Protein AF-A0A090T7H2-F1 (afdb_monomer)

Radius of gyration: 23.78 Å; Cα contacts (8 Å, |Δi|>4): 960; chains: 1; bounding box: 72×43×58 Å

Solvent-accessible surface area (backbone atoms only — not comparable to full-atom values): 25537 Å² total; per-residue (Å²): 137,89,90,83,73,72,80,58,48,32,40,101,84,67,48,76,44,54,59,85,69,70,46,80,62,67,48,55,45,42,46,91,89,50,74,87,53,76,58,84,84,78,80,47,28,32,27,33,79,88,68,50,78,39,50,50,77,74,45,51,71,67,52,58,74,52,35,77,43,80,45,78,89,78,83,47,44,76,96,77,70,40,71,79,55,78,69,44,50,42,32,35,31,46,53,50,58,59,74,62,34,79,75,66,53,40,89,62,62,71,40,74,47,77,45,23,33,30,39,94,78,42,79,47,56,59,56,43,72,53,94,74,43,60,56,79,53,82,36,97,64,37,37,28,42,20,74,26,23,31,48,67,75,50,90,87,65,36,72,60,32,22,55,50,39,67,41,63,27,76,55,61,52,80,84,48,51,62,38,29,52,52,9,46,52,56,40,28,23,25,25,55,71,5,42,52,59,64,98,83,48,94,55,77,63,48,60,79,56,58,77,57,46,65,90,44,35,62,52,47,45,89,41,70,49,55,29,55,40,79,38,21,40,56,35,28,58,27,68,67,50,83,95,53,87,47,32,41,65,63,43,43,36,45,36,46,61,56,34,41,44,65,69,58,40,56,50,45,26,76,72,60,73,32,43,81,39,77,32,75,56,97,90,40,80,39,62,17,56,38,73,62,60,14,70,23,58,41,66,58,50,44,49,36,49,46,34,26,76,40,20,42,29,17,23,82,53,90,94,27,55,68,64,72,50,58,67,69,59,55,48,15,35,36,48,23,40,36,39,20,17,26,45,32,42,79,50,44,55,86,79,38,72,9,51,56,39,39,54,75,34,44,51,46,65,54,30,28,53,65,50,64,23,34,84,40,92,91,46,59,74,48,29,71,30,59,26,38,46,24,32,48,47,27,30,39,37,30,72,86,53,63,31,29,44,63,59,44,66,40,56,46,41,41,5,17,38,69,70,28,40,78,83,50,35,61,32,75,62,61,38,80,26,64,47,67,72,55,45,40,73,55,30,25,59,78,37,34,65,34,29,48,42,46,71,73,44,53,72,66,56,43,49,34,31,50,56,42,49,47,28,43

Mean predicted aligned error: 8.27 Å

Secondary structure (DSSP, 8-state):
--S-S----B-TT-PBPPHHHHS---EE---TT-TT------PPEEEPTTS-EEETTT--HHHHHT--EEE---SSBTTTTB---TT-EEEEEEEE--THHHHH-----SEEEEEEEETTTEEES----TTS------STTS-TTGGG-B--S-SS-SGGGGGGG-PBPTT--TTTHHHHHHHHHHHTB-TTT--B--TT--STTTSSSSPP-GGGTT--SS-SSSSHHHHSGGGS--PPPTT-SSPPPP-TTHHHHHTS-HHHHHHHHHHH-PBPPEEEETTEEEE--BTTTT-BSSHHHHHHHHHHHHH----SSTTS-S--S-HHHHHHHHHHHHHBPPBPPSS-GGGSHHHHHHHHTTGGGTS---EE----SS-GGGTT-EE-------EEE-SSSEEE----TTGGGHHHHHHSSTT---BSTTS-B-SHHHHHHT--GGGHHHHHHHHHS-HHHHHHHHHHHHH-

Organism: NCBI:txid990268

Sequence (472 aa):
MNSAIPIAMTDVFGNEKSCNQQTPNWRYHKIYGDETNFYYGYVMDVVLSDGSVVPACQASRDQRATATTWRAVMQRWPHINRPFEAGEQIEFETTISFDRAQTTGDNVNYYGQTFRYVLGQGLTVNNRDGAVGPLNVNDSFAQLGGNTTVPQLSASGGAQQRLSFMQHAYNLDRANVQAWLDGRRLIHTNFTTGEHVEEFLPGPQAINGNLPFPEMAGLTNNPIQPSCTQCHTLNGVGDMQERQDVVPPKMFGLGLLENIPQQTIEQWAEENGGTVNYVTVEGQQYVGRFGWRAETMSVEHQIAKALHDDMGIGTSFEGFGPMDLADNHVQDMVVYTKLVAVPIPRQNLTSMPGHSRFQEFGCNTCHKMTVQTGTDSDFPELSNQTIHPYTDLLLHDLGEGAFRTAPLWGVGLGGYVKSGNTEALTLMHDGQASSIDAVMQRHGGDAQTQSANYFNASQQARNELEDYLMAL

pLDDT: mean 83.63, std 17.68, range [26.88, 98.75]

InterPro domains:
  IPR010538 Di-haem oxidoreductase, putative peroxidase [PF06537] (323-472)
  IPR036909 Cytochrome c-like domain superfamily [G3DSA:1.10.760.10] (346-472)
  IPR036909 Cytochrome c-like domain superfamily [SSF46626] (354-472)
  IPR051395 Cytochrome c-dependent Peroxidase and MauG [PTHR30600] (223-471)

Foldseek 3Di:
DDDDQPPQQQEVVRHRDDLCLQDAVKFKDDWDPCLPDRDDDDFKWFQAPVRDIHRSSRADPVRVVRTPDIDDDDQDDPVVGGGDDFQIKMKIKGFDDDPVCVVRVYNLTPDIDIWIAGHPPGTDLQDDRVVPDTQPQPAPQQPQLFQQAHHQQDQVFFLRLLLQQQDFGPPQDPVLSVLLSLLVQQQQAQLQAQQGQDPRDDDPCRPCVDDGRRLSHPLFDPALGRHNCQQCQSLDWHAATPPDPFTDHRLAQQLLQLQFDQVLLVVLCVVQVFAFDWEAFPNDTATAFDDFQSHANHPLRVLLCCCCVRGVHAPPGPPRDDHSDDPSNSVSNRSNSNGRGFYGFSHRLVPFLLVVLCVVLPLCSAQVQWGFGDADPVCNVSHGGIHGFGGSQGWFCQVVDTTGGHGLGCQLSNCCSVPSDRQLRQDDGNRPDRAVLSVLVSRHHSRNSSSVSLVVDDPVSNVSNRVSSNRD

Structure (mmCIF, N/CA/C/O backbone):
data_AF-A0A090T7H2-F1
#
_entry.id   AF-A0A090T7H2-F1
#
loop_
_atom_site.group_PDB
_atom_site.id
_atom_site.type_symbol
_atom_site.label_atom_id
_atom_site.label_alt_id
_atom_site.label_comp_id
_atom_site.label_asym_id
_atom_site.label_entity_id
_atom_site.label_seq_id
_atom_site.pdbx_PDB_ins_code
_atom_site.Cartn_x
_atom_site.Cartn_y
_atom_site.Cartn_z
_atom_site.occupancy
_atom_site.B_iso_or_equiv
_atom_site.auth_seq_id
_atom_site.auth_comp_id
_atom_site.auth_asym_id
_atom_site.auth_atom_id
_atom_site.pdbx_PDB_model_num
ATOM 1 N N . MET A 1 1 ? 49.004 3.133 -27.521 1.00 36.59 1 MET A N 1
ATOM 2 C CA . MET A 1 1 ? 48.421 4.484 -27.383 1.00 36.59 1 MET A CA 1
ATOM 3 C C . MET A 1 1 ? 47.433 4.656 -28.519 1.00 36.59 1 MET A C 1
ATOM 5 O O . MET A 1 1 ? 47.812 4.374 -29.647 1.00 36.59 1 MET A O 1
ATOM 9 N N . ASN A 1 2 ? 46.217 5.086 -28.184 1.00 33.78 2 ASN A N 1
ATOM 10 C CA . ASN A 1 2 ? 45.005 5.209 -29.007 1.00 33.78 2 ASN A CA 1
ATOM 11 C C . ASN A 1 2 ? 44.117 3.959 -29.122 1.00 33.78 2 ASN A C 1
ATOM 13 O O . ASN A 1 2 ? 44.599 2.858 -29.349 1.00 33.78 2 ASN A O 1
ATOM 17 N N . SER A 1 3 ? 42.816 4.243 -28.963 1.00 32.16 3 SER A N 1
ATOM 18 C CA . SER A 1 3 ? 41.600 3.430 -29.116 1.00 32.16 3 SER A CA 1
ATOM 19 C C . SER A 1 3 ? 41.267 2.392 -28.037 1.00 32.16 3 SER A C 1
ATOM 21 O O . SER A 1 3 ? 41.475 1.201 -28.238 1.00 32.16 3 SER A O 1
ATOM 23 N N . ALA A 1 4 ? 40.691 2.866 -26.924 1.00 26.88 4 ALA A N 1
ATOM 24 C CA . ALA A 1 4 ? 39.432 2.360 -26.343 1.00 26.88 4 ALA A CA 1
ATOM 25 C C . ALA A 1 4 ? 39.098 3.134 -25.047 1.00 26.88 4 ALA A C 1
ATOM 27 O O . ALA A 1 4 ? 38.958 2.558 -23.975 1.00 26.88 4 ALA A O 1
ATOM 28 N N . ILE A 1 5 ? 39.019 4.465 -25.129 1.00 31.55 5 ILE A N 1
ATOM 29 C CA . ILE A 1 5 ? 38.214 5.229 -24.168 1.00 31.55 5 ILE A CA 1
ATOM 30 C C . ILE A 1 5 ? 36.829 5.261 -24.824 1.00 31.55 5 ILE A C 1
ATOM 32 O O . ILE A 1 5 ? 36.763 5.689 -25.983 1.00 31.55 5 ILE A O 1
ATOM 36 N N . PRO A 1 6 ? 35.753 4.749 -24.196 1.00 37.75 6 PRO A N 1
ATOM 37 C CA . PRO A 1 6 ? 34.408 4.965 -24.718 1.00 37.75 6 PRO A CA 1
ATOM 38 C C . PRO A 1 6 ? 34.248 6.469 -24.920 1.00 37.75 6 PRO A C 1
ATOM 40 O O . PRO A 1 6 ? 34.613 7.221 -24.018 1.00 37.75 6 PRO A O 1
ATOM 43 N N . ILE A 1 7 ? 33.790 6.898 -26.103 1.00 43.44 7 ILE A N 1
ATOM 44 C CA . ILE A 1 7 ? 33.470 8.304 -26.390 1.00 43.44 7 ILE A CA 1
ATOM 45 C C . ILE A 1 7 ? 32.739 8.835 -25.164 1.00 43.44 7 ILE A C 1
ATOM 47 O O . ILE A 1 7 ? 31.682 8.308 -24.816 1.00 43.44 7 ILE A O 1
ATOM 51 N N . ALA A 1 8 ? 33.368 9.769 -24.456 1.00 46.66 8 ALA A N 1
ATOM 52 C CA . ALA A 1 8 ? 32.824 10.270 -23.219 1.00 46.66 8 ALA A CA 1
ATOM 53 C C . ALA A 1 8 ? 31.425 10.806 -23.518 1.00 46.66 8 ALA A C 1
ATOM 55 O O . ALA A 1 8 ? 31.261 11.697 -24.350 1.00 46.66 8 ALA A O 1
ATOM 56 N N . MET A 1 9 ? 30.414 10.184 -22.909 1.00 49.31 9 MET A N 1
ATOM 57 C CA . MET A 1 9 ? 29.042 10.646 -23.039 1.00 49.31 9 MET A CA 1
ATOM 58 C C . MET A 1 9 ? 29.017 12.074 -22.515 1.00 49.31 9 MET A C 1
ATOM 60 O O . MET A 1 9 ? 29.330 12.318 -21.346 1.00 49.31 9 MET A O 1
ATOM 64 N N . THR A 1 10 ? 28.721 13.016 -23.399 1.00 47.06 10 THR A N 1
ATOM 65 C CA . THR A 1 10 ? 28.445 14.378 -22.985 1.00 47.06 10 THR A CA 1
ATOM 66 C C . THR A 1 10 ? 27.067 14.412 -22.336 1.00 47.06 10 THR A C 1
ATOM 68 O O . THR A 1 10 ? 26.164 13.736 -22.825 1.00 47.06 10 THR A O 1
ATOM 71 N N . ASP A 1 11 ? 26.882 15.151 -21.241 1.00 48.22 11 ASP A N 1
ATOM 72 C CA . ASP A 1 11 ? 25.520 15.437 -20.759 1.00 48.22 11 ASP A CA 1
ATOM 73 C C . ASP A 1 11 ? 24.706 16.224 -21.813 1.00 48.22 11 ASP A C 1
ATOM 75 O O . ASP A 1 11 ? 25.258 16.667 -22.827 1.00 48.22 11 ASP A O 1
ATOM 79 N N . VAL A 1 12 ? 23.407 16.456 -21.568 1.00 41.72 12 VAL A N 1
ATOM 80 C CA . VAL A 1 12 ? 22.567 17.355 -22.397 1.00 41.72 12 VAL A CA 1
ATOM 81 C C . VAL A 1 12 ? 23.174 18.741 -22.676 1.00 41.72 12 VAL A C 1
ATOM 83 O O . VAL A 1 12 ? 22.685 19.454 -23.552 1.00 41.72 12 VAL A O 1
ATOM 86 N N . PHE A 1 13 ? 24.214 19.151 -21.943 1.00 47.22 13 PHE A N 1
ATOM 87 C CA . PHE A 1 13 ? 24.899 20.433 -22.086 1.00 47.22 13 PHE A CA 1
ATOM 88 C C . PHE A 1 13 ? 26.251 20.327 -22.811 1.00 47.22 13 PHE A C 1
ATOM 90 O O . PHE A 1 13 ? 26.925 21.343 -22.981 1.00 47.22 13 PHE A O 1
ATOM 97 N N . GLY A 1 14 ? 26.649 19.139 -23.275 1.00 51.03 14 GLY A N 1
ATOM 98 C CA . GLY A 1 14 ? 27.904 18.937 -23.997 1.00 51.03 14 GLY A CA 1
ATOM 99 C C . GLY A 1 14 ? 29.125 18.686 -23.100 1.00 51.03 14 GLY A C 1
ATOM 100 O O . GLY A 1 14 ? 30.241 18.660 -23.617 1.00 51.03 14 GLY A O 1
ATOM 101 N N . ASN A 1 15 ? 28.957 18.502 -21.783 1.00 55.78 15 ASN A N 1
ATOM 102 C CA . ASN A 1 15 ? 30.080 18.324 -20.857 1.00 55.78 15 ASN A CA 1
ATOM 103 C C . ASN A 1 15 ? 30.553 16.875 -20.796 1.00 55.78 15 ASN A C 1
ATOM 105 O O . ASN A 1 15 ? 29.759 15.966 -20.562 1.00 55.78 15 ASN A O 1
ATOM 109 N N . GLU A 1 16 ? 31.863 16.672 -20.911 1.00 59.66 16 GLU A N 1
ATOM 110 C CA . GLU A 1 16 ? 32.508 15.365 -20.802 1.00 59.66 16 GLU A CA 1
ATOM 111 C C . GLU A 1 16 ? 32.309 14.751 -19.400 1.00 59.66 16 GLU A C 1
ATOM 113 O O . GLU A 1 16 ? 32.772 15.299 -18.397 1.00 59.66 16 GLU A O 1
ATOM 118 N N . LYS A 1 17 ? 31.616 13.608 -19.303 1.00 53.56 17 LYS A N 1
ATOM 119 C CA . LYS A 1 17 ? 31.415 12.901 -18.027 1.00 53.56 17 LYS A CA 1
ATOM 120 C C . LYS A 1 17 ? 32.631 12.048 -17.658 1.00 53.56 17 LYS A C 1
ATOM 122 O O . LYS A 1 17 ? 33.148 11.306 -18.488 1.00 53.56 17 LYS A O 1
ATOM 127 N N . SER A 1 18 ? 33.044 12.069 -16.390 1.00 57.62 18 SER A N 1
ATOM 128 C CA . SER A 1 18 ? 34.007 11.101 -15.830 1.00 57.62 18 SER A CA 1
ATOM 129 C C . SER A 1 18 ? 33.424 9.681 -15.807 1.00 57.62 18 SER A C 1
ATOM 131 O O . SER A 1 18 ? 32.208 9.520 -15.806 1.00 57.62 18 SER A O 1
ATOM 133 N N . CYS A 1 19 ? 34.254 8.632 -15.732 1.00 58.16 19 CYS A N 1
ATOM 134 C CA . CYS A 1 19 ? 33.744 7.253 -15.719 1.00 58.16 19 CYS A CA 1
ATOM 135 C C . CYS A 1 19 ? 32.673 7.001 -14.634 1.00 58.16 19 CYS A C 1
ATOM 137 O O . CYS A 1 19 ? 31.649 6.384 -14.915 1.00 58.16 19 CYS A O 1
ATOM 139 N N . ASN A 1 20 ? 32.868 7.521 -13.419 1.00 53.88 20 ASN A N 1
ATOM 140 C CA . ASN A 1 20 ? 31.905 7.354 -12.324 1.00 53.88 20 ASN A CA 1
ATOM 141 C C . ASN A 1 20 ? 30.559 8.051 -12.602 1.00 53.88 20 ASN A C 1
ATOM 143 O O . ASN A 1 20 ? 29.561 7.740 -11.964 1.00 53.88 20 ASN A O 1
ATOM 147 N N . GLN A 1 21 ? 30.525 8.991 -13.551 1.00 53.50 21 GLN A N 1
ATOM 148 C CA . GLN A 1 21 ? 29.308 9.639 -14.045 1.00 53.50 21 GLN A CA 1
ATOM 149 C C . GLN A 1 21 ? 28.703 8.918 -15.269 1.00 53.50 21 GLN A C 1
ATOM 151 O O . GLN A 1 21 ? 27.602 9.279 -15.680 1.00 53.50 21 GLN A O 1
ATOM 156 N N . GLN A 1 22 ? 29.412 7.941 -15.857 1.00 53.59 22 GLN A N 1
ATOM 157 C CA . GLN A 1 22 ? 29.009 7.159 -17.040 1.00 53.59 22 GLN A CA 1
ATOM 158 C C . GLN A 1 22 ? 28.435 5.771 -16.696 1.00 53.59 22 GLN A C 1
ATOM 160 O O . GLN A 1 22 ? 27.888 5.095 -17.566 1.00 53.59 22 GLN A O 1
ATOM 165 N N . THR A 1 23 ? 28.586 5.299 -15.460 1.00 53.94 23 THR A N 1
ATOM 166 C CA . THR A 1 23 ? 27.893 4.100 -14.965 1.00 53.94 23 THR A CA 1
ATOM 167 C C . THR A 1 23 ? 26.511 4.486 -14.426 1.00 53.94 23 THR A C 1
ATOM 169 O O . THR A 1 23 ? 26.371 5.624 -13.968 1.00 53.94 23 THR A O 1
ATOM 172 N N . PRO A 1 24 ? 25.502 3.582 -14.426 1.00 52.53 24 PRO A N 1
ATOM 173 C CA . PRO A 1 24 ? 24.246 3.810 -13.704 1.00 52.53 24 PRO A CA 1
ATOM 174 C C . PRO A 1 24 ? 24.547 4.333 -12.296 1.00 52.53 24 PRO A C 1
ATOM 176 O O . PRO A 1 24 ? 25.590 3.981 -11.737 1.00 52.53 24 PRO A O 1
ATOM 179 N N . ASN A 1 25 ? 23.704 5.215 -11.759 1.00 51.50 25 ASN A N 1
ATOM 180 C CA . ASN A 1 25 ? 24.012 5.988 -10.556 1.00 51.50 25 ASN A CA 1
ATOM 181 C C . ASN A 1 25 ? 24.025 5.067 -9.317 1.00 51.50 25 ASN A C 1
ATOM 183 O O . ASN A 1 25 ? 23.040 4.972 -8.594 1.00 51.50 25 ASN A O 1
ATOM 187 N N . TRP A 1 26 ? 25.145 4.366 -9.123 1.00 55.03 26 TRP A N 1
ATOM 188 C CA . TRP A 1 26 ? 25.517 3.585 -7.949 1.00 55.03 26 TRP A CA 1
ATOM 189 C C . TRP A 1 26 ? 26.449 4.454 -7.119 1.00 55.03 26 TRP A C 1
ATOM 191 O O . TRP A 1 26 ? 27.674 4.396 -7.256 1.00 55.03 26 TRP A O 1
ATOM 201 N N . ARG A 1 27 ? 25.874 5.337 -6.304 1.00 57.56 27 ARG A N 1
ATOM 202 C CA . ARG A 1 27 ? 26.673 6.109 -5.348 1.00 57.56 27 ARG A CA 1
ATOM 203 C C . ARG A 1 27 ? 26.811 5.274 -4.101 1.00 57.56 27 ARG A C 1
ATOM 205 O O . ARG A 1 27 ? 25.861 4.636 -3.682 1.00 57.56 27 ARG A O 1
ATOM 212 N N . TYR A 1 28 ? 27.973 5.279 -3.489 1.00 57.16 28 TYR A N 1
ATOM 213 C CA . TYR A 1 28 ? 28.148 4.732 -2.155 1.00 57.16 28 TYR A CA 1
ATOM 214 C C . TYR A 1 28 ? 29.046 5.693 -1.394 1.00 57.16 28 TYR A C 1
ATOM 216 O O . TYR A 1 28 ? 29.828 6.412 -2.022 1.00 57.16 28 TYR A O 1
ATOM 224 N N . HIS A 1 29 ? 28.925 5.665 -0.063 1.00 56.94 29 HIS A N 1
ATOM 225 C CA . HIS A 1 29 ? 29.773 6.348 0.918 1.00 56.94 29 HIS A CA 1
ATOM 226 C C . HIS A 1 29 ? 29.216 7.673 1.472 1.00 56.94 29 HIS A C 1
ATOM 228 O O . HIS A 1 29 ? 29.570 8.769 1.035 1.00 56.94 29 HIS A O 1
ATOM 234 N N . LYS A 1 30 ? 28.431 7.522 2.542 1.00 53.50 30 LYS A N 1
ATOM 235 C CA . LYS A 1 30 ? 28.247 8.504 3.611 1.00 53.50 30 LYS A CA 1
ATOM 236 C C . LYS A 1 30 ? 28.631 7.828 4.927 1.00 53.50 30 LYS A C 1
ATOM 238 O O . LYS A 1 30 ? 28.210 6.698 5.164 1.00 53.50 30 LYS A O 1
ATOM 243 N N . ILE A 1 31 ? 29.464 8.474 5.739 1.00 52.03 31 ILE A N 1
ATOM 244 C CA . ILE A 1 31 ? 29.835 7.987 7.076 1.00 52.03 31 ILE A CA 1
ATOM 245 C C . ILE A 1 31 ? 29.140 8.847 8.115 1.00 52.03 31 ILE A C 1
ATOM 247 O O . ILE A 1 31 ? 29.058 10.069 7.979 1.00 52.03 31 ILE A O 1
ATOM 251 N N . TYR A 1 32 ? 28.695 8.204 9.188 1.00 48.72 32 TYR A N 1
ATOM 252 C CA . TYR A 1 32 ? 28.180 8.886 10.365 1.00 48.72 32 TYR A CA 1
ATOM 253 C C . TYR A 1 32 ? 29.277 9.764 11.002 1.00 48.72 32 TYR A C 1
ATOM 255 O O . TYR A 1 32 ? 30.255 9.243 11.540 1.00 48.72 32 TYR A O 1
ATOM 263 N N . GLY A 1 33 ? 29.134 11.093 10.914 1.00 50.75 33 GLY A N 1
ATOM 264 C CA . GLY A 1 33 ? 30.087 12.082 11.448 1.00 50.75 33 GLY A CA 1
ATOM 265 C C . GLY A 1 33 ? 30.681 13.067 10.425 1.00 50.75 33 GLY A C 1
ATOM 266 O O . GLY A 1 33 ? 31.198 14.102 10.837 1.00 50.75 33 GLY A O 1
ATOM 267 N N . ASP A 1 34 ? 30.563 12.801 9.119 1.00 50.91 34 ASP A N 1
ATOM 268 C CA . ASP A 1 34 ? 30.865 13.753 8.030 1.00 50.91 34 ASP A CA 1
ATOM 269 C C . ASP A 1 34 ? 29.768 13.665 6.959 1.00 50.91 34 ASP A C 1
ATOM 271 O O . ASP A 1 34 ? 29.946 13.194 5.836 1.00 50.91 34 ASP A O 1
ATOM 275 N N . GLU A 1 35 ? 28.566 14.065 7.363 1.00 49.91 35 GLU A N 1
ATOM 276 C CA . GLU A 1 35 ? 27.324 13.860 6.614 1.00 49.91 35 GLU A CA 1
ATOM 277 C C . GLU A 1 35 ? 27.126 14.848 5.453 1.00 49.91 35 GLU A C 1
ATOM 279 O O . GLU A 1 35 ? 26.081 14.845 4.796 1.00 49.91 35 GLU A O 1
ATOM 284 N N . THR A 1 36 ? 28.120 15.698 5.204 1.00 48.12 36 THR A N 1
ATOM 285 C CA . THR A 1 36 ? 28.104 16.718 4.153 1.00 48.12 36 THR A CA 1
ATOM 286 C C . THR A 1 36 ? 28.883 16.321 2.903 1.00 48.12 36 THR A C 1
ATOM 288 O O . THR A 1 36 ? 28.705 16.956 1.866 1.00 48.12 36 THR A O 1
ATOM 291 N N . ASN A 1 37 ? 29.719 15.278 2.971 1.00 52.19 37 ASN A N 1
ATOM 292 C CA . ASN A 1 37 ? 30.634 14.925 1.889 1.00 52.19 37 ASN A CA 1
ATOM 293 C C . ASN A 1 37 ? 30.343 13.533 1.319 1.00 52.19 37 ASN A C 1
ATOM 295 O O . ASN A 1 37 ? 30.465 12.520 2.003 1.00 52.19 37 ASN A O 1
ATOM 299 N N . PHE A 1 38 ? 30.024 13.485 0.022 1.00 53.25 38 PHE A N 1
ATOM 300 C CA . PHE A 1 38 ? 30.101 12.253 -0.759 1.00 53.25 38 PHE A CA 1
ATOM 301 C C . PHE A 1 38 ? 31.555 12.022 -1.159 1.00 53.25 38 PHE A C 1
ATOM 303 O O . PHE A 1 38 ? 32.150 12.817 -1.892 1.00 53.25 38 PHE A O 1
ATOM 310 N N . TYR A 1 39 ? 32.129 10.917 -0.702 1.00 55.19 39 TYR A N 1
ATOM 311 C CA . TYR A 1 39 ? 33.479 10.529 -1.089 1.00 55.19 39 TYR A CA 1
ATOM 312 C C . TYR A 1 39 ? 33.428 9.628 -2.326 1.00 55.19 39 TYR A C 1
ATOM 314 O O . TYR A 1 39 ? 33.282 8.410 -2.226 1.00 55.19 39 TYR A O 1
ATOM 322 N N . TYR A 1 40 ? 33.593 10.237 -3.500 1.00 52.34 40 TYR A N 1
ATOM 323 C CA . TYR A 1 40 ? 33.769 9.535 -4.774 1.00 52.34 40 TYR A CA 1
ATOM 324 C C . TYR A 1 40 ? 35.166 8.907 -4.827 1.00 52.34 40 TYR A C 1
ATOM 326 O O . TYR A 1 40 ? 36.156 9.605 -4.606 1.00 52.34 40 TYR A O 1
ATOM 334 N N . GLY A 1 41 ? 35.294 7.608 -5.121 1.00 48.59 41 GLY A N 1
ATOM 335 C CA . GLY A 1 41 ? 36.644 7.028 -5.127 1.00 48.59 41 GLY A CA 1
ATOM 336 C C . GLY A 1 41 ? 36.838 5.571 -5.521 1.00 48.59 41 GLY A C 1
ATOM 337 O O . GLY A 1 41 ? 37.981 5.128 -5.539 1.00 48.59 41 GLY A O 1
ATOM 338 N N . TYR A 1 42 ? 35.790 4.822 -5.856 1.00 59.38 42 TYR A N 1
ATOM 339 C CA . TYR A 1 42 ? 35.946 3.483 -6.427 1.00 59.38 42 TYR A CA 1
ATOM 340 C C . TYR A 1 42 ? 35.199 3.367 -7.743 1.00 59.38 42 TYR A C 1
ATOM 342 O O . TYR A 1 42 ? 34.147 3.959 -7.966 1.00 59.38 42 TYR A O 1
ATOM 350 N N . VAL A 1 43 ? 35.813 2.585 -8.613 1.00 63.41 43 VAL A N 1
ATOM 351 C CA . VAL A 1 43 ? 35.242 2.140 -9.867 1.00 63.41 43 VAL A CA 1
ATOM 352 C C . VAL A 1 43 ? 34.550 0.817 -9.567 1.00 63.41 43 VAL A C 1
ATOM 354 O O . VAL A 1 43 ? 35.189 -0.098 -9.051 1.00 63.41 43 VAL A O 1
ATOM 357 N N . MET A 1 44 ? 33.250 0.735 -9.845 1.00 73.50 44 MET A N 1
ATOM 358 C CA . MET A 1 44 ? 32.524 -0.534 -9.795 1.00 73.50 44 MET A CA 1
ATOM 359 C C . MET A 1 44 ? 33.075 -1.481 -10.863 1.00 73.50 44 MET A C 1
ATOM 361 O O . MET A 1 44 ? 33.423 -1.044 -11.961 1.00 73.50 44 MET A O 1
ATOM 365 N N . ASP A 1 45 ? 33.080 -2.773 -10.575 1.00 80.19 45 ASP A N 1
ATOM 366 C CA . ASP A 1 45 ? 33.256 -3.816 -11.575 1.00 80.19 45 ASP A CA 1
ATOM 367 C C . ASP A 1 45 ? 31.889 -4.349 -12.023 1.00 80.19 45 ASP A C 1
ATOM 369 O O . ASP A 1 45 ? 30.927 -4.375 -11.249 1.00 80.19 45 ASP A O 1
ATOM 373 N N . VAL A 1 46 ? 31.816 -4.831 -13.261 1.00 81.06 46 VAL A N 1
ATOM 374 C CA . VAL A 1 46 ? 30.725 -5.684 -13.738 1.00 81.06 46 VAL A CA 1
ATOM 375 C C . VAL A 1 46 ? 31.198 -7.130 -13.797 1.00 81.06 46 VAL A C 1
ATOM 377 O O . VAL A 1 46 ? 32.327 -7.412 -14.205 1.00 81.06 46 VAL A O 1
ATOM 380 N N . VAL A 1 47 ? 30.331 -8.047 -13.382 1.00 87.62 47 VAL A N 1
ATOM 381 C CA . VAL A 1 47 ? 30.524 -9.489 -13.530 1.00 87.62 47 VAL A CA 1
ATOM 382 C C . VAL A 1 47 ? 29.673 -9.952 -14.703 1.00 87.62 47 VAL A C 1
ATOM 384 O O . VAL A 1 47 ? 28.453 -9.759 -14.706 1.00 87.62 47 VAL A O 1
ATOM 387 N N . LEU A 1 48 ? 30.325 -10.522 -15.711 1.00 86.69 48 LEU A N 1
ATOM 388 C CA . LEU A 1 48 ? 29.667 -11.040 -16.906 1.00 86.69 48 LEU A CA 1
ATOM 389 C C . LEU A 1 48 ? 29.061 -12.420 -16.636 1.00 86.69 48 LEU A C 1
ATOM 391 O O . LEU A 1 48 ? 29.391 -13.082 -15.652 1.00 86.69 48 LEU A O 1
ATOM 395 N N . SER A 1 49 ? 28.203 -12.884 -17.543 1.00 85.19 49 SER A N 1
ATOM 396 C CA . SER A 1 49 ? 27.542 -14.192 -17.441 1.00 85.19 49 SER A CA 1
ATOM 397 C C . SER A 1 49 ? 28.510 -15.383 -17.383 1.00 85.19 49 SER A C 1
ATOM 399 O O . SER A 1 49 ? 28.148 -16.440 -16.876 1.00 85.19 49 SER A O 1
ATOM 401 N N . ASP A 1 50 ? 29.736 -15.228 -17.894 1.00 88.50 50 ASP A N 1
ATOM 402 C CA . ASP A 1 50 ? 30.806 -16.233 -17.818 1.00 88.50 50 ASP A CA 1
ATOM 403 C C . ASP A 1 50 ? 31.633 -16.158 -16.516 1.00 88.50 50 ASP A C 1
ATOM 405 O O . ASP A 1 50 ? 32.580 -16.924 -16.332 1.00 88.50 50 ASP A O 1
ATOM 409 N N . GLY A 1 51 ? 31.280 -15.244 -15.606 1.00 88.19 51 GLY A N 1
ATOM 410 C CA . GLY A 1 51 ? 31.956 -15.007 -14.332 1.00 88.19 51 GLY A CA 1
ATOM 411 C C . GLY A 1 51 ? 33.182 -14.094 -14.414 1.00 88.19 51 GLY A C 1
ATOM 412 O O . GLY A 1 51 ? 33.792 -13.809 -13.380 1.00 88.19 51 GLY A O 1
ATOM 413 N N . SER A 1 52 ? 33.562 -13.619 -15.603 1.00 90.62 52 SER A N 1
ATOM 414 C CA . SER A 1 52 ? 34.660 -12.663 -15.743 1.00 90.62 52 SER A CA 1
ATOM 415 C C . SER A 1 52 ? 34.299 -11.303 -15.141 1.00 90.62 52 SER A C 1
ATOM 417 O O . SER A 1 52 ? 33.141 -10.883 -15.126 1.00 90.62 52 SER A O 1
ATOM 419 N N . VAL A 1 53 ? 35.312 -10.618 -14.605 1.00 89.94 53 VAL A N 1
ATOM 420 C CA . VAL A 1 53 ? 35.167 -9.327 -13.927 1.00 89.94 53 VAL A CA 1
ATOM 421 C C . VAL A 1 53 ? 35.843 -8.260 -14.772 1.00 89.94 53 VAL A C 1
ATOM 423 O O . VAL A 1 53 ? 37.030 -8.377 -15.084 1.00 89.94 53 VAL A O 1
ATOM 426 N N . VAL A 1 54 ? 35.096 -7.222 -15.134 1.00 85.88 54 VAL A N 1
ATOM 427 C CA . VAL A 1 54 ? 35.587 -6.108 -15.948 1.00 85.88 54 VAL A CA 1
ATOM 428 C C . VAL A 1 54 ? 35.314 -4.805 -15.204 1.00 85.88 54 VAL A C 1
ATOM 430 O O . VAL A 1 54 ? 34.175 -4.594 -14.787 1.00 85.88 54 VAL A O 1
ATOM 433 N N . PRO A 1 55 ? 36.296 -3.895 -15.063 1.00 81.88 55 PRO A N 1
ATOM 434 C CA . PRO A 1 55 ? 36.023 -2.565 -14.533 1.00 81.88 55 PRO A CA 1
ATOM 435 C C . PRO A 1 55 ? 34.917 -1.905 -15.352 1.00 81.88 55 PRO A C 1
ATOM 437 O O . PRO A 1 55 ? 35.010 -1.852 -16.579 1.00 81.88 55 PRO A O 1
ATOM 440 N N . ALA A 1 56 ? 33.878 -1.371 -14.714 1.00 75.00 56 ALA A N 1
ATOM 441 C CA . ALA A 1 56 ? 32.723 -0.829 -15.428 1.00 75.00 56 ALA A CA 1
ATOM 442 C C . ALA A 1 56 ? 33.105 0.306 -16.396 1.00 75.00 56 ALA A C 1
ATOM 444 O O . ALA A 1 56 ? 32.482 0.464 -17.443 1.00 75.00 56 ALA A O 1
ATOM 445 N N . CYS A 1 57 ? 34.184 1.042 -16.102 1.00 71.19 57 CYS A N 1
ATOM 446 C CA . CYS A 1 57 ? 34.779 2.037 -17.004 1.00 71.19 57 CYS A CA 1
ATOM 447 C C . CYS A 1 57 ? 35.285 1.468 -18.332 1.00 71.19 57 CYS A C 1
ATOM 449 O O . CYS A 1 57 ? 35.382 2.190 -19.320 1.00 71.19 57 CYS A O 1
ATOM 451 N N . GLN A 1 58 ? 35.684 0.200 -18.326 1.00 76.00 58 GLN A N 1
ATOM 452 C CA . GLN A 1 58 ? 36.321 -0.499 -19.438 1.00 76.00 58 GLN A CA 1
ATOM 453 C C . GLN A 1 58 ? 35.367 -1.488 -20.115 1.00 76.00 58 GLN A C 1
ATOM 455 O O . GLN A 1 58 ? 35.676 -1.984 -21.195 1.00 76.00 58 GLN A O 1
ATOM 460 N N . ALA A 1 59 ? 34.212 -1.763 -19.502 1.00 75.38 59 ALA A N 1
ATOM 461 C CA . ALA A 1 59 ? 33.205 -2.647 -20.060 1.00 75.38 59 ALA A CA 1
ATOM 462 C C . ALA A 1 59 ? 32.595 -2.052 -21.340 1.00 75.38 59 ALA A C 1
ATOM 464 O O . ALA A 1 59 ? 32.219 -0.878 -21.388 1.00 75.38 59 ALA A O 1
ATOM 465 N N . SER A 1 60 ? 32.449 -2.857 -22.388 1.00 74.25 60 SER A N 1
ATOM 466 C CA . SER A 1 60 ? 31.683 -2.475 -23.576 1.00 74.25 60 SER A CA 1
ATOM 467 C C . SER A 1 60 ? 30.186 -2.333 -23.251 1.00 74.25 60 SER A C 1
ATOM 469 O O . SER A 1 60 ? 29.728 -2.671 -22.155 1.00 74.25 60 SER A O 1
ATOM 471 N N . ARG A 1 61 ? 29.398 -1.813 -24.200 1.00 69.00 61 ARG A N 1
ATOM 472 C CA . ARG A 1 61 ? 27.933 -1.773 -24.064 1.00 69.00 61 ARG A CA 1
ATOM 473 C C . ARG A 1 61 ? 27.355 -3.185 -23.935 1.00 69.00 61 ARG A C 1
ATOM 475 O O . ARG A 1 61 ? 26.579 -3.425 -23.021 1.00 69.00 61 ARG A O 1
ATOM 482 N N . ASP A 1 62 ? 27.800 -4.113 -24.778 1.00 72.75 62 ASP A N 1
ATOM 483 C CA . ASP A 1 62 ? 27.333 -5.505 -24.759 1.00 72.75 62 ASP A CA 1
ATOM 484 C C . ASP A 1 62 ? 27.701 -6.201 -23.447 1.00 72.75 62 ASP A C 1
ATOM 486 O O . ASP A 1 62 ? 26.866 -6.855 -22.836 1.00 72.75 62 ASP A O 1
ATOM 490 N N . GLN A 1 63 ? 28.925 -5.983 -22.954 1.00 78.00 63 GLN A N 1
ATOM 491 C CA . GLN A 1 63 ? 29.356 -6.509 -21.659 1.00 78.00 63 GLN A CA 1
ATOM 492 C C . GLN A 1 63 ? 28.457 -6.008 -20.526 1.00 78.00 63 GLN A C 1
ATOM 494 O O . GLN A 1 63 ? 28.034 -6.805 -19.695 1.00 78.00 63 GLN A O 1
ATOM 499 N N . ARG A 1 64 ? 28.101 -4.718 -20.523 1.00 74.06 64 ARG A N 1
ATOM 500 C CA . ARG A 1 64 ? 27.148 -4.155 -19.554 1.00 74.06 64 ARG A CA 1
ATOM 501 C C . ARG A 1 64 ? 25.739 -4.720 -19.713 1.00 74.06 64 ARG A C 1
ATOM 503 O O . ARG A 1 64 ? 25.105 -4.995 -18.703 1.00 74.06 64 ARG A O 1
ATOM 510 N N . ALA A 1 65 ? 25.274 -4.928 -20.943 1.00 68.44 65 ALA A N 1
ATOM 511 C CA . ALA A 1 65 ? 23.960 -5.508 -21.218 1.00 68.44 65 ALA A CA 1
ATOM 512 C C . ALA A 1 65 ? 23.856 -6.976 -20.764 1.00 68.44 65 ALA A C 1
ATOM 514 O O . ALA A 1 65 ? 22.795 -7.415 -20.338 1.00 68.44 65 ALA A O 1
ATOM 515 N N . THR A 1 66 ? 24.959 -7.728 -20.818 1.00 72.81 66 THR A N 1
ATOM 516 C CA . THR A 1 66 ? 25.027 -9.127 -20.350 1.00 72.81 66 THR A CA 1
ATOM 517 C C . THR A 1 66 ? 25.473 -9.282 -18.896 1.00 72.81 66 THR A C 1
ATOM 519 O O . THR A 1 66 ? 25.551 -10.404 -18.392 1.00 72.81 66 THR A O 1
ATOM 522 N N . ALA A 1 67 ? 25.834 -8.184 -18.226 1.00 73.94 67 ALA A N 1
ATOM 523 C CA . ALA A 1 67 ? 26.326 -8.232 -16.860 1.00 73.94 67 ALA A CA 1
ATOM 524 C C . ALA A 1 67 ? 25.212 -8.693 -15.921 1.00 73.94 67 ALA A C 1
ATOM 526 O O . ALA A 1 67 ? 24.109 -8.153 -15.921 1.00 73.94 67 ALA A O 1
ATOM 527 N N . THR A 1 68 ? 25.517 -9.673 -15.078 1.00 72.25 68 THR A N 1
ATOM 528 C CA . THR A 1 68 ? 24.551 -10.219 -14.118 1.00 72.25 68 THR A CA 1
ATOM 529 C C . THR A 1 68 ? 24.699 -9.593 -12.740 1.00 72.25 68 THR A C 1
ATOM 531 O O . THR A 1 68 ? 23.845 -9.780 -11.873 1.00 72.25 68 THR A O 1
ATOM 534 N N . THR A 1 69 ? 25.823 -8.922 -12.474 1.00 79.69 69 THR A N 1
ATOM 535 C CA . THR A 1 69 ? 26.152 -8.410 -11.141 1.00 79.69 69 THR A CA 1
ATOM 536 C C . THR A 1 69 ? 27.076 -7.205 -11.232 1.00 79.69 69 THR A C 1
ATOM 538 O O . THR A 1 69 ? 28.039 -7.201 -11.995 1.00 79.69 69 THR A O 1
ATOM 541 N N . TRP A 1 70 ? 26.810 -6.205 -10.398 1.00 76.56 70 TRP A N 1
ATOM 542 C CA . TRP A 1 70 ? 27.726 -5.103 -10.124 1.00 76.56 70 TRP A CA 1
ATOM 543 C C . TRP A 1 70 ? 28.454 -5.386 -8.815 1.00 76.56 70 TRP A C 1
ATOM 545 O O . TRP A 1 70 ? 27.844 -5.833 -7.844 1.00 76.56 70 TRP A O 1
ATOM 555 N N . ARG A 1 71 ? 29.766 -5.159 -8.780 1.00 79.69 71 ARG A N 1
ATOM 556 C CA . ARG A 1 71 ? 30.613 -5.519 -7.642 1.00 79.69 71 ARG A CA 1
ATOM 557 C C . ARG A 1 71 ? 31.522 -4.362 -7.253 1.00 79.69 71 ARG A C 1
ATOM 559 O O . ARG A 1 71 ? 32.224 -3.810 -8.089 1.00 79.69 71 ARG A O 1
ATOM 566 N N . ALA A 1 72 ? 31.583 -4.080 -5.955 1.00 75.06 72 ALA A N 1
ATOM 567 C CA . ALA A 1 72 ? 32.666 -3.322 -5.338 1.00 75.06 72 ALA A CA 1
ATOM 568 C C . ALA A 1 72 ? 33.297 -4.160 -4.226 1.00 75.06 72 ALA A C 1
ATOM 570 O O . ALA A 1 72 ? 32.597 -4.805 -3.445 1.00 75.06 72 ALA A O 1
ATOM 571 N N . VAL A 1 73 ? 34.628 -4.152 -4.144 1.00 76.38 73 VAL A N 1
ATOM 572 C CA . VAL A 1 73 ? 35.366 -4.784 -3.046 1.00 76.38 73 VAL A CA 1
ATOM 573 C C . VAL A 1 73 ? 36.097 -3.702 -2.280 1.00 76.38 73 VAL A C 1
ATOM 575 O O . VAL A 1 73 ? 37.041 -3.095 -2.782 1.00 76.38 73 VAL A O 1
ATOM 578 N N . MET A 1 74 ? 35.684 -3.491 -1.036 1.00 74.62 74 MET A N 1
ATOM 579 C CA . MET A 1 74 ? 36.355 -2.575 -0.128 1.00 74.62 74 MET A CA 1
ATOM 580 C C . MET A 1 74 ? 36.964 -3.367 1.026 1.00 74.62 74 MET A C 1
ATOM 582 O O . MET A 1 74 ? 36.356 -4.303 1.536 1.00 74.62 74 MET A O 1
ATOM 586 N N . GLN A 1 75 ? 38.167 -2.985 1.449 1.00 77.38 75 GLN A N 1
ATOM 587 C CA . GLN A 1 75 ? 38.856 -3.602 2.595 1.00 77.38 75 GLN A CA 1
ATOM 588 C C . GLN A 1 75 ? 39.067 -2.625 3.761 1.00 77.38 75 GLN A C 1
ATOM 590 O O . GLN A 1 75 ? 39.478 -3.031 4.844 1.00 77.38 75 GLN A O 1
ATOM 595 N N . ARG A 1 76 ? 38.867 -1.327 3.516 1.00 81.75 76 ARG A N 1
ATOM 596 C CA . ARG A 1 76 ? 39.119 -0.220 4.441 1.00 81.75 76 ARG A CA 1
ATOM 597 C C . ARG A 1 76 ? 38.425 1.041 3.938 1.00 81.75 76 ARG A C 1
ATOM 599 O O . ARG A 1 76 ? 38.130 1.128 2.748 1.00 81.75 76 ARG A O 1
ATOM 606 N N . TRP A 1 77 ? 38.291 2.037 4.802 1.00 76.50 77 TRP A N 1
ATOM 607 C CA . TRP A 1 77 ? 37.893 3.393 4.437 1.00 76.50 77 TRP A CA 1
ATOM 608 C C . TRP A 1 77 ? 39.041 4.136 3.733 1.00 76.50 77 TRP A C 1
ATOM 610 O O . TRP A 1 77 ? 40.074 4.340 4.367 1.00 76.50 77 TRP A O 1
ATOM 620 N N . PRO A 1 78 ? 38.919 4.586 2.468 1.00 70.38 78 PRO A N 1
ATOM 621 C CA . PRO A 1 78 ? 40.040 5.215 1.752 1.00 70.38 78 PRO A CA 1
ATOM 622 C C . PRO A 1 78 ? 40.460 6.573 2.303 1.00 70.38 78 PRO A C 1
ATOM 624 O O . PRO A 1 78 ? 41.645 6.824 2.479 1.00 70.38 78 PRO A O 1
ATOM 627 N N . HIS A 1 79 ? 39.483 7.437 2.579 1.00 69.81 79 HIS A N 1
ATOM 628 C CA . HIS A 1 79 ? 39.684 8.834 2.977 1.00 69.81 79 HIS A CA 1
ATOM 629 C C . HIS A 1 79 ? 40.385 8.983 4.341 1.00 69.81 79 HIS A C 1
ATOM 631 O O . HIS A 1 79 ? 41.101 9.954 4.558 1.00 69.81 79 HIS A O 1
ATOM 637 N N . ILE A 1 80 ? 40.242 7.992 5.226 1.00 75.81 80 ILE A N 1
ATOM 638 C CA . ILE A 1 80 ? 40.908 7.922 6.542 1.00 75.81 80 ILE A CA 1
ATOM 639 C C . ILE A 1 80 ? 41.884 6.741 6.665 1.00 75.81 80 ILE A C 1
ATOM 641 O O . ILE A 1 80 ? 42.501 6.553 7.709 1.00 75.81 80 ILE A O 1
ATOM 645 N N . ASN A 1 81 ? 42.025 5.940 5.606 1.00 81.88 81 ASN A N 1
ATOM 646 C CA . ASN A 1 81 ? 42.915 4.782 5.495 1.00 81.88 81 ASN A CA 1
ATOM 647 C C . ASN A 1 81 ? 42.916 3.841 6.722 1.00 81.88 81 ASN A C 1
ATOM 649 O O . ASN A 1 81 ? 43.979 3.432 7.194 1.00 81.88 81 ASN A O 1
ATOM 653 N N . ARG A 1 82 ? 41.733 3.463 7.228 1.00 86.00 82 ARG A N 1
ATOM 654 C CA . ARG A 1 82 ? 41.592 2.509 8.348 1.00 86.00 82 ARG A CA 1
ATOM 655 C C . ARG A 1 82 ? 40.608 1.371 8.052 1.00 86.00 82 ARG A C 1
ATOM 657 O O . ARG A 1 82 ? 39.706 1.573 7.236 1.00 86.00 82 ARG A O 1
ATOM 664 N N . PRO A 1 83 ? 40.760 0.192 8.687 1.00 86.81 83 PRO A N 1
ATOM 665 C CA . PRO A 1 83 ? 39.809 -0.911 8.555 1.00 86.81 83 PRO A CA 1
ATOM 666 C C . PRO A 1 83 ? 38.378 -0.520 8.942 1.00 86.81 83 PRO A C 1
ATOM 668 O O . PRO A 1 83 ? 38.169 0.449 9.674 1.00 86.81 83 PRO A O 1
ATOM 671 N N . PHE A 1 84 ? 37.422 -1.312 8.461 1.00 85.06 84 PHE A N 1
ATOM 672 C CA . PHE A 1 84 ? 36.028 -1.242 8.889 1.00 85.06 84 PHE A CA 1
ATOM 673 C C . PHE A 1 84 ? 35.857 -1.735 10.325 1.00 85.06 84 PHE A C 1
ATOM 675 O O . PHE A 1 84 ? 36.522 -2.684 10.746 1.00 85.06 84 PHE A O 1
ATOM 682 N N . GLU A 1 85 ? 34.917 -1.131 11.037 1.00 86.25 85 GLU A N 1
ATOM 683 C CA . GLU A 1 85 ? 34.508 -1.501 12.388 1.00 86.25 85 GLU A CA 1
ATOM 684 C C . GLU A 1 85 ? 33.022 -1.893 12.400 1.00 86.25 85 GLU A C 1
ATOM 686 O O . GLU A 1 85 ? 32.213 -1.420 11.600 1.00 86.25 85 GLU A O 1
ATOM 691 N N . ALA A 1 86 ? 32.647 -2.812 13.292 1.00 87.56 86 ALA A N 1
ATOM 692 C CA . ALA A 1 86 ? 31.251 -3.218 13.436 1.00 87.56 86 ALA A CA 1
ATOM 693 C C . ALA A 1 86 ? 30.394 -2.041 13.934 1.00 87.56 86 ALA A C 1
ATOM 695 O O . ALA A 1 86 ? 30.819 -1.278 14.798 1.00 87.56 86 ALA A O 1
ATOM 696 N N . GLY A 1 87 ? 29.176 -1.915 13.406 1.00 80.31 87 GLY A N 1
ATOM 697 C CA . GLY A 1 87 ? 28.258 -0.815 13.713 1.00 80.31 87 GLY A CA 1
ATOM 698 C C . GLY A 1 87 ? 28.435 0.424 12.833 1.00 80.31 87 GLY A C 1
ATOM 699 O O . GLY A 1 87 ? 27.589 1.317 12.865 1.00 80.31 87 GLY A O 1
ATOM 700 N N . GLU A 1 88 ? 29.483 0.477 12.011 1.00 79.81 88 GLU A N 1
ATOM 701 C CA . GLU A 1 88 ? 29.644 1.551 11.037 1.00 79.81 88 GLU A CA 1
ATOM 702 C C . GLU A 1 88 ? 28.607 1.465 9.920 1.00 79.81 88 GLU A C 1
ATOM 704 O O . GLU A 1 88 ? 28.200 0.382 9.496 1.00 79.81 88 GLU A O 1
ATOM 709 N N . GLN A 1 89 ? 28.185 2.629 9.437 1.00 77.56 89 GLN A N 1
ATOM 710 C CA . GLN A 1 89 ? 27.112 2.755 8.461 1.00 77.56 89 GLN A CA 1
ATOM 711 C C . GLN A 1 89 ? 27.693 3.026 7.075 1.00 77.56 89 GLN A C 1
ATOM 713 O O . GLN A 1 89 ? 28.595 3.847 6.916 1.00 77.56 89 GLN A O 1
ATOM 718 N N . ILE A 1 90 ? 27.157 2.327 6.082 1.00 76.00 90 ILE A N 1
ATOM 719 C CA . ILE A 1 90 ? 27.427 2.527 4.665 1.00 76.00 90 ILE A CA 1
ATOM 720 C C . ILE A 1 90 ? 26.100 2.874 4.016 1.00 76.00 90 ILE A C 1
ATOM 722 O O . ILE A 1 90 ? 25.143 2.111 4.113 1.00 76.00 90 ILE A O 1
ATOM 726 N N . GLU A 1 91 ? 26.056 3.994 3.315 1.00 73.94 91 GLU A N 1
ATOM 727 C CA . GLU A 1 91 ? 24.948 4.297 2.419 1.00 73.94 91 GLU A CA 1
ATOM 728 C C . GLU A 1 91 ? 25.329 4.020 0.980 1.00 73.94 91 GLU A C 1
ATOM 730 O O . GLU A 1 91 ? 26.459 4.299 0.565 1.00 73.94 91 GLU A O 1
ATOM 735 N N . PHE A 1 92 ? 24.371 3.496 0.228 1.00 71.88 92 PHE A N 1
ATOM 736 C CA . PHE A 1 92 ? 24.465 3.389 -1.212 1.00 71.88 92 PHE A CA 1
ATOM 737 C C . PHE A 1 92 ? 23.139 3.753 -1.874 1.00 71.88 92 PHE A C 1
ATOM 739 O O . PHE A 1 92 ? 22.073 3.389 -1.401 1.00 71.88 92 PHE A O 1
ATOM 746 N N . GLU A 1 93 ? 23.208 4.499 -2.964 1.00 70.56 93 GLU A N 1
ATOM 747 C CA . GLU A 1 93 ? 22.087 4.856 -3.820 1.00 70.56 93 GLU A CA 1
ATOM 748 C C . GLU A 1 93 ? 22.068 3.886 -4.995 1.00 70.56 93 GLU A C 1
ATOM 750 O O . GLU A 1 93 ? 23.095 3.699 -5.652 1.00 70.56 93 GLU A O 1
ATOM 755 N N . THR A 1 94 ? 20.916 3.277 -5.256 1.00 67.81 94 THR A N 1
ATOM 756 C CA . THR A 1 94 ? 20.683 2.535 -6.495 1.00 67.81 94 THR A CA 1
ATOM 757 C C . THR A 1 94 ? 19.582 3.226 -7.275 1.00 67.81 94 THR A C 1
ATOM 759 O O . THR A 1 94 ? 18.663 3.816 -6.703 1.00 67.81 94 THR A O 1
ATOM 762 N N . THR A 1 95 ? 19.708 3.201 -8.595 1.00 67.06 95 THR A N 1
ATOM 763 C CA . THR A 1 95 ? 18.728 3.790 -9.500 1.00 67.06 95 THR A CA 1
ATOM 764 C C . THR A 1 95 ? 18.290 2.751 -10.509 1.00 67.06 95 THR A C 1
ATOM 766 O O . THR A 1 95 ? 19.103 1.974 -11.013 1.00 67.06 95 THR A O 1
ATOM 769 N N . ILE A 1 96 ? 16.991 2.740 -10.780 1.00 67.25 96 ILE A N 1
ATOM 770 C CA . ILE A 1 96 ? 16.376 1.911 -11.800 1.00 67.25 96 ILE A CA 1
ATOM 771 C C . ILE A 1 96 ? 15.931 2.851 -12.922 1.00 67.25 96 ILE A C 1
ATOM 773 O O . ILE A 1 96 ? 15.272 3.869 -12.685 1.00 67.25 96 ILE A O 1
ATOM 777 N N . SER A 1 97 ? 16.332 2.541 -14.149 1.00 64.06 97 SER A N 1
ATOM 778 C CA . SER A 1 97 ? 16.073 3.361 -15.333 1.00 64.06 97 SER A CA 1
ATOM 779 C C . SER A 1 97 ? 15.366 2.531 -16.391 1.00 64.06 97 SER A C 1
ATOM 781 O O . SER A 1 97 ? 15.656 1.346 -16.539 1.00 64.06 97 SER A O 1
ATOM 783 N N . PHE A 1 98 ? 14.518 3.171 -17.194 1.00 58.28 98 PHE A N 1
ATOM 784 C CA . PHE A 1 98 ? 14.160 2.605 -18.491 1.00 58.28 98 PHE A CA 1
ATOM 785 C C . PHE A 1 98 ? 15.368 2.605 -19.433 1.00 58.28 98 PHE A C 1
ATOM 787 O O . PHE A 1 98 ? 16.263 3.449 -19.317 1.00 58.28 98 PHE A O 1
ATOM 794 N N . ASP A 1 99 ? 15.343 1.710 -20.423 1.00 52.47 99 ASP A N 1
ATOM 795 C CA . ASP A 1 99 ? 16.376 1.527 -21.456 1.00 52.47 99 ASP A CA 1
ATOM 796 C C . ASP A 1 99 ? 16.827 2.850 -22.129 1.00 52.47 99 ASP A C 1
ATOM 798 O O . ASP A 1 99 ? 17.978 3.007 -22.539 1.00 52.47 99 ASP A O 1
ATOM 802 N N . ARG A 1 100 ? 15.976 3.891 -22.131 1.00 45.88 100 ARG A N 1
ATOM 803 C CA . ARG A 1 100 ? 16.301 5.232 -22.653 1.00 45.88 100 ARG A CA 1
ATOM 804 C C . ARG A 1 100 ? 17.591 5.828 -22.072 1.00 45.88 100 ARG A C 1
ATOM 806 O O . ARG A 1 100 ? 18.344 6.439 -22.833 1.00 45.88 100 ARG A O 1
ATOM 813 N N . ALA A 1 101 ? 17.894 5.619 -20.787 1.00 47.06 101 ALA A N 1
ATOM 814 C CA . ALA A 1 101 ? 19.122 6.135 -20.166 1.00 47.06 101 ALA A CA 1
ATOM 815 C C . ALA A 1 101 ? 20.399 5.588 -20.841 1.00 47.06 101 ALA A C 1
ATOM 817 O O . ALA A 1 101 ? 21.419 6.274 -20.904 1.00 47.06 101 ALA A O 1
ATOM 818 N N . GLN A 1 102 ? 20.332 4.387 -21.431 1.00 42.72 102 GLN A N 1
ATOM 819 C CA . GLN A 1 102 ? 21.443 3.799 -22.184 1.00 42.72 102 GLN A CA 1
ATOM 820 C C . GLN A 1 102 ? 21.629 4.422 -23.575 1.00 42.72 102 GLN A C 1
ATOM 822 O O . GLN A 1 102 ? 22.698 4.287 -24.172 1.00 42.72 102 GLN A O 1
ATOM 827 N N . THR A 1 103 ? 20.599 5.086 -24.108 1.00 37.59 103 THR A N 1
ATOM 828 C CA . THR A 1 103 ? 20.596 5.630 -25.477 1.00 37.59 103 THR A CA 1
ATOM 829 C C . THR A 1 103 ? 20.990 7.101 -25.562 1.00 37.59 103 THR A C 1
ATOM 831 O O . THR A 1 103 ? 21.607 7.490 -26.551 1.00 37.59 103 THR A O 1
ATOM 834 N N . THR A 1 104 ? 20.678 7.917 -24.548 1.00 39.81 104 THR A N 1
ATOM 835 C CA . THR A 1 104 ? 20.962 9.365 -24.568 1.00 39.81 104 THR A CA 1
ATOM 836 C C . THR A 1 104 ? 22.172 9.768 -23.727 1.00 39.81 104 THR A C 1
ATOM 838 O O . THR A 1 104 ? 22.649 10.887 -23.864 1.00 39.81 104 THR A O 1
ATOM 841 N N . GLY A 1 105 ? 22.690 8.880 -22.867 1.00 37.09 105 GLY A N 1
ATOM 842 C CA . GLY A 1 105 ? 23.768 9.214 -21.924 1.00 37.09 105 GLY A CA 1
ATOM 843 C C . GLY A 1 105 ? 23.327 10.137 -20.781 1.00 37.09 105 GLY A C 1
ATOM 844 O O . GLY A 1 105 ? 24.148 10.545 -19.950 1.00 37.09 105 GLY A O 1
ATOM 845 N N . ASP A 1 106 ? 22.031 10.445 -20.706 1.00 41.28 106 ASP A N 1
ATOM 846 C CA . ASP A 1 106 ? 21.433 11.203 -19.621 1.00 41.28 106 ASP A CA 1
ATOM 847 C C . ASP A 1 106 ? 20.939 10.263 -18.532 1.00 41.28 106 ASP A C 1
ATOM 849 O O . ASP A 1 106 ? 20.174 9.331 -18.780 1.00 41.28 106 ASP A O 1
ATOM 853 N N . ASN A 1 107 ? 21.355 10.551 -17.300 1.00 46.50 107 ASN A N 1
ATOM 854 C CA . ASN A 1 107 ? 20.880 9.875 -16.100 1.00 46.50 107 ASN A CA 1
ATOM 855 C C . ASN A 1 107 ? 19.456 10.359 -15.789 1.00 46.50 107 ASN A C 1
ATOM 857 O O . ASN A 1 107 ? 19.236 11.084 -14.820 1.00 46.50 107 ASN A O 1
ATOM 861 N N . VAL A 1 108 ? 18.494 10.016 -16.646 1.00 50.56 108 VAL A N 1
ATOM 862 C CA . VAL A 1 108 ? 17.069 10.211 -16.371 1.00 50.56 108 VAL A CA 1
ATOM 863 C C . VAL A 1 108 ? 16.625 9.000 -15.557 1.00 50.56 108 VAL A C 1
ATOM 865 O O . VAL A 1 108 ? 16.144 7.999 -16.086 1.00 50.56 108 VAL A O 1
ATOM 868 N N . ASN A 1 109 ? 16.931 9.042 -14.261 1.00 53.62 109 ASN A N 1
ATOM 869 C CA . ASN A 1 109 ? 16.530 8.003 -13.320 1.00 53.62 109 ASN A CA 1
ATOM 870 C C . ASN A 1 109 ? 15.002 7.938 -13.292 1.00 53.62 109 ASN A C 1
ATOM 872 O O . ASN A 1 109 ? 14.352 8.976 -13.173 1.00 53.62 109 ASN A O 1
ATOM 876 N N . TYR A 1 110 ? 14.446 6.731 -13.381 1.00 59.66 110 TYR A N 1
ATOM 877 C CA . TYR A 1 110 ? 13.008 6.538 -13.226 1.00 59.66 110 TYR A CA 1
ATOM 878 C C . TYR A 1 110 ? 12.668 6.328 -11.746 1.00 59.66 110 TYR A C 1
ATOM 880 O O . TYR A 1 110 ? 11.773 6.978 -11.218 1.00 59.66 110 TYR A O 1
ATOM 888 N N . TYR A 1 111 ? 13.492 5.537 -11.048 1.00 67.62 111 TYR A N 1
ATOM 889 C CA . TYR A 1 111 ? 13.576 5.500 -9.588 1.00 67.62 111 TYR A CA 1
ATOM 890 C C . TYR A 1 111 ? 15.004 5.641 -9.104 1.00 67.62 111 TYR A C 1
ATOM 892 O O . TYR A 1 111 ? 15.938 5.162 -9.742 1.00 67.62 111 TYR A O 1
ATOM 900 N N . GLY A 1 112 ? 15.157 6.275 -7.949 1.00 65.50 112 GLY A N 1
ATOM 901 C CA . GLY A 1 112 ? 16.387 6.286 -7.177 1.00 65.50 112 GLY A CA 1
ATOM 902 C C . GLY A 1 112 ? 16.052 6.133 -5.709 1.00 65.50 112 GLY A C 1
ATOM 903 O O . GLY A 1 112 ? 15.147 6.807 -5.216 1.00 65.50 112 GLY A O 1
ATOM 904 N N . GLN A 1 113 ? 16.770 5.253 -5.024 1.00 69.06 113 GLN A N 1
ATOM 905 C CA . GLN A 1 113 ? 16.611 5.071 -3.594 1.00 69.06 113 GLN A CA 1
ATOM 906 C C . GLN A 1 113 ? 17.970 4.879 -2.938 1.00 69.06 113 GLN A C 1
ATOM 908 O O . GLN A 1 113 ? 18.830 4.147 -3.429 1.00 69.06 113 GLN A O 1
ATOM 913 N N . THR A 1 114 ? 18.157 5.543 -1.804 1.00 72.06 114 THR A N 1
ATOM 914 C CA . THR A 1 114 ? 19.279 5.264 -0.916 1.00 72.06 114 THR A CA 1
ATOM 915 C C . THR A 1 114 ? 18.924 4.051 -0.064 1.00 72.06 114 THR A C 1
ATOM 917 O O . THR A 1 114 ? 17.771 3.851 0.332 1.00 72.06 114 THR A O 1
ATOM 920 N N . PHE A 1 115 ? 19.939 3.283 0.288 1.00 76.06 115 PHE A N 1
ATOM 921 C CA . PHE A 1 115 ? 19.913 2.158 1.206 1.00 76.06 115 PHE A CA 1
ATOM 922 C C . PHE A 1 115 ? 21.000 2.390 2.242 1.00 76.06 115 PHE A C 1
ATOM 924 O O . PHE A 1 115 ? 22.109 2.796 1.889 1.00 76.06 115 PHE A O 1
ATOM 931 N N . ARG A 1 116 ? 20.708 2.099 3.509 1.00 79.62 116 ARG A N 1
ATOM 932 C CA . ARG A 1 116 ? 21.722 2.080 4.560 1.00 79.62 116 ARG A CA 1
ATOM 933 C C . ARG A 1 116 ? 21.984 0.653 4.986 1.00 79.62 116 ARG A C 1
ATOM 935 O O . ARG A 1 116 ? 21.060 -0.101 5.271 1.00 79.62 116 ARG A O 1
ATOM 942 N N . TYR A 1 117 ? 23.259 0.318 5.068 1.00 80.62 117 TYR A N 1
ATOM 943 C CA . TYR A 1 117 ? 23.773 -0.935 5.574 1.00 80.62 117 TYR A CA 1
ATOM 944 C C . TYR A 1 117 ? 24.619 -0.664 6.812 1.00 80.62 117 TYR A C 1
ATOM 946 O O . TYR A 1 117 ? 25.546 0.143 6.773 1.00 80.62 117 TYR A O 1
ATOM 954 N N . VAL A 1 118 ? 24.323 -1.342 7.913 1.00 82.44 118 VAL A N 1
ATOM 955 C CA . VAL A 1 118 ? 25.122 -1.280 9.137 1.00 82.44 118 VAL A CA 1
ATOM 956 C C . VAL A 1 118 ? 26.022 -2.510 9.183 1.00 82.44 118 VAL A C 1
ATOM 958 O O . VAL A 1 118 ? 25.548 -3.650 9.156 1.00 82.44 118 VAL A O 1
ATOM 961 N N . LEU A 1 119 ? 27.336 -2.292 9.242 1.00 84.31 119 LEU A N 1
ATOM 962 C CA . LEU A 1 119 ? 28.338 -3.354 9.265 1.00 84.31 119 LEU A CA 1
ATOM 963 C C . LEU A 1 119 ? 28.104 -4.291 10.457 1.00 84.31 119 LEU A C 1
ATOM 965 O O . LEU A 1 119 ? 28.150 -3.879 11.614 1.00 84.31 119 LEU A O 1
ATOM 969 N N . GLY A 1 120 ? 27.842 -5.564 10.158 1.00 85.75 120 GLY A N 1
ATOM 970 C CA . GLY A 1 120 ? 27.510 -6.590 11.148 1.00 85.75 120 GLY A CA 1
ATOM 971 C C . GLY A 1 120 ? 26.021 -6.716 11.496 1.00 85.75 120 GLY A C 1
ATOM 972 O O . GLY A 1 120 ? 25.683 -7.628 12.241 1.00 85.75 120 GLY A O 1
ATOM 973 N N . GLN A 1 121 ? 25.140 -5.860 10.960 1.00 85.69 121 GLN A N 1
ATOM 974 C CA . GLN A 1 121 ? 23.685 -5.953 11.176 1.00 85.69 121 GLN A CA 1
ATOM 975 C C . GLN A 1 121 ? 22.890 -6.148 9.876 1.00 85.69 121 GLN A C 1
ATOM 977 O O . GLN A 1 121 ? 21.929 -6.908 9.880 1.00 85.69 121 GLN A O 1
ATOM 982 N N . GLY A 1 122 ? 23.289 -5.517 8.766 1.00 83.94 122 GLY A N 1
ATOM 983 C CA . GLY A 1 122 ? 22.576 -5.628 7.487 1.00 83.94 122 GLY A CA 1
ATOM 984 C C . GLY A 1 122 ? 21.929 -4.324 7.020 1.00 83.94 122 GLY A C 1
ATOM 985 O O . GLY A 1 122 ? 22.279 -3.240 7.490 1.00 83.94 122 GLY A O 1
ATOM 986 N N . LEU A 1 123 ? 20.990 -4.435 6.075 1.00 81.31 123 LEU A N 1
ATOM 987 C CA . LEU A 1 123 ? 20.176 -3.308 5.615 1.00 81.31 123 LEU A CA 1
ATOM 988 C C . LEU A 1 123 ? 19.245 -2.811 6.721 1.00 81.31 123 LEU A C 1
ATOM 990 O O . LEU A 1 123 ? 18.712 -3.600 7.497 1.00 81.31 123 LEU A O 1
ATOM 994 N N . THR A 1 124 ? 19.023 -1.500 6.767 1.00 79.69 124 THR A N 1
ATOM 995 C CA . THR A 1 124 ? 18.120 -0.877 7.733 1.00 79.69 124 THR A CA 1
ATOM 996 C C . THR A 1 124 ? 17.137 0.071 7.062 1.00 79.69 124 THR A C 1
ATOM 998 O O . THR A 1 124 ? 17.465 0.781 6.113 1.00 79.69 124 THR A O 1
ATOM 1001 N N . VAL A 1 125 ? 15.928 0.114 7.620 1.00 78.19 125 VAL A N 1
ATOM 1002 C CA . VAL A 1 125 ? 14.894 1.104 7.294 1.00 78.19 125 VAL A CA 1
ATOM 1003 C C . VAL A 1 125 ? 15.237 2.502 7.831 1.00 78.19 125 VAL A C 1
ATOM 1005 O O . VAL A 1 125 ? 14.643 3.492 7.418 1.00 78.19 125 VAL A O 1
ATOM 1008 N N . ASN A 1 126 ? 16.232 2.617 8.717 1.00 75.62 126 ASN A N 1
ATOM 1009 C CA . ASN A 1 126 ? 16.689 3.885 9.284 1.00 75.62 126 ASN A CA 1
ATOM 1010 C C . ASN A 1 126 ? 17.744 4.536 8.389 1.00 75.62 126 ASN A C 1
ATOM 1012 O O . ASN A 1 126 ? 18.936 4.510 8.695 1.00 75.62 126 ASN A O 1
ATOM 1016 N N . ASN A 1 127 ? 17.308 5.132 7.283 1.00 66.75 127 ASN A N 1
ATOM 1017 C CA . ASN A 1 127 ? 18.198 5.616 6.230 1.00 66.75 127 ASN A CA 1
ATOM 1018 C C . ASN A 1 127 ? 18.064 7.126 5.956 1.00 66.75 127 ASN A C 1
ATOM 1020 O O . ASN A 1 127 ? 17.689 7.550 4.866 1.00 66.75 127 ASN A O 1
ATOM 1024 N N . ARG A 1 128 ? 18.305 7.951 6.981 1.00 65.62 128 ARG A N 1
ATOM 1025 C CA . ARG A 1 128 ? 18.118 9.407 6.899 1.00 65.62 128 ARG A CA 1
ATOM 1026 C C . ARG A 1 128 ? 19.438 10.169 6.849 1.00 65.62 128 ARG A C 1
ATOM 1028 O O . ARG A 1 128 ? 20.280 9.992 7.730 1.00 65.62 128 ARG A O 1
ATOM 1035 N N . ASP A 1 129 ? 19.542 11.087 5.892 1.00 51.91 129 ASP A N 1
ATOM 1036 C CA . ASP A 1 129 ? 20.633 12.051 5.778 1.00 51.91 129 ASP A CA 1
ATOM 1037 C C . ASP A 1 129 ? 20.634 13.052 6.943 1.00 51.91 129 ASP A C 1
ATOM 1039 O O . ASP A 1 129 ? 19.625 13.694 7.247 1.00 51.91 129 ASP A O 1
ATOM 1043 N N . GLY A 1 130 ? 21.781 13.212 7.605 1.00 43.91 130 GLY A N 1
ATOM 1044 C CA . GLY A 1 130 ? 21.828 13.850 8.919 1.00 43.91 130 GLY A CA 1
ATOM 1045 C C . GLY A 1 130 ? 21.819 15.381 8.987 1.00 43.91 130 GLY A C 1
ATOM 1046 O O . GLY A 1 130 ? 22.033 15.938 10.059 1.00 43.91 130 GLY A O 1
ATOM 1047 N N . ALA A 1 131 ? 21.345 16.074 7.941 1.00 47.06 131 ALA A N 1
ATOM 1048 C CA . ALA A 1 131 ? 20.847 17.450 8.106 1.00 47.06 131 ALA A CA 1
ATOM 1049 C C . ALA A 1 131 ? 19.755 17.549 9.198 1.00 47.06 131 ALA A C 1
ATOM 1051 O O . ALA A 1 131 ? 19.459 18.636 9.692 1.00 47.06 131 ALA A O 1
ATOM 1052 N N . VAL A 1 132 ? 19.161 16.412 9.586 1.00 48.16 132 VAL A N 1
ATOM 1053 C CA . VAL A 1 132 ? 18.162 16.325 10.653 1.00 48.16 132 VAL A CA 1
ATOM 1054 C C . VAL A 1 132 ? 18.324 15.054 11.532 1.00 48.16 132 VAL A C 1
ATOM 1056 O O . VAL A 1 132 ? 17.418 14.697 12.283 1.00 48.16 132 VAL A O 1
ATOM 1059 N N . GLY A 1 133 ? 19.476 14.371 11.460 1.00 46.69 133 GLY A N 1
ATOM 1060 C CA . GLY A 1 133 ? 19.792 13.134 12.201 1.00 46.69 133 GLY A CA 1
ATOM 1061 C C . GLY A 1 133 ? 19.032 11.870 11.744 1.00 46.69 133 GLY A C 1
ATOM 1062 O O . GLY A 1 133 ? 18.046 11.974 11.010 1.00 46.69 133 GLY A O 1
ATOM 1063 N N . PRO A 1 134 ? 19.464 10.659 12.158 1.00 52.25 134 PRO A N 1
ATOM 1064 C CA . PRO A 1 134 ? 18.767 9.411 11.846 1.00 52.25 134 PRO A CA 1
ATOM 1065 C C . PRO A 1 134 ? 17.319 9.445 12.354 1.00 52.25 134 PRO A C 1
ATOM 1067 O O . PRO A 1 134 ? 17.045 9.946 13.446 1.00 52.25 134 PRO A O 1
ATOM 1070 N N . LEU A 1 135 ? 16.385 8.862 11.592 1.00 58.41 135 LEU A N 1
ATOM 1071 C CA . LEU A 1 135 ? 15.190 8.309 12.226 1.00 58.41 135 LEU A CA 1
ATOM 1072 C C . LEU A 1 135 ? 15.703 7.205 13.143 1.00 58.41 135 LEU A C 1
ATOM 1074 O O . LEU A 1 135 ? 16.160 6.169 12.678 1.00 58.41 135 LEU A O 1
ATOM 1078 N N . ASN A 1 136 ? 15.714 7.458 14.445 1.00 67.19 136 ASN A N 1
ATOM 1079 C CA . ASN A 1 136 ? 16.045 6.439 15.433 1.00 67.19 136 ASN A CA 1
ATOM 1080 C C . ASN A 1 136 ? 14.787 5.631 15.746 1.00 67.19 136 ASN A C 1
ATOM 1082 O O . ASN A 1 136 ? 14.420 5.482 16.915 1.00 67.19 136 ASN A O 1
ATOM 1086 N N . VAL A 1 137 ? 14.105 5.173 14.687 1.00 76.62 137 VAL A N 1
ATOM 1087 C CA . VAL A 1 137 ? 12.964 4.283 14.829 1.00 76.62 137 VAL A CA 1
ATOM 1088 C C . VAL A 1 137 ? 13.530 2.891 15.079 1.00 76.62 137 VAL A C 1
ATOM 1090 O O . VAL A 1 137 ? 13.89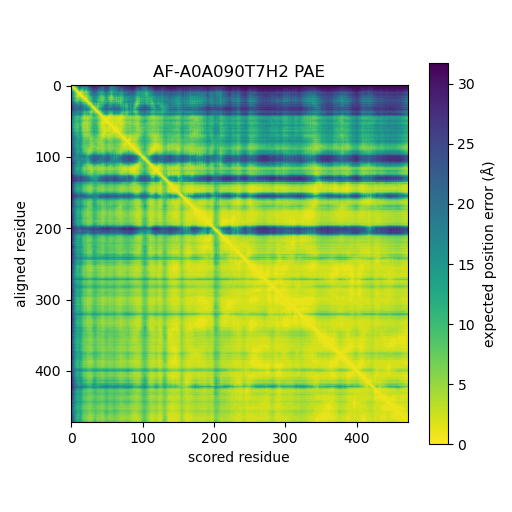3 2.157 14.163 1.00 76.62 137 VAL A O 1
ATOM 1093 N N . ASN A 1 138 ? 13.717 2.581 16.353 1.00 80.38 138 ASN A N 1
ATOM 1094 C CA . ASN A 1 138 ? 14.205 1.301 16.838 1.00 80.38 138 ASN A CA 1
ATOM 1095 C C . ASN A 1 138 ? 13.100 0.699 17.700 1.00 80.38 138 ASN A C 1
ATOM 1097 O O . ASN A 1 138 ? 13.153 0.720 18.929 1.00 80.38 138 ASN A O 1
ATOM 1101 N N . ASP A 1 139 ? 12.057 0.267 17.008 1.00 85.69 139 ASP A N 1
ATOM 1102 C CA . ASP A 1 139 ? 10.767 -0.108 17.560 1.00 85.69 139 ASP A CA 1
ATOM 1103 C C . ASP A 1 139 ? 10.321 -1.429 16.931 1.00 85.69 139 ASP A C 1
ATOM 1105 O O . ASP A 1 139 ? 10.648 -1.702 15.773 1.00 85.69 139 ASP A O 1
ATOM 1109 N N . SER A 1 140 ? 9.569 -2.257 17.659 1.00 89.31 140 SER A N 1
ATOM 1110 C CA . SER A 1 140 ? 9.074 -3.523 17.104 1.00 89.31 140 SER A CA 1
ATOM 1111 C C . SER A 1 140 ? 8.104 -3.324 15.937 1.00 89.31 140 SER A C 1
ATOM 1113 O O . SER A 1 140 ? 7.958 -4.238 15.137 1.00 89.31 140 SER A O 1
ATOM 1115 N N . PHE A 1 141 ? 7.508 -2.135 15.795 1.00 92.69 141 PHE A N 1
ATOM 1116 C CA . PHE A 1 141 ? 6.661 -1.738 14.671 1.00 92.69 141 PHE A CA 1
ATOM 1117 C C . PHE A 1 141 ? 7.406 -0.901 13.618 1.00 92.69 141 PHE A C 1
ATOM 1119 O O . PHE A 1 141 ? 6.777 -0.354 12.712 1.00 92.69 141 PHE A O 1
ATOM 1126 N N . ALA A 1 142 ? 8.739 -0.788 13.693 1.00 88.88 142 ALA A N 1
ATOM 1127 C CA . ALA A 1 142 ? 9.523 -0.053 12.696 1.00 88.88 142 ALA A CA 1
ATOM 1128 C C . ALA A 1 142 ? 9.316 -0.606 11.276 1.00 88.88 142 ALA A C 1
ATOM 1130 O O . ALA A 1 142 ? 9.327 0.142 10.304 1.00 88.88 142 ALA A O 1
ATOM 1131 N N . GLN A 1 143 ? 9.098 -1.914 11.148 1.00 91.56 143 GLN A N 1
ATOM 1132 C CA . GLN A 1 143 ? 8.836 -2.585 9.879 1.00 91.56 143 GLN A CA 1
ATOM 1133 C C . GLN A 1 143 ? 7.331 -2.773 9.660 1.00 91.56 143 GLN A C 1
ATOM 1135 O O . GLN A 1 143 ? 6.825 -3.892 9.686 1.00 91.56 143 GLN A O 1
ATOM 1140 N N . LEU A 1 144 ? 6.600 -1.674 9.444 1.00 94.44 144 LEU A N 1
ATOM 1141 C CA . LEU A 1 144 ? 5.146 -1.705 9.237 1.00 94.44 144 LEU A CA 1
ATOM 1142 C C . LEU A 1 144 ? 4.710 -2.699 8.145 1.00 94.44 144 LEU A C 1
ATOM 1144 O O . LEU A 1 144 ? 3.718 -3.396 8.335 1.00 94.44 144 LEU A O 1
ATOM 1148 N N . GLY A 1 145 ? 5.460 -2.811 7.047 1.00 95.31 145 GLY A N 1
ATOM 1149 C CA . GLY A 1 145 ? 5.274 -3.808 5.986 1.00 95.31 145 GLY A CA 1
ATOM 1150 C C . GLY A 1 145 ? 6.298 -4.951 6.013 1.00 95.31 145 GLY A C 1
ATOM 1151 O O . GLY A 1 145 ? 6.609 -5.519 4.973 1.00 95.31 145 GLY A O 1
ATOM 1152 N N . GLY A 1 146 ? 6.897 -5.272 7.163 1.00 94.31 146 GLY A N 1
ATOM 1153 C CA . GLY A 1 146 ? 7.962 -6.277 7.239 1.00 94.31 146 GLY A CA 1
ATOM 1154 C C . GLY A 1 146 ? 9.204 -5.844 6.449 1.00 94.31 146 GLY A C 1
ATOM 1155 O O . GLY A 1 146 ? 9.546 -4.656 6.410 1.00 94.31 146 GLY A O 1
ATOM 1156 N N . ASN A 1 147 ? 9.872 -6.781 5.773 1.00 91.62 147 ASN A N 1
ATOM 1157 C CA . ASN A 1 147 ? 11.082 -6.479 4.994 1.00 91.62 147 ASN A CA 1
ATOM 1158 C C . ASN A 1 147 ? 10.835 -5.623 3.740 1.00 91.62 147 ASN A C 1
ATOM 1160 O O . ASN A 1 147 ? 11.800 -5.120 3.164 1.00 91.62 147 ASN A O 1
ATOM 1164 N N . THR A 1 148 ? 9.579 -5.409 3.335 1.00 91.19 148 THR A N 1
ATOM 1165 C CA . THR A 1 148 ? 9.253 -4.485 2.238 1.00 91.19 148 THR A CA 1
ATOM 1166 C C . THR A 1 148 ? 9.171 -3.031 2.709 1.00 91.19 148 THR A C 1
ATOM 1168 O O . THR A 1 148 ? 8.897 -2.148 1.898 1.00 91.19 148 THR A O 1
ATOM 1171 N N . THR A 1 149 ? 9.344 -2.767 4.010 1.00 91.44 149 THR A N 1
ATOM 1172 C CA . THR A 1 149 ? 9.261 -1.414 4.571 1.00 91.44 149 THR A CA 1
ATOM 1173 C C . THR A 1 149 ? 10.408 -0.543 4.065 1.00 91.44 149 THR A C 1
ATOM 1175 O O . THR A 1 149 ? 11.561 -0.973 4.057 1.00 91.44 149 THR A O 1
ATOM 1178 N N . VAL A 1 150 ? 10.107 0.703 3.702 1.00 86.12 150 VAL A N 1
ATOM 1179 C CA . VAL A 1 150 ? 11.086 1.684 3.204 1.00 86.12 150 VAL A CA 1
ATOM 1180 C C . VAL A 1 150 ? 11.219 2.895 4.135 1.00 86.12 150 VAL A C 1
ATOM 1182 O O . VAL A 1 150 ? 10.266 3.236 4.837 1.00 86.12 150 VAL A O 1
ATOM 1185 N N . PRO A 1 151 ? 12.376 3.584 4.155 1.00 78.88 151 PRO A N 1
ATOM 1186 C CA . PRO A 1 151 ? 12.585 4.794 4.941 1.00 78.88 151 PRO A CA 1
ATOM 1187 C C . PRO A 1 151 ? 11.655 5.934 4.520 1.00 78.88 151 PRO A C 1
ATOM 1189 O O . PRO A 1 151 ? 11.137 5.993 3.405 1.00 78.88 151 PRO A O 1
ATOM 1192 N N . GLN A 1 152 ? 11.539 6.920 5.403 1.00 71.38 152 GLN A N 1
ATOM 1193 C CA . GLN A 1 152 ? 10.871 8.181 5.116 1.00 71.38 152 GLN A CA 1
ATOM 1194 C C . GLN A 1 152 ? 11.745 9.081 4.222 1.00 71.38 152 GLN A C 1
ATOM 1196 O O . GLN A 1 152 ? 12.938 9.240 4.474 1.00 71.38 152 GLN A O 1
ATOM 1201 N N . LEU A 1 153 ? 11.137 9.742 3.228 1.00 64.50 153 LEU A N 1
ATOM 1202 C CA . LEU A 1 153 ? 11.842 10.628 2.284 1.00 64.50 153 LEU A CA 1
ATOM 1203 C C . LEU A 1 153 ? 12.171 12.029 2.842 1.00 64.50 153 LEU A C 1
ATOM 1205 O O . LEU A 1 153 ? 13.117 12.668 2.396 1.00 64.50 153 LEU A O 1
ATOM 1209 N N . SER A 1 154 ? 11.399 12.536 3.806 1.00 59.62 154 SER A N 1
ATOM 1210 C CA . SER A 1 154 ? 11.640 13.815 4.498 1.00 59.62 154 SER A CA 1
ATOM 1211 C C . SER A 1 154 ? 10.934 13.793 5.847 1.00 59.62 154 SER A C 1
ATOM 1213 O O . SER A 1 154 ? 9.849 13.232 5.922 1.00 59.62 154 SER A O 1
ATOM 1215 N N . ALA A 1 155 ? 11.499 14.407 6.895 1.00 48.47 155 ALA A N 1
ATOM 1216 C CA . ALA A 1 155 ? 10.813 14.543 8.191 1.00 48.47 155 ALA A CA 1
ATOM 1217 C C . ALA A 1 155 ? 10.490 15.985 8.610 1.00 48.47 155 ALA A C 1
ATOM 1219 O O . ALA A 1 155 ? 9.858 16.182 9.642 1.00 48.47 155 ALA A O 1
ATOM 1220 N N . SER A 1 156 ? 10.866 16.989 7.814 1.00 52.09 156 SER A N 1
ATOM 1221 C CA . SER A 1 156 ? 10.461 18.388 8.028 1.00 52.09 156 SER A CA 1
ATOM 1222 C C . SER A 1 156 ? 9.125 18.736 7.356 1.00 52.09 156 SER A C 1
ATOM 1224 O O . SER A 1 156 ? 8.724 19.897 7.371 1.00 52.09 156 SER A O 1
ATOM 1226 N N . GLY A 1 157 ? 8.454 17.761 6.731 1.00 57.94 157 GLY A N 1
ATOM 1227 C CA . GLY A 1 157 ? 7.401 18.043 5.761 1.00 57.94 157 GLY A CA 1
ATOM 1228 C C . GLY A 1 157 ? 7.969 18.624 4.460 1.00 57.94 157 GLY A C 1
ATOM 1229 O O . GLY A 1 157 ? 9.182 18.818 4.320 1.00 57.94 157 GLY A O 1
ATOM 1230 N N . GLY A 1 158 ? 7.094 18.871 3.484 1.00 59.62 158 GLY A N 1
ATOM 1231 C CA . GLY A 1 158 ? 7.438 19.508 2.210 1.00 59.62 158 GLY A CA 1
ATOM 1232 C C . GLY A 1 158 ? 7.203 18.632 0.978 1.00 59.62 158 GLY A C 1
ATOM 1233 O O . GLY A 1 158 ? 6.729 17.499 1.068 1.00 59.62 158 GLY A O 1
ATOM 1234 N N . ALA A 1 159 ? 7.547 19.172 -0.195 1.00 64.31 159 ALA A N 1
ATOM 1235 C CA . ALA A 1 159 ? 7.214 18.584 -1.495 1.00 64.31 159 ALA A CA 1
ATOM 1236 C C . ALA A 1 159 ? 7.751 17.153 -1.694 1.00 64.31 159 ALA A C 1
ATOM 1238 O O . ALA A 1 159 ? 7.109 16.356 -2.366 1.00 64.31 159 ALA A O 1
ATOM 1239 N N . GLN A 1 160 ? 8.882 16.790 -1.082 1.00 70.88 160 GLN A N 1
ATOM 1240 C CA . GLN A 1 160 ? 9.456 15.442 -1.188 1.00 70.88 160 GLN A CA 1
ATOM 1241 C C . GLN A 1 160 ? 8.653 14.398 -0.408 1.00 70.88 160 GLN A C 1
ATOM 1243 O O . GLN A 1 160 ? 8.606 13.237 -0.803 1.00 70.88 160 GLN A O 1
ATOM 1248 N N . GLN A 1 161 ? 7.978 14.804 0.673 1.00 76.38 161 GLN A N 1
ATOM 1249 C CA . GLN A 1 161 ? 7.133 13.901 1.454 1.00 76.38 161 GLN A CA 1
ATOM 1250 C C . GLN A 1 161 ? 5.875 13.478 0.689 1.00 76.38 161 GLN A C 1
ATOM 1252 O O . GLN A 1 161 ? 5.242 12.483 1.030 1.00 76.38 161 GLN A O 1
ATOM 1257 N N . ARG A 1 162 ? 5.561 14.182 -0.405 1.00 81.69 162 ARG A N 1
ATOM 1258 C CA . ARG A 1 162 ? 4.530 13.758 -1.347 1.00 81.69 162 ARG A CA 1
ATOM 1259 C C . ARG A 1 162 ? 4.839 12.380 -1.943 1.00 81.69 162 ARG A C 1
ATOM 1261 O O . ARG A 1 162 ? 3.941 11.599 -2.205 1.00 81.69 162 ARG A O 1
ATOM 1268 N N . LEU A 1 163 ? 6.117 12.046 -2.109 1.00 81.75 163 LEU A N 1
ATOM 1269 C CA . LEU A 1 163 ? 6.559 10.861 -2.847 1.00 81.75 163 LEU A CA 1
ATOM 1270 C C . LEU A 1 163 ? 6.637 9.590 -1.973 1.00 81.75 163 LEU A C 1
ATOM 1272 O O . LEU A 1 163 ? 7.139 8.557 -2.423 1.00 81.75 163 LEU A O 1
ATOM 1276 N N . SER A 1 164 ? 6.167 9.659 -0.720 1.00 84.56 164 SER A N 1
ATOM 1277 C CA . SER A 1 164 ? 6.307 8.597 0.289 1.00 84.56 164 SER A CA 1
ATOM 1278 C C . SER A 1 164 ? 5.659 7.263 -0.088 1.00 84.56 164 SER A C 1
ATOM 1280 O O . SER A 1 164 ? 6.070 6.239 0.444 1.00 84.56 164 SER A O 1
ATOM 1282 N N . PHE A 1 165 ? 4.683 7.260 -0.995 1.00 89.62 165 PHE A N 1
ATOM 1283 C CA . PHE A 1 165 ? 3.948 6.061 -1.417 1.00 89.62 165 PHE A CA 1
ATOM 1284 C C . PHE A 1 165 ? 4.366 5.545 -2.802 1.00 89.62 165 PHE A C 1
ATOM 1286 O O . PHE A 1 165 ? 3.693 4.701 -3.380 1.00 89.62 165 PHE A O 1
ATOM 1293 N N . MET A 1 166 ? 5.467 6.046 -3.370 1.00 85.25 166 MET A N 1
ATOM 1294 C CA . MET A 1 166 ? 5.903 5.650 -4.717 1.00 85.25 166 MET A CA 1
ATOM 1295 C C . MET A 1 166 ? 7.057 4.653 -4.753 1.00 85.25 166 MET A C 1
ATOM 1297 O O . MET A 1 166 ? 7.427 4.217 -5.839 1.00 85.25 166 MET A O 1
ATOM 1301 N N . GLN A 1 167 ? 7.667 4.345 -3.612 1.00 85.44 167 GLN A N 1
ATOM 1302 C CA . GLN A 1 167 ? 8.901 3.561 -3.563 1.00 85.44 167 GLN A CA 1
ATOM 1303 C C . GLN A 1 167 ? 8.627 2.071 -3.799 1.00 85.44 167 GLN A C 1
ATOM 1305 O O . GLN A 1 167 ? 7.578 1.561 -3.409 1.00 85.44 167 GLN A O 1
ATOM 1310 N N . HIS A 1 168 ? 9.584 1.367 -4.400 1.00 86.94 168 HIS A N 1
ATOM 1311 C CA . HIS A 1 168 ? 9.553 -0.093 -4.479 1.00 86.94 168 HIS A CA 1
ATOM 1312 C C . HIS A 1 168 ? 10.035 -0.728 -3.169 1.00 86.94 168 HIS A C 1
ATOM 1314 O O . HIS A 1 168 ? 10.742 -0.099 -2.379 1.00 86.94 168 HIS A O 1
ATOM 1320 N N . ALA A 1 169 ? 9.684 -1.994 -2.946 1.00 85.75 169 ALA A N 1
ATOM 1321 C CA . ALA A 1 169 ? 10.191 -2.774 -1.821 1.00 85.75 169 ALA A CA 1
ATOM 1322 C C . ALA A 1 169 ? 11.728 -2.900 -1.850 1.00 85.75 169 ALA A C 1
ATOM 1324 O O . ALA A 1 169 ? 12.339 -3.081 -2.906 1.00 85.75 169 ALA A O 1
ATOM 1325 N N . TYR A 1 170 ? 12.366 -2.850 -0.678 1.00 78.69 170 TYR A N 1
ATOM 1326 C CA . TYR A 1 170 ? 13.819 -3.026 -0.539 1.00 78.69 170 TYR A CA 1
ATOM 1327 C C . TYR A 1 170 ? 14.315 -4.422 -0.907 1.00 78.69 170 TYR A C 1
ATOM 1329 O O . TYR A 1 170 ? 15.445 -4.581 -1.362 1.00 78.69 170 TYR A O 1
ATOM 1337 N N . ASN A 1 171 ? 13.468 -5.423 -0.712 1.00 83.31 171 ASN A N 1
ATOM 1338 C CA . ASN A 1 171 ? 13.719 -6.818 -1.036 1.00 83.31 171 ASN A CA 1
ATOM 1339 C C . ASN A 1 171 ? 13.083 -7.237 -2.373 1.00 83.31 171 ASN A C 1
ATOM 1341 O O . ASN A 1 171 ? 12.822 -8.423 -2.549 1.00 83.31 171 ASN A O 1
ATOM 1345 N N . LEU A 1 172 ? 12.829 -6.286 -3.284 1.00 86.81 172 LEU A N 1
ATOM 1346 C CA . LEU A 1 172 ? 12.338 -6.561 -4.638 1.00 86.81 172 LEU A CA 1
ATOM 1347 C C . LEU A 1 172 ? 13.239 -7.591 -5.333 1.00 86.81 172 LEU A C 1
ATOM 1349 O O . LEU A 1 172 ? 14.445 -7.360 -5.479 1.00 86.81 172 LEU A O 1
ATOM 1353 N N . ASP A 1 173 ? 12.665 -8.715 -5.769 1.00 86.81 173 ASP A N 1
ATOM 1354 C CA . ASP A 1 173 ? 13.430 -9.727 -6.494 1.00 86.81 173 ASP A CA 1
ATOM 1355 C C . ASP A 1 173 ? 13.907 -9.170 -7.844 1.00 86.81 173 ASP A C 1
ATOM 1357 O O . ASP A 1 173 ? 13.179 -8.470 -8.553 1.00 86.81 173 ASP A O 1
ATOM 1361 N N . ARG A 1 174 ? 15.140 -9.511 -8.236 1.00 82.81 174 ARG A N 1
ATOM 1362 C CA . ARG A 1 174 ? 15.729 -9.106 -9.521 1.00 82.81 174 ARG A CA 1
ATOM 1363 C C . ARG A 1 174 ? 14.850 -9.471 -10.723 1.00 82.81 174 ARG A C 1
ATOM 1365 O O . ARG A 1 174 ? 14.887 -8.757 -11.720 1.00 82.81 174 ARG A O 1
ATOM 1372 N N . ALA A 1 175 ? 14.108 -10.577 -10.647 1.00 86.75 175 ALA A N 1
ATOM 1373 C CA . ALA A 1 175 ? 13.225 -11.038 -11.712 1.00 86.75 175 ALA A CA 1
ATOM 1374 C C . ALA A 1 175 ? 12.010 -10.114 -11.885 1.00 86.75 175 ALA A C 1
ATOM 1376 O O . ALA A 1 175 ? 11.509 -9.968 -12.997 1.00 86.75 175 ALA A O 1
ATOM 1377 N N . ASN A 1 176 ? 11.605 -9.436 -10.809 1.00 91.12 176 ASN A N 1
ATOM 1378 C CA . ASN A 1 176 ? 10.438 -8.562 -10.768 1.00 91.12 176 ASN A CA 1
ATOM 1379 C C . ASN A 1 176 ? 10.772 -7.103 -11.110 1.00 91.12 176 ASN A C 1
ATOM 1381 O O . ASN A 1 176 ? 9.866 -6.325 -11.386 1.00 91.12 176 ASN A O 1
ATOM 1385 N N . VAL A 1 177 ? 12.055 -6.713 -11.148 1.00 86.25 177 VAL A N 1
ATOM 1386 C CA . VAL A 1 177 ? 12.470 -5.317 -11.394 1.00 86.25 177 VAL A CA 1
ATOM 1387 C C . VAL A 1 177 ? 11.929 -4.766 -12.715 1.00 86.25 177 VAL A C 1
ATOM 1389 O O . VAL A 1 177 ? 11.408 -3.655 -12.733 1.00 86.25 177 VAL A O 1
ATOM 1392 N N . GLN A 1 178 ? 12.037 -5.521 -13.813 1.00 85.56 178 GLN A N 1
ATOM 1393 C CA . GLN A 1 178 ? 11.586 -5.041 -15.124 1.00 85.56 178 GLN A CA 1
ATOM 1394 C C . GLN A 1 178 ? 10.058 -4.905 -15.175 1.00 85.56 178 GLN A C 1
ATOM 1396 O O . GLN A 1 178 ? 9.559 -3.831 -15.498 1.00 85.56 178 GLN A O 1
ATOM 1401 N N . ALA A 1 179 ? 9.333 -5.944 -14.755 1.00 91.88 179 ALA A N 1
ATOM 1402 C CA . ALA A 1 179 ? 7.872 -5.923 -14.688 1.00 91.88 179 ALA A CA 1
ATOM 1403 C C . ALA A 1 179 ? 7.350 -4.814 -13.758 1.00 91.88 179 ALA A C 1
ATOM 1405 O O . ALA A 1 179 ? 6.361 -4.158 -14.059 1.00 91.88 179 ALA A O 1
ATOM 1406 N N . TRP A 1 180 ? 8.055 -4.517 -12.661 1.00 92.06 180 TRP A N 1
ATOM 1407 C CA . TRP A 1 180 ? 7.711 -3.404 -11.777 1.00 92.06 180 TRP A CA 1
ATOM 1408 C C . TRP A 1 180 ? 7.835 -2.036 -12.474 1.00 92.06 180 TRP A C 1
ATOM 1410 O O . TRP A 1 180 ? 6.975 -1.167 -12.307 1.00 92.06 180 TRP A O 1
ATOM 1420 N N . LEU A 1 181 ? 8.881 -1.832 -13.285 1.00 86.62 181 LEU A N 1
ATOM 1421 C CA . LEU A 1 181 ? 9.050 -0.607 -14.077 1.00 86.62 181 LEU A CA 1
ATOM 1422 C C . LEU A 1 181 ? 7.971 -0.466 -15.151 1.00 86.62 181 LEU A C 1
ATOM 1424 O O . LEU A 1 181 ? 7.402 0.620 -15.307 1.00 86.62 181 LEU A O 1
ATOM 1428 N N . ASP A 1 182 ? 7.707 -1.548 -15.880 1.00 89.44 182 ASP A N 1
ATOM 1429 C CA . ASP A 1 182 ? 6.713 -1.585 -16.951 1.00 89.44 182 ASP A CA 1
ATOM 1430 C C . ASP A 1 182 ? 5.299 -1.403 -16.382 1.00 89.44 182 ASP A C 1
ATOM 1432 O O . ASP A 1 182 ? 4.521 -0.596 -16.894 1.00 89.44 182 ASP A O 1
ATOM 1436 N N . GLY A 1 183 ? 5.016 -2.005 -15.228 1.00 94.06 183 GLY A N 1
ATOM 1437 C CA . GLY A 1 183 ? 3.779 -1.819 -14.480 1.00 94.06 183 GLY A CA 1
ATOM 1438 C C . GLY A 1 183 ? 3.569 -0.375 -14.053 1.00 94.06 183 GLY A C 1
ATOM 1439 O O . GLY A 1 183 ? 2.492 0.182 -14.264 1.00 94.06 183 GLY A O 1
ATOM 1440 N N . ARG A 1 184 ? 4.610 0.303 -13.547 1.00 90.19 184 ARG A N 1
ATOM 1441 C CA . ARG A 1 184 ? 4.497 1.745 -13.294 1.00 90.19 184 ARG A CA 1
ATOM 1442 C C . ARG A 1 184 ? 4.227 2.520 -14.573 1.00 90.19 184 ARG A C 1
ATOM 1444 O O . ARG A 1 184 ? 3.435 3.458 -14.547 1.00 90.19 184 ARG A O 1
ATOM 1451 N N . ARG A 1 185 ? 4.924 2.200 -15.670 1.00 88.81 185 ARG A N 1
ATOM 1452 C CA . ARG A 1 185 ? 4.706 2.882 -16.955 1.00 88.81 185 ARG A CA 1
ATOM 1453 C C . ARG A 1 185 ? 3.230 2.835 -17.325 1.00 88.81 185 ARG A C 1
ATOM 1455 O O . ARG A 1 185 ? 2.669 3.872 -17.656 1.00 88.81 185 ARG A O 1
ATOM 1462 N N . LEU A 1 186 ? 2.612 1.662 -17.204 1.00 93.88 186 LEU A N 1
ATOM 1463 C CA . LEU A 1 186 ? 1.188 1.450 -17.454 1.00 93.88 186 LEU A CA 1
ATOM 1464 C C . LEU A 1 186 ? 0.312 2.269 -16.501 1.00 93.88 186 LEU A C 1
ATOM 1466 O O . LEU A 1 186 ? -0.543 3.014 -16.967 1.00 93.88 186 LEU A O 1
ATOM 1470 N N . ILE A 1 187 ? 0.575 2.225 -15.192 1.00 93.75 187 ILE A N 1
ATOM 1471 C CA . ILE A 1 187 ? -0.165 3.006 -14.181 1.00 93.75 187 ILE A CA 1
ATOM 1472 C C . ILE A 1 187 ? -0.138 4.512 -14.491 1.00 93.75 187 ILE A C 1
ATOM 1474 O O . ILE A 1 187 ? -1.148 5.198 -14.335 1.00 93.75 187 ILE A O 1
ATOM 1478 N N . HIS A 1 188 ? 0.997 5.013 -14.979 1.00 91.38 188 HIS A N 1
ATOM 1479 C CA . HIS A 1 188 ? 1.199 6.407 -15.373 1.00 91.38 188 HIS A CA 1
ATOM 1480 C C . HIS A 1 188 ? 0.814 6.710 -16.831 1.00 91.38 188 HIS A C 1
ATOM 1482 O O . HIS A 1 188 ? 1.018 7.830 -17.289 1.00 91.38 188 HIS A O 1
ATOM 1488 N N . THR A 1 189 ? 0.274 5.760 -17.591 1.00 92.19 189 THR A N 1
ATOM 1489 C CA . THR A 1 189 ? -0.122 6.001 -18.983 1.00 92.19 189 THR A CA 1
ATOM 1490 C C . THR A 1 189 ? -1.545 6.548 -19.049 1.00 92.19 189 THR A C 1
ATOM 1492 O O . THR A 1 189 ? -2.463 6.036 -18.414 1.00 92.19 189 THR A O 1
ATOM 1495 N N . ASN A 1 190 ? -1.747 7.589 -19.853 1.00 94.44 190 ASN A N 1
ATOM 1496 C CA . ASN A 1 190 ? -3.065 8.001 -20.307 1.00 94.44 190 ASN A CA 1
ATOM 1497 C C . ASN A 1 190 ? -3.509 7.053 -21.427 1.00 94.44 190 ASN A C 1
ATOM 1499 O O . ASN A 1 190 ? -3.021 7.146 -22.548 1.00 94.44 190 ASN A O 1
ATOM 1503 N N . PHE A 1 191 ? -4.445 6.154 -21.152 1.00 97.19 191 PHE A N 1
ATOM 1504 C CA . PHE A 1 191 ? -4.902 5.140 -22.107 1.00 97.19 191 PHE A CA 1
ATOM 1505 C C . PHE A 1 191 ? -5.777 5.711 -23.242 1.00 97.19 191 PHE A C 1
ATOM 1507 O O . PHE A 1 191 ? -6.108 5.012 -24.197 1.00 97.19 191 PHE A O 1
ATOM 1514 N N . THR A 1 192 ? -6.145 6.996 -23.194 1.00 96.69 192 THR A N 1
ATOM 1515 C CA . THR A 1 192 ? -6.779 7.678 -24.333 1.00 96.69 192 THR A CA 1
ATOM 1516 C C . THR A 1 192 ? -5.732 8.115 -25.357 1.00 96.69 192 THR A C 1
ATOM 1518 O O . THR A 1 192 ? -5.943 7.950 -26.556 1.00 96.69 192 THR A O 1
ATOM 1521 N N . THR A 1 193 ? -4.600 8.668 -24.908 1.00 94.50 193 THR A N 1
ATOM 1522 C CA . THR A 1 193 ? -3.597 9.296 -25.791 1.00 94.50 193 THR A CA 1
ATOM 1523 C C . THR A 1 193 ? -2.298 8.503 -25.939 1.00 94.50 193 THR A C 1
ATOM 1525 O O . THR A 1 193 ? -1.530 8.762 -26.863 1.00 94.50 193 THR A O 1
ATOM 1528 N N . GLY A 1 194 ? -2.032 7.552 -25.045 1.00 92.19 194 GLY A N 1
ATOM 1529 C CA . GLY A 1 194 ? -0.739 6.887 -24.883 1.00 92.19 194 GLY A CA 1
ATOM 1530 C C . GLY A 1 194 ? 0.328 7.778 -24.238 1.00 92.19 194 GLY A C 1
ATOM 1531 O O . GLY A 1 194 ? 1.491 7.389 -24.174 1.00 92.19 194 GLY A O 1
ATOM 1532 N N . GLU A 1 195 ? -0.003 8.989 -23.787 1.00 87.88 195 GLU A N 1
ATOM 1533 C CA . GLU A 1 195 ? 0.970 9.878 -23.149 1.00 87.88 195 GLU A CA 1
ATOM 1534 C C . GLU A 1 195 ? 1.292 9.430 -21.723 1.00 87.88 195 GLU A C 1
ATOM 1536 O O . GLU A 1 195 ? 0.443 8.907 -21.005 1.00 87.88 195 GLU A O 1
ATOM 1541 N N . HIS A 1 196 ? 2.528 9.673 -21.292 1.00 85.94 196 HIS A N 1
ATOM 1542 C CA . HIS A 1 196 ? 2.939 9.441 -19.911 1.00 85.94 196 HIS A CA 1
ATOM 1543 C C . HIS A 1 196 ? 2.530 10.630 -19.029 1.00 85.94 196 HIS A C 1
ATOM 1545 O O . HIS A 1 196 ? 2.850 11.776 -19.344 1.00 85.94 196 HIS A O 1
ATOM 1551 N N . VAL A 1 197 ? 1.878 10.359 -17.901 1.00 80.94 197 VAL A N 1
ATOM 1552 C CA . VAL A 1 197 ? 1.375 11.337 -16.930 1.00 80.94 197 VAL A CA 1
ATOM 1553 C C . VAL A 1 197 ? 2.260 11.337 -15.678 1.00 80.94 197 VAL A C 1
ATOM 1555 O O . VAL A 1 197 ? 2.436 10.322 -15.007 1.00 80.94 197 VAL A O 1
ATOM 1558 N N . GLU A 1 198 ? 2.826 12.496 -15.337 1.00 75.62 198 GLU A N 1
ATOM 1559 C CA . GLU A 1 198 ? 3.497 12.734 -14.051 1.00 75.62 198 GLU A CA 1
ATOM 1560 C C . GLU A 1 198 ? 2.863 13.946 -13.366 1.00 75.62 198 GLU A C 1
ATOM 1562 O O . GLU A 1 198 ? 3.019 15.085 -13.804 1.00 75.62 198 GLU A O 1
ATOM 1567 N N . GLU A 1 199 ? 2.181 13.714 -12.251 1.00 64.06 199 GLU A N 1
ATOM 1568 C CA . GLU A 1 199 ? 1.455 14.744 -11.491 1.00 64.06 199 GLU A CA 1
ATOM 1569 C C . GLU A 1 199 ? 2.385 15.690 -10.699 1.00 64.06 199 GLU A C 1
ATOM 1571 O O . GLU A 1 199 ? 1.926 16.678 -10.125 1.00 64.06 199 GLU A O 1
ATOM 1576 N N . PHE A 1 200 ? 3.698 15.411 -10.662 1.00 59.78 200 PHE A N 1
ATOM 1577 C CA . PHE A 1 200 ? 4.654 16.021 -9.718 1.00 59.78 200 PHE A CA 1
ATOM 1578 C C . PHE A 1 200 ? 5.506 17.161 -10.253 1.00 59.78 200 PHE A C 1
ATOM 1580 O O . PHE A 1 200 ? 6.206 17.794 -9.462 1.00 59.78 200 PHE A O 1
ATOM 1587 N N . LEU A 1 201 ? 5.499 17.441 -11.555 1.00 52.56 201 LEU A N 1
ATOM 1588 C CA . LEU A 1 201 ? 6.515 18.318 -12.135 1.00 52.56 201 LEU A CA 1
ATOM 1589 C C . LEU A 1 201 ? 5.909 19.569 -12.795 1.00 52.56 201 LEU A C 1
ATOM 1591 O O . LEU A 1 201 ? 5.422 19.511 -13.919 1.00 52.56 201 LEU A O 1
ATOM 1595 N N . PRO A 1 202 ? 6.022 20.759 -12.179 1.00 36.12 202 PRO A N 1
ATOM 1596 C CA . PRO A 1 202 ? 6.178 21.982 -12.950 1.00 36.12 202 PRO A CA 1
ATOM 1597 C C . PRO A 1 202 ? 7.596 22.007 -13.546 1.00 36.12 202 PRO A C 1
ATOM 1599 O O . PRO A 1 202 ? 8.583 22.081 -12.817 1.00 36.12 202 PRO A O 1
ATOM 1602 N N . GLY A 1 203 ? 7.716 21.957 -14.876 1.00 39.62 203 GLY A N 1
ATOM 1603 C CA . GLY A 1 203 ? 8.980 22.211 -15.578 1.00 39.62 203 GLY A CA 1
ATOM 1604 C C . GLY A 1 203 ? 9.222 21.351 -16.828 1.00 39.62 203 GLY A C 1
ATOM 1605 O O . GLY A 1 203 ? 8.420 20.477 -17.150 1.00 39.62 203 GLY A O 1
ATOM 1606 N N . PRO A 1 204 ? 10.352 21.561 -17.534 1.00 37.41 204 PRO A N 1
ATOM 1607 C CA . PRO A 1 204 ? 10.684 20.868 -18.788 1.00 37.41 204 PRO A CA 1
ATOM 1608 C C . PRO A 1 204 ? 10.843 19.344 -18.668 1.00 37.41 204 PRO A C 1
ATOM 1610 O O . PRO A 1 204 ? 10.884 18.666 -19.682 1.00 37.41 204 PRO A O 1
ATOM 1613 N N . GLN A 1 205 ? 10.956 18.804 -17.450 1.00 42.41 205 GLN A N 1
ATOM 1614 C CA . GLN A 1 205 ? 11.065 17.363 -17.179 1.00 42.41 205 GLN A CA 1
ATOM 1615 C C . GLN A 1 205 ? 9.694 16.667 -17.111 1.00 42.41 205 GLN A C 1
ATOM 1617 O O . GLN A 1 205 ? 9.621 15.458 -17.276 1.00 42.41 205 GLN A O 1
ATOM 1622 N N . ALA A 1 206 ? 8.608 17.416 -16.900 1.00 45.94 206 ALA A N 1
ATOM 1623 C CA . ALA A 1 206 ? 7.237 16.905 -16.996 1.00 45.94 206 ALA A CA 1
ATOM 1624 C C . ALA A 1 206 ? 6.795 16.752 -18.457 1.00 45.94 206 ALA A C 1
ATOM 1626 O O . ALA A 1 206 ? 6.032 15.862 -18.812 1.00 45.94 206 ALA A O 1
ATOM 1627 N N . ILE A 1 207 ? 7.300 17.644 -19.312 1.00 42.44 207 ILE A N 1
ATOM 1628 C CA . ILE A 1 207 ? 6.973 17.735 -20.731 1.00 42.44 207 ILE A CA 1
ATOM 1629 C C . ILE A 1 207 ? 8.032 16.927 -21.498 1.00 42.44 207 ILE A C 1
ATOM 1631 O O . ILE A 1 207 ? 9.155 17.390 -21.663 1.00 42.44 207 ILE A O 1
ATOM 1635 N N . ASN A 1 208 ? 7.690 15.725 -21.977 1.00 49.59 208 ASN A N 1
ATOM 1636 C CA . ASN A 1 208 ? 8.583 14.785 -22.693 1.00 49.59 208 ASN A CA 1
ATOM 1637 C C . ASN A 1 208 ? 9.666 14.065 -21.850 1.00 49.59 208 ASN A C 1
ATOM 1639 O O . ASN A 1 208 ? 10.564 13.431 -22.425 1.00 49.59 208 ASN A O 1
ATOM 1643 N N . GLY A 1 209 ? 9.618 14.150 -20.513 1.00 51.94 209 GLY A N 1
ATOM 1644 C CA . GLY A 1 209 ? 10.613 13.504 -19.642 1.00 51.94 209 GLY A CA 1
ATOM 1645 C C . GLY A 1 209 ? 10.572 11.979 -19.706 1.00 51.94 209 GLY A C 1
ATOM 1646 O O . GLY A 1 209 ? 11.604 11.342 -19.926 1.00 51.94 209 GLY A O 1
ATOM 1647 N N . ASN A 1 210 ? 9.371 11.405 -19.623 1.00 68.81 210 ASN A N 1
ATOM 1648 C CA . ASN A 1 210 ? 9.136 9.974 -19.803 1.00 68.81 210 ASN A CA 1
ATOM 1649 C C . ASN A 1 210 ? 8.559 9.691 -21.194 1.00 68.81 210 ASN A C 1
ATOM 1651 O O . ASN A 1 210 ? 7.866 10.526 -21.776 1.00 68.81 210 ASN A O 1
ATOM 1655 N N . LEU A 1 211 ? 8.912 8.533 -21.760 1.00 72.31 211 LEU A N 1
ATOM 1656 C CA . LEU A 1 211 ? 8.466 8.160 -23.100 1.00 72.31 211 LEU A CA 1
ATOM 1657 C C . LEU A 1 211 ? 6.974 7.817 -23.077 1.00 72.31 211 LEU A C 1
ATOM 1659 O O . LEU A 1 211 ? 6.561 7.056 -22.199 1.00 72.31 211 LEU A O 1
ATOM 1663 N N . PRO A 1 212 ? 6.188 8.299 -24.055 1.00 80.88 212 PRO A N 1
ATOM 1664 C CA . PRO A 1 212 ? 4.818 7.836 -24.221 1.00 80.88 212 PRO A CA 1
ATOM 1665 C C . PRO A 1 212 ? 4.798 6.320 -24.454 1.00 80.88 212 PRO A C 1
ATOM 1667 O O . PRO A 1 212 ? 5.809 5.715 -24.828 1.00 80.88 212 PRO A O 1
ATOM 1670 N N . PHE A 1 213 ? 3.637 5.709 -24.267 1.00 88.44 213 PHE A N 1
ATOM 1671 C CA . PHE A 1 213 ? 3.344 4.324 -24.606 1.00 88.44 213 PHE A CA 1
ATOM 1672 C C . PHE A 1 213 ? 2.220 4.282 -25.664 1.00 88.44 213 PHE A C 1
ATOM 1674 O O . PHE A 1 213 ? 1.064 4.029 -25.326 1.00 88.44 213 PHE A O 1
ATOM 1681 N N . PRO A 1 214 ? 2.522 4.589 -26.947 1.00 90.62 214 PRO A N 1
ATOM 1682 C CA . PRO A 1 214 ? 1.506 4.753 -27.992 1.00 90.62 214 PRO A CA 1
ATOM 1683 C C . PRO A 1 214 ? 0.635 3.517 -28.221 1.00 90.62 214 PRO A C 1
ATOM 1685 O O . PRO A 1 214 ? -0.512 3.650 -28.629 1.00 90.62 214 PRO A O 1
ATOM 1688 N N . GLU A 1 215 ? 1.161 2.326 -27.947 1.00 93.81 215 GLU A N 1
ATOM 1689 C CA . GLU A 1 215 ? 0.432 1.062 -28.032 1.00 93.81 215 GLU A CA 1
ATOM 1690 C C . GLU A 1 215 ? -0.778 1.009 -27.086 1.00 93.81 215 GLU A C 1
ATOM 1692 O O . GLU A 1 215 ? -1.701 0.241 -27.336 1.00 93.81 215 GLU A O 1
ATOM 1697 N N . MET A 1 216 ? -0.786 1.815 -26.018 1.00 96.62 216 MET A N 1
ATOM 1698 C CA . MET A 1 216 ? -1.898 1.902 -25.065 1.00 96.62 216 MET A CA 1
ATOM 1699 C C . MET A 1 216 ? -2.961 2.932 -25.473 1.00 96.62 216 MET A C 1
ATOM 1701 O O . MET A 1 216 ? -3.977 3.061 -24.793 1.00 96.62 216 MET A O 1
ATOM 1705 N N . ALA A 1 217 ? -2.729 3.709 -26.536 1.00 97.06 217 ALA A N 1
ATOM 1706 C CA . ALA A 1 217 ? -3.625 4.783 -26.943 1.00 97.06 217 ALA A CA 1
ATOM 1707 C C . ALA A 1 217 ? -4.944 4.245 -27.518 1.00 97.06 217 ALA A C 1
ATOM 1709 O O . ALA A 1 217 ? -4.957 3.349 -28.361 1.00 97.06 217 ALA A O 1
ATOM 1710 N N . GLY A 1 218 ? -6.055 4.863 -27.117 1.00 97.50 218 GLY A N 1
ATOM 1711 C CA . GLY A 1 218 ? -7.393 4.524 -27.598 1.00 97.50 218 GLY A CA 1
ATOM 1712 C C . GLY A 1 218 ? -7.994 3.262 -26.978 1.00 97.50 218 GLY A C 1
ATOM 1713 O O . GLY A 1 218 ? -9.004 2.789 -27.492 1.00 97.50 218 GLY A O 1
ATOM 1714 N N . LEU A 1 219 ? -7.401 2.727 -25.903 1.00 97.44 219 LEU A N 1
ATOM 1715 C CA . LEU A 1 219 ? -7.948 1.570 -25.187 1.00 97.44 219 LEU A CA 1
ATOM 1716 C C . LEU A 1 219 ? -9.121 1.945 -24.271 1.00 97.44 219 LEU A C 1
ATOM 1718 O O . LEU A 1 219 ? -9.972 1.105 -24.005 1.00 97.44 219 LEU A O 1
ATOM 1722 N N . THR A 1 220 ? -9.189 3.189 -23.787 1.00 97.06 220 THR A N 1
ATOM 1723 C CA . THR A 1 220 ? -10.289 3.617 -22.910 1.00 97.06 220 THR A CA 1
ATOM 1724 C C . THR A 1 220 ? -11.629 3.669 -23.635 1.00 97.06 220 THR A C 1
ATOM 1726 O O . THR A 1 220 ? -11.729 4.048 -24.804 1.00 97.06 220 THR A O 1
ATOM 1729 N N . ASN A 1 221 ? -12.696 3.402 -22.885 1.00 95.81 221 ASN A N 1
ATOM 1730 C CA . ASN A 1 221 ? -14.064 3.557 -23.354 1.00 95.81 221 ASN A CA 1
ATOM 1731 C C . ASN A 1 221 ? -14.926 4.233 -22.278 1.00 95.81 221 ASN A C 1
ATOM 1733 O O . ASN A 1 221 ? -15.295 3.622 -21.282 1.00 95.81 221 ASN A O 1
ATOM 1737 N N . ASN A 1 222 ? -15.261 5.512 -22.488 1.00 94.38 222 ASN A N 1
ATOM 1738 C CA . ASN A 1 222 ? -16.001 6.350 -21.529 1.00 94.38 222 ASN A CA 1
ATOM 1739 C C . ASN A 1 222 ? -15.411 6.366 -20.089 1.00 94.38 222 ASN A C 1
ATOM 1741 O O . ASN A 1 222 ? -16.157 6.202 -19.108 1.00 94.38 222 ASN A O 1
ATOM 1745 N N . PRO A 1 223 ? -14.087 6.579 -19.941 1.00 96.06 223 PRO A N 1
ATOM 1746 C CA . PRO A 1 223 ? -13.409 6.451 -18.656 1.00 96.06 223 PRO A CA 1
ATOM 1747 C C . PRO A 1 223 ? -13.854 7.532 -17.658 1.00 96.06 223 PRO A C 1
ATOM 1749 O O . PRO A 1 223 ? -14.196 8.649 -18.051 1.00 96.06 223 PRO A O 1
ATOM 1752 N N . ILE A 1 224 ? -13.839 7.221 -16.360 1.00 95.19 224 ILE A N 1
ATOM 1753 C CA . ILE A 1 224 ? -13.915 8.202 -15.264 1.00 95.19 224 ILE A CA 1
ATOM 1754 C C . ILE A 1 224 ? -12.675 9.094 -15.316 1.00 95.19 224 ILE A C 1
ATOM 1756 O O . ILE A 1 224 ? -12.793 10.315 -15.385 1.00 95.19 224 ILE A O 1
ATOM 1760 N N . GLN A 1 225 ? -11.497 8.471 -15.358 1.00 94.06 225 GLN A N 1
ATOM 1761 C CA . GLN A 1 225 ? -10.222 9.117 -15.650 1.00 94.06 225 GLN A CA 1
ATOM 1762 C C . GLN A 1 225 ? -9.413 8.252 -16.623 1.00 94.06 225 GLN A C 1
ATOM 1764 O O . GLN A 1 225 ? -9.472 7.025 -16.543 1.00 94.06 225 GLN A O 1
ATOM 1769 N N . PRO A 1 226 ? -8.663 8.854 -17.561 1.00 93.69 226 PRO A N 1
ATOM 1770 C CA . PRO A 1 226 ? -7.917 8.107 -18.567 1.00 93.69 226 PRO A CA 1
ATOM 1771 C C . PRO A 1 226 ? -6.581 7.522 -18.078 1.00 93.69 226 PRO A C 1
ATOM 1773 O O . PRO A 1 226 ? -5.956 6.791 -18.844 1.00 93.69 226 PRO A O 1
ATOM 1776 N N . SER A 1 227 ? -6.126 7.813 -16.853 1.00 93.19 227 SER A N 1
ATOM 1777 C CA . SER A 1 227 ? -4.985 7.136 -16.217 1.00 93.19 227 SER A CA 1
ATOM 1778 C C . SER A 1 227 ? -5.284 6.740 -14.771 1.00 93.19 227 SER A C 1
ATOM 1780 O O . SER A 1 227 ? -6.085 7.379 -14.084 1.00 93.1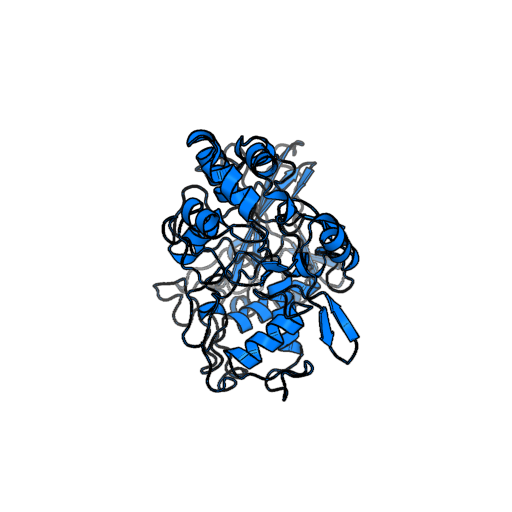9 227 SER A O 1
ATOM 1782 N N . CYS A 1 228 ? -4.592 5.710 -14.278 1.00 94.25 228 CYS A N 1
ATOM 1783 C CA . CYS A 1 228 ? -4.769 5.223 -12.910 1.00 94.25 228 CYS A CA 1
ATOM 1784 C C . CYS A 1 228 ? -4.360 6.277 -11.871 1.00 94.25 228 CYS A C 1
ATOM 1786 O O . CYS A 1 228 ? -5.013 6.418 -10.838 1.00 94.25 228 CYS A O 1
ATOM 1788 N N . THR A 1 229 ? -3.297 7.040 -12.139 1.00 90.50 229 THR A N 1
ATOM 1789 C CA . THR A 1 229 ? -2.763 8.026 -11.187 1.00 90.50 229 THR A CA 1
ATOM 1790 C C . THR A 1 229 ? -3.714 9.206 -10.953 1.00 90.50 229 THR A C 1
ATOM 1792 O O . THR A 1 229 ? -3.787 9.710 -9.837 1.00 90.50 229 THR A O 1
ATOM 1795 N N . GLN A 1 230 ? -4.541 9.572 -11.941 1.00 89.31 230 GLN A N 1
ATOM 1796 C CA . GLN A 1 230 ? -5.542 10.635 -11.781 1.00 89.31 230 GLN A CA 1
ATOM 1797 C C . GLN A 1 230 ? -6.635 10.281 -10.761 1.00 89.31 230 GLN A C 1
ATOM 1799 O O . GLN A 1 230 ? -7.234 11.181 -10.171 1.00 89.31 230 GLN A O 1
ATOM 1804 N N . CYS A 1 231 ? -6.879 8.986 -10.538 1.00 91.62 231 CYS A N 1
ATOM 1805 C CA . CYS A 1 231 ? -7.690 8.491 -9.428 1.00 91.62 231 CYS A CA 1
ATOM 1806 C C . CYS A 1 231 ? -6.835 8.211 -8.183 1.00 91.62 231 CYS A C 1
ATOM 1808 O O . CYS A 1 231 ? -7.272 8.473 -7.072 1.00 91.62 231 CYS A O 1
ATOM 1810 N N . HIS A 1 232 ? -5.621 7.689 -8.338 1.00 92.50 232 HIS A N 1
ATOM 1811 C CA . HIS A 1 232 ? -4.741 7.293 -7.237 1.00 92.50 232 HIS A CA 1
ATOM 1812 C C . HIS A 1 232 ? -3.524 8.212 -7.126 1.00 92.50 232 HIS A C 1
ATOM 1814 O O . HIS A 1 232 ? -2.392 7.778 -7.365 1.00 92.50 232 HIS A O 1
ATOM 1820 N N . THR A 1 233 ? -3.750 9.470 -6.734 1.00 87.81 233 THR A N 1
ATOM 1821 C CA . THR A 1 233 ? -2.693 10.483 -6.599 1.00 87.81 233 THR A CA 1
ATOM 1822 C C . THR A 1 233 ? -1.523 9.919 -5.797 1.00 87.81 233 THR A C 1
ATOM 1824 O O . THR A 1 233 ? -1.657 9.677 -4.594 1.00 87.81 233 THR A O 1
ATOM 1827 N N . LEU A 1 234 ? -0.369 9.707 -6.441 1.00 88.75 234 LEU A N 1
ATOM 1828 C CA . LEU A 1 234 ? 0.842 9.138 -5.815 1.00 88.75 234 LEU A CA 1
ATOM 1829 C C . LEU A 1 234 ? 0.655 7.784 -5.132 1.00 88.75 234 LEU A C 1
ATOM 1831 O O . LEU A 1 234 ? 1.276 7.552 -4.100 1.00 88.75 234 LEU A O 1
ATOM 1835 N N . ASN A 1 235 ? -0.201 6.896 -5.640 1.00 93.12 235 ASN A N 1
ATOM 1836 C CA . ASN A 1 235 ? -0.596 5.659 -4.943 1.00 93.12 235 ASN A CA 1
ATOM 1837 C C . ASN A 1 235 ? -1.326 5.903 -3.604 1.00 93.12 235 ASN A C 1
ATOM 1839 O O . ASN A 1 235 ? -1.535 4.968 -2.825 1.00 93.12 235 ASN A O 1
ATOM 1843 N N . GLY A 1 236 ? -1.685 7.151 -3.303 1.00 92.06 236 GLY A N 1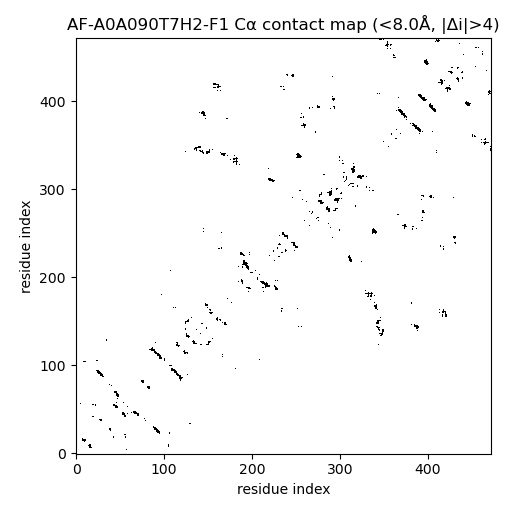
ATOM 1844 C CA . GLY A 1 236 ? -2.460 7.545 -2.138 1.00 92.06 236 GLY A CA 1
ATOM 1845 C C . GLY A 1 236 ? -3.962 7.506 -2.394 1.00 92.06 236 GLY A C 1
ATOM 1846 O O . GLY A 1 236 ? -4.435 7.017 -3.417 1.00 92.06 236 GLY A O 1
ATOM 1847 N N . VAL A 1 237 ? -4.706 8.043 -1.426 1.00 90.44 237 VAL A N 1
ATOM 1848 C CA . VAL A 1 237 ? -6.143 8.288 -1.581 1.00 90.44 237 VAL A CA 1
ATOM 1849 C C . VAL A 1 237 ? -6.341 9.463 -2.535 1.00 90.44 237 VAL A C 1
ATOM 1851 O O . VAL A 1 237 ? -5.745 10.525 -2.332 1.00 90.44 237 VAL A O 1
ATOM 1854 N N . GLY A 1 238 ? -7.169 9.268 -3.557 1.00 86.62 238 GLY A N 1
ATOM 1855 C CA . GLY A 1 238 ? -7.537 10.320 -4.500 1.00 86.62 238 GLY A CA 1
ATOM 1856 C C . GLY A 1 238 ? -8.723 11.166 -4.064 1.00 86.62 238 GLY A C 1
ATOM 1857 O O . GLY A 1 238 ? -9.330 10.955 -3.014 1.00 86.62 238 GLY A O 1
ATOM 1858 N N . ASP A 1 239 ? -9.070 12.124 -4.917 1.00 87.31 239 ASP A N 1
ATOM 1859 C CA . ASP A 1 239 ? -10.344 12.826 -4.821 1.00 87.31 239 ASP A CA 1
ATOM 1860 C C . ASP A 1 239 ? -11.488 11.953 -5.337 1.00 87.31 239 ASP A C 1
ATOM 1862 O O . ASP A 1 239 ? -11.313 11.133 -6.242 1.00 87.31 239 ASP A O 1
ATOM 1866 N N . MET A 1 240 ? -12.671 12.170 -4.771 1.00 90.62 240 MET A N 1
ATOM 1867 C CA . MET A 1 240 ? -13.900 11.550 -5.242 1.00 90.62 240 MET A CA 1
ATOM 1868 C C . MET A 1 240 ? -14.207 12.017 -6.666 1.00 90.62 240 MET A C 1
ATOM 1870 O O . MET A 1 240 ? -14.303 13.220 -6.916 1.00 90.62 240 MET A O 1
ATOM 1874 N N . GLN A 1 241 ? -14.347 11.073 -7.596 1.00 89.69 241 GLN A N 1
ATOM 1875 C CA . GLN A 1 241 ? -14.614 11.380 -8.999 1.00 89.69 241 GLN A CA 1
ATOM 1876 C C . GLN A 1 241 ? -16.114 11.400 -9.306 1.00 89.69 241 GLN A C 1
ATOM 1878 O O . GLN A 1 241 ? -16.939 10.834 -8.585 1.00 89.69 241 GLN A O 1
ATOM 1883 N N . GLU A 1 242 ? -16.478 12.026 -10.425 1.00 84.88 242 GLU A N 1
ATOM 1884 C CA . GLU A 1 242 ? -17.834 11.914 -10.957 1.00 84.88 242 GLU A CA 1
ATOM 1885 C C . GLU A 1 242 ? -18.145 10.441 -11.270 1.00 84.88 242 GLU A C 1
ATOM 1887 O O . GLU A 1 242 ? -17.336 9.753 -11.891 1.00 84.88 242 GLU A O 1
ATOM 1892 N N . ARG A 1 243 ? -19.337 9.972 -10.869 1.00 86.88 243 ARG A N 1
ATOM 1893 C CA . ARG A 1 243 ? -19.793 8.566 -10.947 1.00 86.88 243 ARG A CA 1
ATOM 1894 C C . ARG A 1 243 ? -19.204 7.609 -9.899 1.00 86.88 243 ARG A C 1
ATOM 1896 O O . ARG A 1 243 ? -19.487 6.419 -9.985 1.00 86.88 243 ARG A O 1
ATOM 1903 N N . GLN A 1 244 ? -18.474 8.102 -8.899 1.00 87.94 244 GLN A N 1
ATOM 1904 C CA . GLN A 1 244 ? -18.061 7.307 -7.736 1.00 87.94 244 GLN A CA 1
ATOM 1905 C C . GLN A 1 244 ? -18.866 7.695 -6.487 1.00 87.94 244 GLN A C 1
ATOM 1907 O O . GLN A 1 244 ? -19.306 8.836 -6.357 1.00 87.94 244 GLN A O 1
ATOM 1912 N N . ASP A 1 245 ? -19.062 6.745 -5.570 1.00 89.38 245 ASP A N 1
ATOM 1913 C CA . ASP A 1 245 ? -19.658 6.927 -4.233 1.00 89.38 245 ASP A CA 1
ATOM 1914 C C . ASP A 1 245 ? -18.623 6.772 -3.097 1.00 89.38 245 ASP A C 1
ATOM 1916 O O . ASP A 1 245 ? -18.917 7.044 -1.933 1.00 89.38 245 ASP A O 1
ATOM 1920 N N . VAL A 1 246 ? -17.392 6.407 -3.456 1.00 93.75 246 VAL A N 1
ATOM 1921 C CA . VAL A 1 246 ? -16.241 6.262 -2.566 1.00 93.75 246 VAL A CA 1
ATOM 1922 C C . VAL A 1 246 ? -14.975 6.824 -3.216 1.00 93.75 246 VAL A C 1
ATOM 1924 O O . VAL A 1 246 ? -14.859 6.868 -4.440 1.00 93.75 246 VAL A O 1
ATOM 1927 N N . VAL A 1 247 ? -14.003 7.243 -2.409 1.00 94.56 247 VAL A N 1
ATOM 1928 C CA . VAL A 1 247 ? -12.687 7.680 -2.894 1.00 94.56 247 VAL A CA 1
ATOM 1929 C C . VAL A 1 247 ? -11.820 6.484 -3.293 1.00 94.56 247 VAL A C 1
ATOM 1931 O O . VAL A 1 247 ? -11.913 5.427 -2.670 1.00 94.56 247 VAL A O 1
ATOM 1934 N N . PRO A 1 248 ? -10.910 6.611 -4.267 1.00 93.38 248 PRO A N 1
ATOM 1935 C CA . PRO A 1 248 ? -9.961 5.543 -4.576 1.00 93.38 248 PRO A CA 1
ATOM 1936 C C . PRO A 1 248 ? -9.046 5.231 -3.367 1.00 93.38 248 PRO A C 1
ATOM 1938 O O . PRO A 1 248 ? -8.495 6.160 -2.769 1.00 93.38 248 PRO A O 1
ATOM 1941 N N . PRO A 1 249 ? -8.878 3.956 -2.956 1.00 93.12 249 PRO A N 1
ATOM 1942 C CA . PRO A 1 249 ? -8.049 3.594 -1.803 1.00 93.12 249 PRO A CA 1
ATOM 1943 C C . PRO A 1 249 ? -6.539 3.684 -2.101 1.00 93.12 249 PRO A C 1
ATOM 1945 O O . PRO A 1 249 ? -6.109 3.791 -3.248 1.00 93.12 249 PRO A O 1
ATOM 1948 N N . LYS A 1 250 ? -5.717 3.601 -1.045 1.00 94.38 250 LYS A N 1
ATOM 1949 C CA . LYS A 1 250 ? -4.245 3.549 -1.144 1.00 94.38 250 LYS A CA 1
ATOM 1950 C C . LYS A 1 250 ? -3.793 2.270 -1.868 1.00 94.38 250 LYS A C 1
ATOM 1952 O O . LYS A 1 250 ? -4.353 1.205 -1.616 1.00 94.38 250 LYS A O 1
ATOM 1957 N N . MET A 1 251 ? -2.745 2.372 -2.686 1.00 95.06 251 MET A N 1
ATOM 1958 C CA . MET A 1 251 ? -2.259 1.286 -3.556 1.00 95.06 251 MET A CA 1
ATOM 1959 C C . MET A 1 251 ? -0.989 0.582 -3.054 1.00 95.06 251 MET A C 1
ATOM 1961 O O . MET A 1 251 ? -0.556 -0.398 -3.652 1.00 95.06 251 MET A O 1
ATOM 1965 N N . PHE A 1 252 ? -0.369 1.056 -1.972 1.00 95.25 252 PHE A N 1
ATOM 1966 C CA . PHE A 1 252 ? 0.857 0.457 -1.439 1.00 95.25 252 PHE A CA 1
ATOM 1967 C C . PHE A 1 252 ? 0.579 -0.669 -0.435 1.00 95.25 252 PHE A C 1
ATOM 1969 O O . PHE A 1 252 ? -0.425 -0.659 0.279 1.00 95.25 252 PHE A O 1
ATOM 1976 N N . GLY A 1 253 ? 1.488 -1.645 -0.363 1.00 96.50 253 GLY A N 1
ATOM 1977 C CA . GLY A 1 253 ? 1.385 -2.790 0.547 1.00 96.50 253 GLY A CA 1
ATOM 1978 C C . GLY A 1 253 ? 0.287 -3.801 0.197 1.00 96.50 253 GLY A C 1
ATOM 1979 O O . GLY A 1 253 ? 0.048 -4.718 0.982 1.00 96.50 253 GLY A O 1
ATOM 1980 N N . LEU A 1 254 ? -0.379 -3.677 -0.959 1.00 97.88 254 LEU A N 1
ATOM 1981 C CA . LEU A 1 254 ? -1.497 -4.554 -1.324 1.00 97.88 254 LEU A CA 1
ATOM 1982 C C . LEU A 1 254 ? -1.074 -6.018 -1.481 1.00 97.88 254 LEU A C 1
ATOM 1984 O O . LEU A 1 254 ? -1.826 -6.898 -1.072 1.00 97.88 254 LEU A O 1
ATOM 1988 N N . GLY A 1 255 ? 0.145 -6.288 -1.960 1.00 97.81 255 GLY A N 1
ATOM 1989 C CA . GLY A 1 255 ? 0.676 -7.654 -2.026 1.00 97.81 255 GLY A CA 1
ATOM 1990 C C . GLY A 1 255 ? 0.784 -8.321 -0.649 1.00 97.81 255 GLY A C 1
ATOM 1991 O O . GLY A 1 255 ? 0.462 -9.497 -0.500 1.00 97.81 255 GLY A O 1
ATOM 1992 N N . LEU A 1 256 ? 1.151 -7.565 0.391 1.00 98.50 256 LEU A N 1
ATOM 1993 C CA . LEU A 1 256 ? 1.191 -8.085 1.761 1.00 98.50 256 LEU A CA 1
ATOM 1994 C C . LEU A 1 256 ? -0.212 -8.401 2.298 1.00 98.50 256 LEU A C 1
ATOM 1996 O O . LEU A 1 256 ? -0.382 -9.389 3.008 1.00 98.50 256 LEU A O 1
ATOM 2000 N N . LEU A 1 257 ? -1.209 -7.572 1.965 1.00 98.69 257 LEU A N 1
ATOM 2001 C CA . LEU A 1 257 ? -2.606 -7.777 2.372 1.00 98.69 257 LEU A CA 1
ATOM 2002 C C . LEU A 1 257 ? -3.256 -8.954 1.632 1.00 98.69 257 LEU A C 1
ATOM 2004 O O . LEU A 1 257 ? -4.018 -9.714 2.234 1.00 98.69 257 LEU A O 1
ATOM 2008 N N . GLU A 1 258 ? -2.940 -9.132 0.345 1.00 98.50 258 GLU A N 1
ATOM 2009 C CA . GLU A 1 258 ? -3.330 -10.322 -0.419 1.00 98.50 258 GLU A CA 1
ATOM 2010 C C . GLU A 1 258 ? -2.801 -11.588 0.255 1.00 98.50 258 GLU A C 1
ATOM 2012 O O . GLU A 1 258 ? -3.540 -12.553 0.437 1.00 98.50 258 GLU A O 1
ATOM 2017 N N . ASN A 1 259 ? -1.548 -11.538 0.714 1.00 98.25 259 ASN A N 1
ATOM 2018 C CA . ASN A 1 259 ? -0.871 -12.672 1.323 1.00 98.25 259 ASN A CA 1
ATOM 2019 C C . ASN A 1 259 ? -1.256 -12.909 2.801 1.00 98.25 259 ASN A C 1
ATOM 2021 O O . ASN A 1 259 ? -0.655 -13.751 3.462 1.00 98.25 259 ASN A O 1
ATOM 2025 N N . ILE A 1 260 ? -2.249 -12.211 3.369 1.00 98.69 260 ILE A N 1
ATOM 2026 C CA . ILE A 1 260 ? -2.808 -12.593 4.680 1.00 98.69 260 ILE A CA 1
ATOM 2027 C C . ILE A 1 260 ? -3.592 -13.906 4.506 1.00 98.69 260 ILE A C 1
ATOM 2029 O O . ILE A 1 260 ? -4.508 -13.946 3.680 1.00 98.69 260 ILE A O 1
ATOM 2033 N N . PRO A 1 261 ? -3.308 -14.984 5.260 1.00 98.38 261 PRO A N 1
ATOM 2034 C CA . PRO A 1 261 ? -4.019 -16.249 5.084 1.00 98.38 261 PRO A CA 1
ATOM 2035 C C . PRO A 1 261 ? -5.537 -16.090 5.247 1.00 98.38 261 PRO A C 1
ATOM 2037 O O . PRO A 1 261 ? -5.996 -15.433 6.178 1.00 98.38 261 PRO A O 1
ATOM 2040 N N . GLN A 1 262 ? -6.318 -16.720 4.363 1.00 97.81 262 GLN A N 1
ATOM 2041 C CA . GLN A 1 262 ? -7.788 -16.689 4.419 1.00 97.81 262 GLN A CA 1
ATOM 2042 C C . GLN A 1 262 ? -8.317 -17.113 5.798 1.00 97.81 262 GLN A C 1
ATOM 2044 O O . GLN A 1 262 ? -9.137 -16.413 6.386 1.00 97.81 262 GLN A O 1
ATOM 2049 N N . GLN A 1 263 ? -7.766 -18.200 6.345 1.00 98.12 263 GLN A N 1
ATOM 2050 C CA . GLN A 1 263 ? -8.135 -18.717 7.662 1.00 98.12 263 GLN A CA 1
ATOM 2051 C C . GLN A 1 263 ? -7.945 -17.679 8.779 1.00 98.12 263 GLN A C 1
ATOM 2053 O O . GLN A 1 263 ? -8.716 -17.659 9.731 1.00 98.12 263 GLN A O 1
ATOM 2058 N N . THR A 1 264 ? -6.942 -16.802 8.670 1.00 98.62 264 THR A N 1
ATOM 2059 C CA . THR A 1 264 ? -6.718 -15.732 9.650 1.00 98.62 264 THR A CA 1
ATOM 2060 C C . THR A 1 264 ? -7.865 -14.721 9.638 1.00 98.62 264 THR A C 1
ATOM 2062 O O . THR A 1 264 ? -8.324 -14.310 10.700 1.00 98.62 264 THR A O 1
ATOM 2065 N N . ILE A 1 265 ? -8.352 -14.343 8.451 1.00 98.62 265 ILE A N 1
ATOM 2066 C CA . ILE A 1 265 ? -9.473 -13.402 8.296 1.00 98.62 265 ILE A CA 1
ATOM 2067 C C . ILE A 1 265 ? -10.769 -14.036 8.815 1.00 98.62 265 ILE A C 1
ATOM 2069 O O . ILE A 1 265 ? -11.498 -13.412 9.582 1.00 98.62 265 ILE A O 1
ATOM 2073 N N . GLU A 1 266 ? -11.027 -15.295 8.455 1.00 98.25 266 GLU A N 1
ATOM 2074 C CA . GLU A 1 266 ? -12.182 -16.059 8.946 1.00 98.25 266 GLU A CA 1
ATOM 2075 C C . GLU A 1 266 ? -12.158 -16.203 10.475 1.00 98.25 266 GLU A C 1
ATOM 2077 O O . GLU A 1 266 ? -13.171 -15.969 11.130 1.00 98.25 266 GLU A O 1
ATOM 2082 N N . GLN A 1 267 ? -10.994 -16.497 11.062 1.00 98.25 267 GLN A N 1
ATOM 2083 C CA . GLN A 1 267 ? -10.837 -16.559 12.514 1.00 98.25 267 GLN A CA 1
ATOM 2084 C C . GLN A 1 267 ? -11.144 -15.207 13.173 1.00 98.25 267 GLN A C 1
ATOM 2086 O O . GLN A 1 267 ? -11.831 -15.157 14.191 1.00 98.25 267 GLN A O 1
ATOM 2091 N N . TRP A 1 268 ? -10.663 -14.093 12.615 1.00 98.50 268 TRP A N 1
ATOM 2092 C CA . TRP A 1 268 ? -10.972 -12.777 13.174 1.00 98.50 268 TRP A CA 1
ATOM 2093 C C . TRP A 1 268 ? -12.465 -12.447 13.124 1.00 98.50 268 TRP A C 1
ATOM 2095 O O . TRP A 1 268 ? -12.952 -11.819 14.063 1.00 98.50 268 TRP A O 1
ATOM 2105 N N . ALA A 1 269 ? -13.190 -12.914 12.103 1.00 98.06 269 ALA A N 1
ATOM 2106 C CA . ALA A 1 269 ? -14.638 -12.734 12.003 1.00 98.06 269 ALA A CA 1
ATOM 2107 C C . ALA A 1 269 ? -15.375 -13.411 13.166 1.00 98.06 269 ALA A C 1
ATOM 2109 O O . ALA A 1 269 ? -16.289 -12.831 13.754 1.00 98.06 269 ALA A O 1
ATOM 2110 N N . GLU A 1 270 ? -14.925 -14.606 13.558 1.00 96.69 270 GLU A N 1
ATOM 2111 C CA . GLU A 1 270 ? -15.444 -15.312 14.734 1.00 96.69 270 GLU A CA 1
ATOM 2112 C C . GLU A 1 270 ? -15.113 -14.587 16.052 1.00 96.69 270 GLU A C 1
ATOM 2114 O O . GLU A 1 270 ? -15.876 -14.670 17.015 1.00 96.69 270 GLU A O 1
ATOM 2119 N N . GLU A 1 271 ? -13.988 -13.866 16.108 1.00 95.31 271 GLU A N 1
ATOM 2120 C CA . GLU A 1 271 ? -13.511 -13.179 17.314 1.00 95.31 271 GLU A CA 1
ATOM 2121 C C . GLU A 1 271 ? -14.170 -11.817 17.559 1.00 95.31 271 GLU A C 1
ATOM 2123 O O . GLU A 1 271 ? -14.399 -11.455 18.715 1.00 95.31 271 GLU A O 1
ATOM 2128 N N . ASN A 1 272 ? -14.394 -11.025 16.505 1.00 94.12 272 ASN A N 1
ATOM 2129 C CA . ASN A 1 272 ? -14.734 -9.606 16.640 1.00 94.12 272 ASN A CA 1
ATOM 2130 C C . ASN A 1 272 ? -16.090 -9.202 16.044 1.00 94.12 272 ASN A C 1
ATOM 2132 O O . ASN A 1 272 ? -16.459 -8.036 16.159 1.00 94.12 272 ASN A O 1
ATOM 2136 N N . GLY A 1 273 ? -16.834 -10.144 15.455 1.00 88.31 273 GLY A N 1
ATOM 2137 C CA . GLY A 1 273 ? -18.169 -9.897 14.906 1.00 88.31 273 GLY A CA 1
ATOM 2138 C C . GLY A 1 273 ? -18.189 -9.242 13.521 1.00 88.31 273 GLY A C 1
ATOM 2139 O O . GLY A 1 273 ? -19.277 -9.021 12.992 1.00 88.31 273 GLY A O 1
ATOM 2140 N N . GLY A 1 274 ? -17.026 -8.973 12.918 1.00 96.31 274 GLY A N 1
ATOM 2141 C CA . GLY A 1 274 ? -16.932 -8.537 11.528 1.00 96.31 274 GLY A CA 1
ATOM 2142 C C . GLY A 1 274 ? -17.391 -9.626 10.557 1.00 96.31 274 GLY A C 1
ATOM 2143 O O . GLY A 1 274 ? -17.314 -10.819 10.844 1.00 96.31 274 GLY A O 1
ATOM 2144 N N . THR A 1 275 ? -17.862 -9.225 9.379 1.00 98.25 275 THR A N 1
ATOM 2145 C CA . THR A 1 275 ? -18.362 -10.154 8.357 1.00 98.25 275 THR A CA 1
ATOM 2146 C C . THR A 1 275 ? -17.347 -10.344 7.234 1.00 98.25 275 THR A C 1
ATOM 2148 O O . THR A 1 275 ? -16.818 -9.380 6.679 1.00 98.25 275 THR A O 1
ATOM 2151 N N . VAL A 1 276 ? -17.103 -11.600 6.858 1.00 98.56 276 VAL A N 1
ATOM 2152 C CA . VAL A 1 276 ? -16.316 -11.949 5.669 1.00 98.56 276 VAL A CA 1
ATOM 2153 C C . VAL A 1 276 ? -17.168 -11.737 4.419 1.00 98.56 276 VAL A C 1
ATOM 2155 O O . VAL A 1 276 ? -18.261 -12.297 4.316 1.00 98.56 276 VAL A O 1
ATOM 2158 N N . ASN A 1 277 ? -16.662 -10.979 3.444 1.00 98.19 277 ASN A N 1
ATOM 2159 C CA . ASN A 1 277 ? -17.258 -10.958 2.110 1.00 98.19 277 ASN A CA 1
ATOM 2160 C C . ASN A 1 277 ? -16.668 -12.090 1.261 1.00 98.19 277 ASN A C 1
ATOM 2162 O O . ASN A 1 277 ? -15.451 -12.145 1.083 1.00 98.19 277 ASN A O 1
ATOM 2166 N N . TYR A 1 278 ? -17.511 -12.975 0.728 1.00 98.31 278 TYR A N 1
ATOM 2167 C CA . TYR A 1 278 ? -17.076 -14.039 -0.179 1.00 98.31 278 TYR A CA 1
ATOM 2168 C C . TYR A 1 278 ? -17.341 -13.647 -1.629 1.00 98.31 278 TYR A C 1
ATOM 2170 O O . TYR A 1 278 ? -18.461 -13.306 -2.004 1.00 98.31 278 TYR A O 1
ATOM 2178 N N . VAL A 1 279 ? -16.307 -13.750 -2.454 1.00 97.62 279 VAL A N 1
ATOM 2179 C CA . VAL A 1 279 ? -16.325 -13.421 -3.879 1.00 97.62 279 VAL A CA 1
ATOM 2180 C C . VAL A 1 279 ? -16.238 -14.720 -4.670 1.00 97.62 279 VAL A C 1
ATOM 2182 O O . VAL A 1 279 ? -15.442 -15.593 -4.333 1.00 97.62 279 VAL A O 1
ATOM 2185 N N . THR A 1 280 ? -17.066 -14.872 -5.704 1.00 96.69 280 THR A N 1
ATOM 2186 C CA . THR A 1 280 ? -17.036 -16.063 -6.566 1.00 96.69 280 THR A CA 1
ATOM 2187 C C . THR A 1 280 ? -16.261 -15.762 -7.842 1.00 96.69 280 THR A C 1
ATOM 2189 O O . THR A 1 280 ? -16.621 -14.829 -8.551 1.00 96.69 280 THR A O 1
ATOM 2192 N N . VAL A 1 281 ? -15.225 -16.552 -8.123 1.00 95.69 281 VAL A N 1
ATOM 2193 C CA . VAL A 1 281 ? -14.414 -16.496 -9.349 1.00 95.69 281 VAL A CA 1
ATOM 2194 C C . VAL A 1 281 ? -14.258 -17.927 -9.858 1.00 95.69 281 VAL A C 1
ATOM 2196 O O . VAL A 1 281 ? -13.953 -18.832 -9.085 1.00 95.69 281 VAL A O 1
ATOM 2199 N N . GLU A 1 282 ? -14.560 -18.154 -11.128 1.00 94.44 282 GLU A N 1
ATOM 2200 C CA . GLU A 1 282 ? -14.564 -19.446 -11.823 1.00 94.44 282 GLU A CA 1
ATOM 2201 C C . GLU A 1 282 ? -15.358 -20.533 -11.073 1.00 94.44 282 GLU A C 1
ATOM 2203 O O . GLU A 1 282 ? -15.004 -21.714 -11.014 1.00 94.44 282 GLU A O 1
ATOM 2208 N N . GLY A 1 283 ? -16.461 -20.119 -10.441 1.00 94.94 283 GLY A N 1
ATOM 2209 C CA . GLY A 1 283 ? -17.319 -20.986 -9.631 1.00 94.94 283 GLY A CA 1
ATOM 2210 C C . GLY A 1 283 ? -16.739 -21.394 -8.269 1.00 94.94 283 GLY A C 1
ATOM 2211 O O . GLY A 1 283 ? -17.368 -22.192 -7.574 1.00 94.94 283 GLY A O 1
ATOM 2212 N N . GLN A 1 284 ? -15.582 -20.861 -7.869 1.00 96.38 284 GLN A N 1
ATOM 2213 C CA . GLN A 1 284 ? -14.982 -21.049 -6.546 1.00 96.38 284 GLN A CA 1
ATOM 2214 C C . GLN A 1 284 ? -15.190 -19.811 -5.671 1.00 96.38 284 GLN A C 1
ATOM 2216 O O . GLN A 1 284 ? -15.144 -18.684 -6.158 1.00 96.38 284 GLN A O 1
ATOM 2221 N N . GLN A 1 285 ? -15.420 -20.015 -4.371 1.00 96.75 285 GLN A N 1
ATOM 2222 C CA . GLN A 1 285 ? -15.529 -18.921 -3.404 1.00 96.75 285 GLN A CA 1
ATOM 2223 C C . GLN A 1 285 ? -14.172 -18.600 -2.776 1.00 96.75 285 GLN A C 1
ATOM 2225 O O . GLN A 1 285 ? -13.475 -19.493 -2.298 1.00 96.75 285 GLN A O 1
ATOM 2230 N N . TYR A 1 286 ? -13.856 -17.311 -2.715 1.00 97.94 286 TYR A N 1
ATOM 2231 C CA . TYR A 1 286 ? -12.656 -16.755 -2.101 1.00 97.94 286 TYR A CA 1
ATOM 2232 C C . TYR A 1 286 ? -13.036 -15.659 -1.109 1.00 97.94 286 TYR A C 1
ATOM 2234 O O . TYR A 1 286 ? -14.049 -14.981 -1.288 1.00 97.94 286 TYR A O 1
ATOM 2242 N N . VAL A 1 287 ? -12.204 -15.432 -0.093 1.00 98.44 287 VAL A N 1
ATOM 2243 C CA . VAL A 1 287 ? -12.339 -14.239 0.752 1.00 98.44 287 VAL A CA 1
ATOM 2244 C C . VAL A 1 287 ? -11.970 -12.993 -0.044 1.00 98.44 287 VAL A C 1
ATOM 2246 O O . VAL A 1 287 ? -10.888 -12.903 -0.625 1.00 98.44 287 VAL A O 1
ATOM 2249 N N . GLY A 1 288 ? -12.885 -12.031 -0.065 1.00 98.38 288 GLY A N 1
ATOM 2250 C CA . GLY A 1 288 ? -12.668 -10.710 -0.625 1.00 98.38 288 GLY A CA 1
ATOM 2251 C C . GLY A 1 288 ? -11.775 -9.848 0.268 1.00 98.38 288 GLY A C 1
ATOM 2252 O O . GLY A 1 288 ? -11.775 -9.979 1.491 1.00 98.38 288 GLY A O 1
ATOM 2253 N N . ARG A 1 289 ? -10.975 -8.972 -0.347 1.00 98.06 289 ARG A N 1
ATOM 2254 C CA . ARG A 1 289 ? -9.863 -8.261 0.310 1.00 98.06 289 ARG A CA 1
ATOM 2255 C C . ARG A 1 289 ? -9.760 -6.791 -0.061 1.00 98.06 289 ARG A C 1
ATOM 2257 O O . ARG A 1 289 ? -9.399 -5.981 0.794 1.00 98.06 289 ARG A O 1
ATOM 2264 N N . PHE A 1 290 ? -10.050 -6.440 -1.314 1.00 98.19 290 PHE A N 1
ATOM 2265 C CA . PHE A 1 290 ? -9.827 -5.087 -1.830 1.00 98.19 290 PHE A CA 1
ATOM 2266 C C . PHE A 1 290 ? -11.123 -4.369 -2.204 1.00 98.19 290 PHE A C 1
ATOM 2268 O O . PHE A 1 290 ? -12.211 -4.941 -2.211 1.00 98.19 290 PHE A O 1
ATOM 2275 N N . GLY A 1 291 ? -11.007 -3.059 -2.413 1.00 95.50 291 GLY A N 1
ATOM 2276 C CA . GLY A 1 291 ? -12.145 -2.148 -2.420 1.00 95.50 291 GLY A CA 1
ATOM 2277 C C . GLY A 1 291 ? -12.640 -1.811 -1.009 1.00 95.50 291 GLY A C 1
ATOM 2278 O O . GLY A 1 291 ? -12.171 -2.341 0.008 1.00 95.50 291 GLY A O 1
ATOM 2279 N N . TRP A 1 292 ? -13.596 -0.889 -0.944 1.00 96.12 292 TRP A N 1
ATOM 2280 C CA . TRP A 1 292 ? -14.207 -0.458 0.315 1.00 96.12 292 TRP A CA 1
ATOM 2281 C C . TRP A 1 292 ? -15.177 -1.482 0.893 1.00 96.12 292 TRP A C 1
ATOM 2283 O O . TRP A 1 292 ? -15.474 -1.418 2.080 1.00 96.12 292 TRP A O 1
ATOM 2293 N N . ARG A 1 293 ? -15.632 -2.443 0.084 1.00 96.69 293 ARG A N 1
ATOM 2294 C CA . ARG A 1 293 ? -16.535 -3.524 0.499 1.00 96.69 293 ARG A CA 1
ATOM 2295 C C . ARG A 1 293 ? -15.927 -4.920 0.319 1.00 96.69 293 ARG A C 1
ATOM 2297 O O . ARG A 1 293 ? -16.661 -5.902 0.316 1.00 96.69 293 ARG A O 1
ATOM 2304 N N . ALA A 1 294 ? -14.597 -5.014 0.211 1.00 98.06 294 ALA A N 1
ATOM 2305 C CA . ALA A 1 294 ? -13.884 -6.285 0.056 1.00 98.06 294 ALA A CA 1
ATOM 2306 C C . ALA A 1 294 ? -14.416 -7.106 -1.143 1.00 98.06 294 ALA A C 1
ATOM 2308 O O . ALA A 1 294 ? -14.729 -8.280 -1.011 1.00 98.06 294 ALA A O 1
ATOM 2309 N N . GLU A 1 295 ? -14.598 -6.478 -2.303 1.00 97.00 295 GLU A N 1
ATOM 2310 C CA . GLU A 1 295 ? -15.341 -7.035 -3.451 1.00 97.00 295 GLU A CA 1
ATOM 2311 C C . GLU A 1 295 ? -14.473 -7.856 -4.405 1.00 97.00 295 GLU A C 1
ATOM 2313 O O . GLU A 1 295 ? -14.993 -8.568 -5.260 1.00 97.00 295 GLU A O 1
ATOM 2318 N N . THR A 1 296 ? -13.153 -7.784 -4.256 1.00 98.44 296 THR A N 1
ATOM 2319 C CA . THR A 1 296 ? -12.191 -8.497 -5.100 1.00 98.44 296 THR A CA 1
ATOM 2320 C C . THR A 1 296 ? -11.229 -9.306 -4.237 1.00 98.44 296 THR A C 1
ATOM 2322 O O . THR A 1 296 ? -10.881 -8.907 -3.122 1.00 98.44 296 THR A O 1
ATOM 2325 N N . MET A 1 297 ? -10.832 -10.482 -4.729 1.00 97.88 297 MET A N 1
ATOM 2326 C CA . MET A 1 297 ? -10.072 -11.477 -3.952 1.00 97.88 297 MET A CA 1
ATOM 2327 C C . MET A 1 297 ? -8.548 -11.345 -4.079 1.00 97.88 297 MET A C 1
ATOM 2329 O O . MET A 1 297 ? -7.823 -11.786 -3.191 1.00 97.88 297 MET A O 1
ATOM 2333 N N . SER A 1 298 ? -8.071 -10.702 -5.145 1.00 98.31 298 SER A N 1
ATOM 2334 C CA . SER A 1 298 ? -6.653 -10.490 -5.444 1.00 98.31 298 SER A CA 1
ATOM 2335 C C . SER A 1 298 ? -6.419 -9.098 -6.034 1.00 98.31 298 SER A C 1
ATOM 2337 O O . SER A 1 298 ? -7.354 -8.418 -6.464 1.00 98.31 298 SER A O 1
ATOM 2339 N N . VAL A 1 299 ? -5.158 -8.676 -6.065 1.00 98.44 299 VAL A N 1
ATOM 2340 C CA . VAL A 1 299 ? -4.666 -7.475 -6.738 1.00 98.44 299 VAL A CA 1
ATOM 2341 C C . VAL A 1 299 ? -4.982 -7.543 -8.229 1.00 98.44 299 VAL A C 1
ATOM 2343 O O . VAL A 1 299 ? -5.435 -6.551 -8.786 1.00 98.44 299 VAL A O 1
ATOM 2346 N N . GLU A 1 300 ? -4.824 -8.707 -8.863 1.00 98.56 300 GLU A N 1
ATOM 2347 C CA . GLU A 1 300 ? -5.189 -8.910 -10.271 1.00 98.56 300 GLU A CA 1
ATOM 2348 C C . GLU A 1 300 ? -6.688 -8.693 -10.508 1.00 98.56 300 GLU A C 1
ATOM 2350 O O . GLU A 1 300 ? -7.064 -7.928 -11.393 1.00 98.56 300 GLU A O 1
ATOM 2355 N N . HIS A 1 301 ? -7.547 -9.273 -9.661 1.00 98.62 301 HIS A N 1
ATOM 2356 C CA . HIS A 1 301 ? -8.991 -9.044 -9.723 1.00 98.62 301 HIS A CA 1
ATOM 2357 C C . HIS A 1 301 ? -9.310 -7.550 -9.522 1.00 98.62 301 HIS A C 1
ATOM 2359 O O . HIS A 1 301 ? -10.095 -6.971 -10.270 1.00 98.62 301 HIS A O 1
ATOM 2365 N N . GLN A 1 302 ? -8.667 -6.881 -8.560 1.00 98.38 302 GLN A N 1
ATOM 2366 C CA . GLN A 1 302 ? -8.857 -5.445 -8.345 1.00 98.38 302 GLN A CA 1
ATOM 2367 C C . GLN A 1 302 ? -8.430 -4.602 -9.558 1.00 98.38 302 GLN A C 1
ATOM 2369 O O . GLN A 1 302 ? -9.125 -3.643 -9.892 1.00 98.38 302 GLN A O 1
ATOM 2374 N N . ILE A 1 303 ? -7.325 -4.955 -10.221 1.00 98.44 303 ILE A N 1
ATOM 2375 C CA . ILE A 1 303 ? -6.846 -4.288 -11.439 1.00 98.44 303 ILE A CA 1
ATOM 2376 C C . ILE A 1 303 ? -7.830 -4.506 -12.589 1.00 98.44 303 ILE A C 1
ATOM 2378 O O . ILE A 1 303 ? -8.228 -3.533 -13.223 1.00 98.44 303 ILE A O 1
ATOM 2382 N N . ALA A 1 304 ? -8.269 -5.745 -12.827 1.00 98.56 304 ALA A N 1
ATOM 2383 C CA . ALA A 1 304 ? -9.249 -6.060 -13.865 1.00 98.56 304 ALA A CA 1
ATOM 2384 C C . ALA A 1 304 ? -10.562 -5.292 -13.658 1.00 98.56 304 ALA A C 1
ATOM 2386 O O . ALA A 1 304 ? -11.067 -4.667 -14.589 1.00 98.56 304 ALA A O 1
ATOM 2387 N N . LYS A 1 305 ? -11.062 -5.260 -12.415 1.00 97.94 305 LYS A N 1
ATOM 2388 C CA . LYS A 1 305 ? -12.258 -4.499 -12.049 1.00 97.94 305 LYS A CA 1
ATOM 2389 C C . LYS A 1 305 ? -12.083 -3.000 -12.295 1.00 97.94 305 LYS A C 1
ATOM 2391 O O . LYS A 1 305 ? -12.972 -2.387 -12.871 1.00 97.94 305 LYS A O 1
ATOM 2396 N N . ALA A 1 306 ? -10.966 -2.405 -11.873 1.00 97.00 306 ALA A N 1
ATOM 2397 C CA . ALA A 1 306 ? -10.719 -0.973 -12.060 1.00 97.00 306 ALA A CA 1
ATOM 2398 C C . ALA A 1 306 ? -10.563 -0.603 -13.546 1.00 97.00 306 ALA A C 1
ATOM 2400 O O . ALA A 1 306 ? -11.169 0.359 -14.012 1.00 97.00 306 ALA A O 1
ATOM 2401 N N . LEU A 1 307 ? -9.806 -1.392 -14.317 1.00 98.19 307 LEU A N 1
ATOM 2402 C CA . LEU A 1 307 ? -9.663 -1.205 -15.764 1.00 98.19 307 LEU A CA 1
ATOM 2403 C C . LEU A 1 307 ? -11.027 -1.236 -16.465 1.00 98.19 307 LEU A C 1
ATOM 2405 O O . LEU A 1 307 ? -11.329 -0.346 -17.260 1.00 98.19 307 LEU A O 1
ATOM 2409 N N . HIS A 1 308 ? -11.873 -2.204 -16.126 1.00 97.94 308 HIS A N 1
ATOM 2410 C CA . HIS A 1 308 ? -13.181 -2.357 -16.750 1.00 97.94 308 HIS A CA 1
ATOM 2411 C C . HIS A 1 308 ? -14.190 -1.299 -16.278 1.00 97.94 308 HIS A C 1
ATOM 2413 O O . HIS A 1 308 ? -14.738 -0.562 -17.097 1.00 97.94 308 HIS A O 1
ATOM 2419 N N . ASP A 1 309 ? -14.433 -1.197 -14.970 1.00 95.62 309 ASP A N 1
ATOM 2420 C CA . ASP A 1 309 ? -15.517 -0.373 -14.424 1.00 95.62 309 ASP A CA 1
ATOM 2421 C C . ASP A 1 309 ? -15.199 1.125 -14.489 1.00 95.62 309 ASP A C 1
ATOM 2423 O O . ASP A 1 309 ? -16.090 1.931 -14.772 1.00 95.62 309 ASP A O 1
ATOM 2427 N N . ASP A 1 310 ? -13.937 1.503 -14.257 1.00 95.81 310 ASP A N 1
ATOM 2428 C CA . ASP A 1 310 ? -13.540 2.911 -14.223 1.00 95.81 310 ASP A CA 1
ATOM 2429 C C . ASP A 1 310 ? -13.047 3.402 -15.587 1.00 95.81 310 ASP A C 1
ATOM 2431 O O . ASP A 1 310 ? -13.224 4.578 -15.904 1.00 95.81 310 ASP A O 1
ATOM 2435 N N . MET A 1 311 ? -12.427 2.544 -16.406 1.00 96.75 311 MET A N 1
ATOM 2436 C CA . MET A 1 311 ? -11.765 2.971 -17.651 1.00 96.75 311 MET A CA 1
ATOM 2437 C C . MET A 1 311 ? -12.369 2.371 -18.928 1.00 96.75 311 MET A C 1
ATOM 2439 O O . MET A 1 311 ? -12.062 2.851 -20.026 1.00 96.75 311 MET A O 1
ATOM 2443 N N . GLY A 1 312 ? -13.242 1.368 -18.800 1.00 97.31 312 GLY A N 1
ATOM 2444 C CA . GLY A 1 312 ? -13.839 0.653 -19.926 1.00 97.31 312 GLY A CA 1
ATOM 2445 C C . GLY A 1 312 ? -12.853 -0.219 -20.705 1.00 97.31 312 GLY A C 1
ATOM 2446 O O . GLY A 1 312 ? -13.116 -0.500 -21.870 1.00 97.31 312 GLY A O 1
ATOM 2447 N N . ILE A 1 313 ? -11.724 -0.595 -20.095 1.00 98.44 313 ILE A N 1
ATOM 2448 C CA . ILE A 1 313 ? -10.679 -1.440 -20.685 1.00 98.44 313 ILE A CA 1
ATOM 2449 C C . ILE A 1 313 ? -10.909 -2.873 -20.218 1.00 98.44 313 ILE A C 1
ATOM 2451 O O . ILE A 1 313 ? -10.825 -3.148 -19.019 1.00 98.44 313 ILE A O 1
ATOM 2455 N N . GLY A 1 314 ? -11.175 -3.793 -21.142 1.00 98.31 314 GLY A N 1
ATOM 2456 C CA . GLY A 1 314 ? -11.380 -5.186 -20.779 1.00 98.31 314 GLY A CA 1
ATOM 2457 C C . GLY A 1 314 ? -10.087 -6.005 -20.659 1.00 98.31 314 GLY A C 1
ATOM 2458 O O . GLY A 1 314 ? -9.060 -5.704 -21.277 1.00 98.31 314 GLY A O 1
ATOM 2459 N N . THR A 1 315 ? -10.138 -7.073 -19.862 1.00 98.38 315 THR A N 1
ATOM 2460 C CA . THR A 1 315 ? -9.034 -8.023 -19.627 1.00 98.38 315 THR A CA 1
ATOM 2461 C C . THR A 1 315 ? -9.485 -9.469 -19.864 1.00 98.38 315 THR A C 1
ATOM 2463 O O . THR A 1 315 ? -10.638 -9.735 -20.212 1.00 98.38 315 THR A O 1
ATOM 2466 N N . SER A 1 316 ? -8.573 -10.431 -19.715 1.00 97.62 316 SER A N 1
ATOM 2467 C CA . SER A 1 316 ? -8.905 -11.861 -19.755 1.00 97.62 316 SER A CA 1
ATOM 2468 C C . SER A 1 316 ? -9.535 -12.389 -18.458 1.00 97.62 316 SER A C 1
ATOM 2470 O O . SER A 1 316 ? -10.051 -13.508 -18.461 1.00 97.62 316 SER A O 1
ATOM 2472 N N . PHE A 1 317 ? -9.537 -11.604 -17.372 1.00 97.81 317 PHE A N 1
ATOM 2473 C CA . PHE A 1 317 ? -10.119 -12.010 -16.093 1.00 97.81 317 PHE A CA 1
ATOM 2474 C C . PHE A 1 317 ? -11.634 -12.218 -16.235 1.00 97.81 317 PHE A C 1
ATOM 2476 O O . PHE A 1 317 ? -12.335 -11.408 -16.853 1.00 97.81 317 PHE A O 1
ATOM 2483 N N . GLU A 1 318 ? -12.157 -13.301 -15.655 1.00 95.62 318 GLU A N 1
ATOM 2484 C CA . GLU A 1 318 ? -13.569 -13.670 -15.777 1.00 95.62 318 GLU A CA 1
ATOM 2485 C C . GLU A 1 318 ? -14.500 -12.513 -15.373 1.00 95.62 318 GLU A C 1
ATOM 2487 O O . GLU A 1 318 ? -14.426 -11.980 -14.269 1.00 95.62 318 GLU A O 1
ATOM 2492 N N . GLY A 1 319 ? -15.405 -12.136 -16.281 1.00 95.06 319 GLY A N 1
ATOM 2493 C CA . GLY A 1 319 ? -16.392 -11.080 -16.042 1.00 95.06 319 GLY A CA 1
ATOM 2494 C C . GLY A 1 319 ? -15.943 -9.661 -16.405 1.00 95.06 319 GLY A C 1
ATOM 2495 O O . GLY A 1 319 ? -16.793 -8.776 -16.396 1.00 95.06 319 GLY A O 1
ATOM 2496 N N . PHE A 1 320 ? -14.679 -9.449 -16.799 1.00 97.25 320 PHE A N 1
ATOM 2497 C CA . PHE A 1 320 ? -14.134 -8.122 -17.135 1.00 97.25 320 PHE A CA 1
ATOM 2498 C C . PHE A 1 320 ? -13.626 -8.001 -18.582 1.00 97.25 320 PHE A C 1
ATOM 2500 O O . PHE A 1 320 ? -12.860 -7.095 -18.888 1.00 97.25 320 PHE A O 1
ATOM 2507 N N . GLY A 1 321 ? -14.027 -8.907 -19.480 1.00 91.31 321 GLY A N 1
ATOM 2508 C CA . GLY A 1 321 ? -13.630 -8.902 -20.896 1.00 91.31 321 GLY A CA 1
ATOM 2509 C C . GLY A 1 321 ? -14.580 -8.144 -21.845 1.00 91.31 321 GLY A C 1
ATOM 2510 O O . GLY A 1 321 ? -15.606 -7.619 -21.407 1.00 91.31 321 GLY A O 1
ATOM 2511 N N . PRO A 1 322 ? -14.306 -8.147 -23.170 1.00 94.44 322 PRO A N 1
ATOM 2512 C CA . PRO A 1 322 ? -13.235 -8.886 -23.859 1.00 94.44 322 PRO A CA 1
ATOM 2513 C C . PRO A 1 322 ? -11.831 -8.326 -23.580 1.00 94.44 322 PRO A C 1
ATOM 2515 O O . PRO A 1 322 ? -11.694 -7.191 -23.158 1.00 94.44 322 PRO A O 1
ATOM 2518 N N . MET A 1 323 ? -10.782 -9.120 -23.816 1.00 96.44 323 MET A N 1
ATOM 2519 C CA . MET A 1 323 ? -9.392 -8.707 -23.572 1.00 96.44 323 MET A CA 1
ATOM 2520 C C . MET A 1 323 ? -8.947 -7.611 -24.557 1.00 96.44 323 MET A C 1
ATOM 2522 O O . MET A 1 323 ? -8.549 -7.916 -25.684 1.00 96.44 323 MET A O 1
ATOM 2526 N N . ASP A 1 324 ? -8.986 -6.356 -24.109 1.00 97.12 324 ASP A N 1
ATOM 2527 C CA . ASP A 1 324 ? -8.429 -5.190 -24.803 1.00 97.12 324 ASP A CA 1
ATOM 2528 C C . ASP A 1 324 ? -6.961 -4.966 -24.405 1.00 97.12 324 ASP A C 1
ATOM 2530 O O . ASP A 1 324 ? -6.121 -4.634 -25.245 1.00 97.12 324 ASP A O 1
ATOM 2534 N N . LEU A 1 325 ? -6.637 -5.195 -23.125 1.00 97.81 325 LEU A N 1
ATOM 2535 C CA . LEU A 1 325 ? -5.276 -5.144 -22.594 1.00 97.81 325 LEU A CA 1
ATOM 2536 C C . LEU A 1 325 ? -4.690 -6.557 -22.471 1.00 97.81 325 LEU A C 1
ATOM 2538 O O . LEU A 1 325 ? -5.287 -7.433 -21.851 1.00 97.81 325 LEU A O 1
ATOM 2542 N N . ALA A 1 326 ? -3.507 -6.769 -23.050 1.00 97.94 326 ALA A N 1
ATOM 2543 C CA . ALA A 1 326 ? -2.827 -8.062 -23.030 1.00 97.94 326 ALA A CA 1
ATOM 2544 C C . ALA A 1 326 ? -2.404 -8.493 -21.613 1.00 97.94 326 ALA A C 1
ATOM 2546 O O . ALA A 1 326 ? -1.948 -7.670 -20.816 1.00 97.94 326 ALA A O 1
ATOM 2547 N N . ASP A 1 327 ? -2.467 -9.799 -21.343 1.00 98.00 327 ASP A N 1
ATOM 2548 C CA . ASP A 1 327 ? -2.191 -10.391 -20.024 1.00 98.00 327 ASP A CA 1
ATOM 2549 C C . ASP A 1 327 ? -0.820 -10.021 -19.452 1.00 98.00 327 ASP A C 1
ATOM 2551 O O . ASP A 1 327 ? -0.685 -9.812 -18.251 1.00 98.00 327 ASP A O 1
ATOM 2555 N N . ASN A 1 328 ? 0.208 -9.885 -20.296 1.00 97.44 328 ASN A N 1
ATOM 2556 C CA . ASN A 1 328 ? 1.533 -9.485 -19.826 1.00 97.44 328 ASN A CA 1
ATOM 2557 C C . ASN A 1 328 ? 1.525 -8.068 -19.226 1.00 97.44 328 ASN A C 1
ATOM 2559 O O . ASN A 1 328 ? 2.171 -7.848 -18.211 1.00 97.44 328 ASN A O 1
ATOM 2563 N N . HIS A 1 329 ? 0.753 -7.133 -19.793 1.00 98.00 329 HIS A N 1
ATOM 2564 C CA . HIS A 1 329 ? 0.620 -5.786 -19.234 1.00 98.00 329 HIS A CA 1
ATOM 2565 C C . HIS A 1 329 ? -0.200 -5.787 -17.941 1.00 98.00 329 HIS A C 1
ATOM 2567 O O . HIS A 1 329 ? 0.142 -5.073 -17.001 1.00 98.00 329 HIS A O 1
ATOM 2573 N N . VAL A 1 330 ? -1.249 -6.613 -17.859 1.00 98.44 330 VAL A N 1
ATOM 2574 C CA . VAL A 1 330 ? -1.984 -6.809 -16.599 1.00 98.44 330 VAL A CA 1
ATOM 2575 C C . VAL A 1 330 ? -1.035 -7.343 -15.524 1.00 98.44 330 VAL A C 1
ATOM 2577 O O . VAL A 1 330 ? -0.999 -6.807 -14.418 1.00 98.44 330 VAL A O 1
ATOM 2580 N N . GLN A 1 331 ? -0.197 -8.325 -15.859 1.00 98.25 331 GLN A N 1
ATOM 2581 C CA . GLN A 1 331 ? 0.778 -8.889 -14.931 1.00 98.25 331 GLN A CA 1
ATOM 2582 C C . GLN A 1 331 ? 1.853 -7.879 -14.508 1.00 98.25 331 GLN A C 1
ATOM 2584 O O . GLN A 1 331 ? 2.212 -7.833 -13.332 1.00 98.25 331 GLN A O 1
ATOM 2589 N N . ASP A 1 332 ? 2.334 -7.030 -15.418 1.00 97.88 332 ASP A N 1
ATOM 2590 C CA . ASP A 1 332 ? 3.254 -5.942 -15.076 1.00 97.88 332 ASP A CA 1
ATOM 2591 C C . ASP A 1 332 ? 2.612 -4.990 -14.046 1.00 97.88 332 ASP A C 1
ATOM 2593 O O . ASP A 1 332 ? 3.227 -4.647 -13.031 1.00 97.88 332 ASP A O 1
ATOM 2597 N N . MET A 1 333 ? 1.336 -4.624 -14.237 1.00 98.19 333 MET A N 1
ATOM 2598 C CA . MET A 1 333 ? 0.577 -3.831 -13.258 1.00 98.19 333 MET A CA 1
ATOM 2599 C C . MET A 1 333 ? 0.426 -4.565 -11.916 1.00 98.19 333 MET A C 1
ATOM 2601 O O . MET A 1 333 ? 0.601 -3.941 -10.868 1.00 98.19 333 MET A O 1
ATOM 2605 N N . VAL A 1 334 ? 0.170 -5.879 -11.923 1.00 98.38 334 VAL A N 1
ATOM 2606 C CA . VAL A 1 334 ? 0.109 -6.708 -10.704 1.00 98.38 334 VAL A CA 1
ATOM 2607 C C . VAL A 1 334 ? 1.433 -6.657 -9.946 1.00 98.38 334 VAL A C 1
ATOM 2609 O O . VAL A 1 334 ? 1.427 -6.393 -8.743 1.00 98.38 334 VAL A O 1
ATOM 2612 N N . VAL A 1 335 ? 2.566 -6.857 -10.627 1.00 97.62 335 VAL A N 1
ATOM 2613 C CA . VAL A 1 335 ? 3.903 -6.796 -10.012 1.00 97.62 335 VAL A CA 1
ATOM 2614 C C . VAL A 1 335 ? 4.152 -5.419 -9.403 1.00 97.62 335 VAL A C 1
ATOM 2616 O O . VAL A 1 335 ? 4.605 -5.329 -8.259 1.00 97.62 335 VAL A O 1
ATOM 2619 N N . TYR A 1 336 ? 3.820 -4.344 -10.126 1.00 96.50 336 TYR A N 1
ATOM 2620 C CA . TYR A 1 336 ? 3.934 -2.988 -9.595 1.00 96.50 336 TYR A CA 1
ATOM 2621 C C . TYR A 1 336 ? 3.123 -2.826 -8.309 1.00 96.50 336 TYR A C 1
ATOM 2623 O O . TYR A 1 336 ? 3.694 -2.540 -7.256 1.00 96.50 336 TYR A O 1
ATOM 2631 N N . THR A 1 337 ? 1.813 -3.070 -8.371 1.00 96.94 337 THR A N 1
ATOM 2632 C CA . THR A 1 337 ? 0.880 -2.853 -7.260 1.00 96.94 337 THR A CA 1
ATOM 2633 C C . THR A 1 337 ? 1.172 -3.748 -6.053 1.00 96.94 337 THR A C 1
ATOM 2635 O O . THR A 1 337 ? 1.052 -3.296 -4.912 1.00 96.94 337 THR A O 1
ATOM 2638 N N . LYS A 1 338 ? 1.616 -4.993 -6.264 1.00 97.00 338 LYS A N 1
ATOM 2639 C CA . LYS A 1 338 ? 2.017 -5.887 -5.168 1.00 97.00 338 LYS A CA 1
ATOM 2640 C C . LYS A 1 338 ? 3.255 -5.388 -4.419 1.00 97.00 338 LYS A C 1
ATOM 2642 O O . LYS A 1 338 ? 3.347 -5.613 -3.212 1.00 97.00 338 LYS A O 1
ATOM 2647 N N . LEU A 1 339 ? 4.181 -4.713 -5.107 1.00 95.69 339 LEU A N 1
ATOM 2648 C CA . LEU A 1 339 ? 5.524 -4.404 -4.597 1.00 95.69 339 LEU A CA 1
ATOM 2649 C C . LEU A 1 339 ? 5.795 -2.904 -4.391 1.00 95.69 339 LEU A C 1
ATOM 2651 O O . LEU A 1 339 ? 6.938 -2.516 -4.122 1.00 95.69 339 LEU A O 1
ATOM 2655 N N . VAL A 1 340 ? 4.767 -2.049 -4.460 1.00 94.31 340 VAL A N 1
ATOM 2656 C CA . VAL A 1 340 ? 4.849 -0.689 -3.907 1.00 94.31 340 VAL A CA 1
ATOM 2657 C C . VAL A 1 340 ? 4.952 -0.778 -2.380 1.00 94.31 340 VAL A C 1
ATOM 2659 O O . VAL A 1 340 ? 4.092 -1.349 -1.704 1.00 94.31 340 VAL A O 1
ATOM 2662 N N . ALA A 1 341 ? 6.023 -0.211 -1.835 1.00 92.19 341 ALA A N 1
ATOM 2663 C CA . ALA A 1 341 ? 6.436 -0.389 -0.453 1.00 92.19 341 ALA A CA 1
ATOM 2664 C C . ALA A 1 341 ? 5.583 0.366 0.571 1.00 92.19 341 ALA A C 1
ATOM 2666 O O . ALA A 1 341 ? 5.071 1.458 0.324 1.00 92.19 341 ALA A O 1
ATOM 2667 N N . VAL A 1 342 ? 5.532 -0.193 1.781 1.00 94.06 342 VAL A N 1
ATOM 2668 C CA . VAL A 1 342 ? 4.960 0.458 2.964 1.00 94.06 342 VAL A CA 1
ATOM 2669 C C . VAL A 1 342 ? 6.019 1.381 3.585 1.00 94.06 342 VAL A C 1
ATOM 2671 O O . VAL A 1 342 ? 7.145 0.934 3.811 1.00 94.06 342 VAL A O 1
ATOM 2674 N N . PRO A 1 343 ? 5.715 2.654 3.885 1.00 90.38 343 PRO A N 1
ATOM 2675 C CA . PRO A 1 343 ? 6.668 3.526 4.565 1.00 90.38 343 PRO A CA 1
ATOM 2676 C C . PRO A 1 343 ? 6.860 3.135 6.040 1.00 90.38 343 PRO A C 1
ATOM 2678 O O . PRO A 1 343 ? 5.945 2.641 6.694 1.00 90.38 343 PRO A O 1
ATOM 2681 N N . ILE A 1 344 ? 8.056 3.393 6.571 1.00 88.75 344 ILE A N 1
ATOM 2682 C CA . ILE A 1 344 ? 8.381 3.353 8.006 1.00 88.75 344 ILE A CA 1
ATOM 2683 C C . ILE A 1 344 ? 7.496 4.344 8.794 1.00 88.75 344 ILE A C 1
ATOM 2685 O O . ILE A 1 344 ? 7.154 5.404 8.252 1.00 88.75 344 ILE A O 1
ATOM 2689 N N . PRO A 1 345 ? 7.167 4.082 10.075 1.00 89.12 345 PRO A N 1
ATOM 2690 C CA . PRO A 1 345 ? 6.477 5.067 10.894 1.00 89.12 345 PRO A CA 1
ATOM 2691 C C . PRO A 1 345 ? 7.370 6.276 11.178 1.00 89.12 345 PRO A C 1
ATOM 2693 O O . PRO A 1 345 ? 8.600 6.220 11.119 1.00 89.12 345 PRO A O 1
ATOM 2696 N N . ARG A 1 346 ? 6.738 7.394 11.533 1.00 85.69 346 ARG A N 1
ATOM 2697 C CA . ARG A 1 346 ? 7.431 8.670 11.776 1.00 85.69 346 ARG A CA 1
ATOM 2698 C C . ARG A 1 346 ? 8.071 8.759 13.165 1.00 85.69 346 ARG A C 1
ATOM 2700 O O . ARG A 1 346 ? 8.871 9.663 13.399 1.00 85.69 346 ARG A O 1
ATOM 2707 N N . GLN A 1 347 ? 7.709 7.862 14.087 1.00 87.19 347 GLN A N 1
ATOM 2708 C CA . GLN A 1 347 ? 8.189 7.818 15.475 1.00 87.19 347 GLN A CA 1
ATOM 2709 C C . GLN A 1 347 ? 8.273 6.372 16.002 1.00 87.19 347 GLN A C 1
ATOM 2711 O O . GLN A 1 347 ? 7.765 5.444 15.376 1.00 87.19 347 GLN A O 1
ATOM 2716 N N . ASN A 1 348 ? 8.890 6.188 17.177 1.00 90.31 348 ASN A N 1
ATOM 2717 C CA . ASN A 1 348 ? 8.881 4.918 17.916 1.00 90.31 348 ASN A CA 1
ATOM 2718 C C . ASN A 1 348 ? 7.487 4.644 18.491 1.00 90.31 348 ASN A C 1
ATOM 2720 O O . ASN A 1 348 ? 7.173 5.076 19.603 1.00 90.31 348 ASN A O 1
ATOM 2724 N N . LEU A 1 349 ? 6.664 3.940 17.719 1.00 93.44 349 LEU A N 1
ATOM 2725 C CA . LEU A 1 349 ? 5.247 3.724 17.993 1.00 93.44 349 LEU A CA 1
ATOM 2726 C C . LEU A 1 349 ? 4.976 3.139 19.383 1.00 93.44 349 LEU A C 1
ATOM 2728 O O . LEU A 1 349 ? 4.129 3.674 20.090 1.00 93.44 349 LEU A O 1
ATOM 2732 N N . THR A 1 350 ? 5.712 2.115 19.826 1.00 94.19 350 THR A N 1
ATOM 2733 C CA . THR A 1 350 ? 5.462 1.472 21.133 1.00 94.19 350 THR A CA 1
ATOM 2734 C C . THR A 1 350 ? 5.803 2.357 22.330 1.00 94.19 350 THR A C 1
ATOM 2736 O O . THR A 1 350 ? 5.319 2.112 23.433 1.00 94.19 350 THR A O 1
ATOM 2739 N N . SER A 1 351 ? 6.606 3.407 22.129 1.00 94.00 351 SER A N 1
ATOM 2740 C CA . SER A 1 351 ? 6.936 4.381 23.178 1.00 94.00 351 SER A CA 1
ATOM 2741 C C . SER A 1 351 ? 5.923 5.524 23.297 1.00 94.00 351 SER A C 1
ATOM 2743 O O . SER A 1 351 ? 5.960 6.281 24.269 1.00 94.00 351 SER A O 1
ATOM 2745 N N . MET A 1 352 ? 5.025 5.671 22.319 1.00 96.12 352 MET A N 1
ATOM 2746 C CA . MET A 1 352 ? 4.016 6.726 22.320 1.00 96.12 352 MET A CA 1
ATOM 2747 C C . MET A 1 352 ? 2.862 6.357 23.263 1.00 96.12 352 MET A C 1
ATOM 2749 O O . MET A 1 352 ? 2.342 5.244 23.167 1.00 96.12 352 MET A O 1
ATOM 2753 N N . PRO A 1 353 ? 2.367 7.283 24.110 1.00 97.75 353 PRO A N 1
ATOM 2754 C CA . PRO A 1 353 ? 1.200 7.021 24.960 1.00 97.75 353 PRO A CA 1
ATOM 2755 C C . PRO A 1 353 ? -0.030 6.545 24.171 1.00 97.75 353 PRO A C 1
ATOM 2757 O O . PRO A 1 353 ? -0.766 5.670 24.627 1.00 97.75 353 PRO A O 1
ATOM 2760 N N . GLY A 1 354 ? -0.211 7.060 22.949 1.00 97.88 354 GLY A N 1
ATOM 2761 C CA . GLY A 1 354 ? -1.302 6.675 22.056 1.00 97.88 354 GLY A CA 1
ATOM 2762 C C . GLY A 1 354 ? -1.322 5.203 21.651 1.00 97.88 354 GLY A C 1
ATOM 2763 O O . GLY A 1 354 ? -2.397 4.692 21.354 1.00 97.88 354 GLY A O 1
ATOM 2764 N N . HIS A 1 355 ? -0.191 4.491 21.721 1.00 97.50 355 HIS A N 1
ATOM 2765 C CA . HIS A 1 355 ? -0.158 3.043 21.498 1.00 97.50 355 HIS A CA 1
ATOM 2766 C C . HIS A 1 355 ? -1.039 2.301 22.509 1.00 97.50 355 HIS A C 1
ATOM 2768 O O . HIS A 1 355 ? -1.835 1.443 22.133 1.00 97.50 355 HIS A O 1
ATOM 2774 N N . SER A 1 356 ? -0.955 2.689 23.787 1.00 98.00 356 SER A N 1
ATOM 2775 C CA . SER A 1 356 ? -1.835 2.148 24.830 1.00 98.00 356 SER A CA 1
ATOM 2776 C C . SER A 1 356 ? -3.273 2.635 24.642 1.00 98.00 356 SER A C 1
ATOM 2778 O O . SER A 1 356 ? -4.199 1.834 24.740 1.00 98.00 356 SER A O 1
ATOM 2780 N N . ARG A 1 357 ? -3.479 3.913 24.280 1.00 98.50 357 ARG A N 1
ATOM 2781 C CA . ARG A 1 357 ? -4.830 4.462 24.027 1.00 98.50 357 ARG A CA 1
ATOM 2782 C C . ARG A 1 357 ? -5.567 3.732 22.914 1.00 98.50 357 ARG A C 1
ATOM 2784 O O . ARG A 1 357 ? -6.759 3.484 23.046 1.00 98.50 357 ARG A O 1
ATOM 2791 N N . PHE A 1 358 ? -4.864 3.335 21.857 1.00 98.62 358 PHE A N 1
ATOM 2792 C CA . PHE A 1 358 ? -5.438 2.575 20.751 1.00 98.62 358 PHE A CA 1
ATOM 2793 C C . PHE A 1 358 ? -6.084 1.265 21.226 1.00 98.62 358 PHE A C 1
ATOM 2795 O O . PHE A 1 358 ? -7.161 0.889 20.764 1.00 98.62 358 PHE A O 1
ATOM 2802 N N . GLN A 1 359 ? -5.452 0.588 22.186 1.00 98.12 359 GLN A N 1
ATOM 2803 C CA . GLN A 1 359 ? -5.971 -0.642 22.780 1.00 98.12 359 GLN A CA 1
ATOM 2804 C C . GLN A 1 359 ? -7.040 -0.363 23.841 1.00 98.12 359 GLN A C 1
ATOM 2806 O O . GLN A 1 359 ? -8.082 -1.011 23.852 1.00 98.12 359 GLN A O 1
ATOM 2811 N N . GLU A 1 360 ? -6.816 0.624 24.710 1.00 98.31 360 GLU A N 1
ATOM 2812 C CA . GLU A 1 360 ? -7.758 1.003 25.770 1.00 98.31 360 GLU A CA 1
ATOM 2813 C C . GLU A 1 360 ? -9.104 1.484 25.220 1.00 98.31 360 GLU A C 1
ATOM 2815 O O . GLU A 1 360 ? -10.149 1.185 25.795 1.00 98.31 360 GLU A O 1
ATOM 2820 N N . PHE A 1 361 ? -9.099 2.206 24.097 1.00 98.62 361 PHE A N 1
ATOM 2821 C CA . PHE A 1 361 ? -10.330 2.626 23.431 1.00 98.62 361 PHE A CA 1
ATOM 2822 C C . PHE A 1 361 ? -10.983 1.490 22.639 1.00 98.62 361 PHE A C 1
ATOM 2824 O O . PHE A 1 361 ? -12.160 1.598 22.297 1.00 98.62 361 PHE A O 1
ATOM 2831 N N . GLY A 1 362 ? -10.261 0.389 22.403 1.00 98.31 362 GLY A N 1
ATOM 2832 C CA . GLY A 1 362 ? -10.740 -0.807 21.714 1.00 98.31 362 GLY A CA 1
ATOM 2833 C C . GLY A 1 362 ? -10.580 -0.774 20.193 1.00 98.31 362 GLY A C 1
ATOM 2834 O O . GLY A 1 362 ? -11.166 -1.624 19.519 1.00 98.31 362 GLY A O 1
ATOM 2835 N N . CYS A 1 363 ? -9.804 0.165 19.635 1.00 98.56 363 CYS A N 1
ATOM 2836 C CA . CYS A 1 363 ? -9.597 0.313 18.187 1.00 98.56 363 CYS A CA 1
ATOM 2837 C C . CYS A 1 363 ? -9.000 -0.957 17.557 1.00 98.56 363 CYS A C 1
ATOM 2839 O O . CYS A 1 363 ? -9.369 -1.344 16.449 1.00 98.56 363 CYS A O 1
ATOM 2841 N N . ASN A 1 364 ? -8.127 -1.654 18.293 1.00 98.06 364 ASN A N 1
ATOM 2842 C CA . ASN A 1 364 ? -7.469 -2.897 17.874 1.00 98.06 364 ASN A CA 1
ATOM 2843 C C . ASN A 1 364 ? -8.413 -4.101 17.712 1.00 98.06 364 ASN A C 1
ATOM 2845 O O . ASN A 1 364 ? -7.958 -5.163 17.284 1.00 98.06 364 ASN A O 1
ATOM 2849 N N . THR A 1 365 ? -9.695 -3.954 18.061 1.00 97.81 365 THR A N 1
ATOM 2850 C CA . THR A 1 365 ? -10.720 -4.984 17.847 1.00 97.81 365 THR A CA 1
ATOM 2851 C C . THR A 1 365 ? -10.904 -5.259 16.355 1.00 97.81 365 THR A C 1
ATOM 2853 O O . THR A 1 365 ? -10.817 -6.417 15.949 1.00 97.81 365 THR A O 1
ATOM 2856 N N . CYS A 1 366 ? -11.062 -4.204 15.545 1.00 98.38 366 CYS A N 1
ATOM 2857 C CA . CYS A 1 366 ? -11.178 -4.294 14.082 1.00 98.38 366 CYS A CA 1
ATOM 2858 C C . CYS A 1 366 ? -9.845 -3.953 13.401 1.00 98.38 366 CYS A C 1
ATOM 2860 O O . CYS A 1 366 ? -9.385 -4.644 12.496 1.00 98.38 366 CYS A O 1
ATOM 2862 N N . HIS A 1 367 ? -9.134 -2.932 13.888 1.00 98.50 367 HIS A N 1
ATOM 2863 C CA . HIS A 1 367 ? -7.813 -2.572 13.373 1.00 98.50 367 HIS A CA 1
ATOM 2864 C C . HIS A 1 367 ? -6.712 -3.462 13.971 1.00 98.50 367 HIS A C 1
ATOM 2866 O O . HIS A 1 367 ? -5.851 -2.994 14.725 1.00 98.50 367 HIS A O 1
ATOM 2872 N N . LYS A 1 368 ? -6.738 -4.763 13.649 1.00 98.50 368 LYS A N 1
ATOM 2873 C CA . LYS A 1 368 ? -5.761 -5.757 14.123 1.00 98.50 368 LYS A CA 1
ATOM 2874 C C . LYS A 1 368 ? -4.341 -5.288 13.793 1.00 98.50 368 LY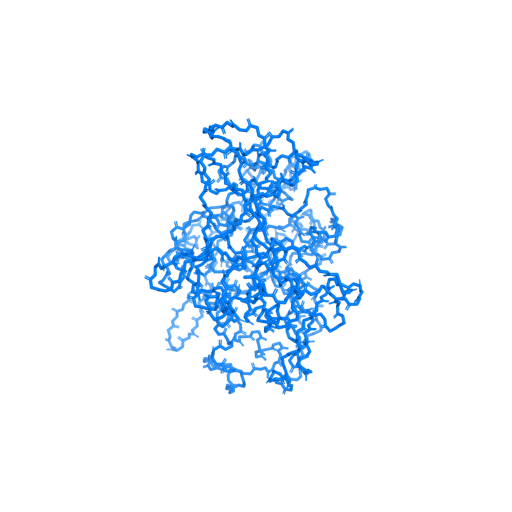S A C 1
ATOM 2876 O O . LYS A 1 368 ? -3.970 -5.104 12.635 1.00 98.50 368 LYS A O 1
ATOM 2881 N N . MET A 1 369 ? -3.559 -5.043 14.843 1.00 98.12 369 MET A N 1
ATOM 2882 C CA . MET A 1 369 ? -2.306 -4.288 14.742 1.00 98.12 369 MET A CA 1
ATOM 2883 C C . MET A 1 369 ? -1.183 -5.072 14.067 1.00 98.12 369 MET A C 1
ATOM 2885 O O . MET A 1 369 ? -0.306 -4.446 13.490 1.00 98.12 369 MET A O 1
ATOM 2889 N N . THR A 1 370 ? -1.193 -6.406 14.148 1.00 98.50 370 THR A N 1
ATOM 2890 C CA . THR A 1 370 ? -0.104 -7.273 13.681 1.00 98.50 370 THR A CA 1
ATOM 2891 C C . THR A 1 370 ? -0.662 -8.556 13.083 1.00 98.50 370 THR A C 1
ATOM 2893 O O . THR A 1 370 ? -1.592 -9.140 13.639 1.00 98.50 370 THR A O 1
ATOM 2896 N N . VAL A 1 371 ? -0.060 -9.022 11.990 1.00 98.56 371 VAL A N 1
ATOM 2897 C CA . VAL A 1 371 ? -0.370 -10.311 11.365 1.00 98.56 371 VAL A CA 1
ATOM 2898 C C . VAL A 1 371 ? 0.857 -10.884 10.662 1.00 98.56 371 VAL A C 1
ATOM 2900 O O . VAL A 1 371 ? 1.767 -10.155 10.273 1.00 98.56 371 VAL A O 1
ATOM 2903 N N . GLN A 1 372 ? 0.877 -12.205 10.522 1.00 98.50 372 GLN A N 1
ATOM 2904 C CA . GLN A 1 372 ? 1.872 -12.944 9.759 1.00 98.50 372 GLN A CA 1
ATOM 2905 C C . GLN A 1 372 ? 1.323 -13.218 8.351 1.00 98.50 372 GLN A C 1
ATOM 2907 O O . GLN A 1 372 ? 0.238 -13.792 8.224 1.00 98.50 372 GLN A O 1
ATOM 2912 N N . THR A 1 373 ? 2.049 -12.826 7.302 1.00 98.62 373 THR A N 1
ATOM 2913 C CA . THR A 1 373 ? 1.696 -13.213 5.926 1.00 98.62 373 THR A CA 1
ATOM 2914 C C . THR A 1 373 ? 1.961 -14.701 5.687 1.00 98.62 373 THR A C 1
ATOM 2916 O O . THR A 1 373 ? 2.785 -15.320 6.366 1.00 98.62 373 THR A O 1
ATOM 2919 N N . GLY A 1 374 ? 1.239 -15.274 4.727 1.00 98.25 374 GLY A N 1
ATOM 2920 C CA . GLY A 1 374 ? 1.374 -16.644 4.258 1.00 98.25 374 GLY A CA 1
ATOM 2921 C C . GLY A 1 374 ? 2.574 -16.835 3.334 1.00 98.25 374 GLY A C 1
ATOM 2922 O O . GLY A 1 374 ? 3.580 -16.130 3.418 1.00 98.25 374 GLY A O 1
ATOM 2923 N N . THR A 1 375 ? 2.480 -17.832 2.458 1.00 97.31 375 THR A N 1
ATOM 2924 C CA . THR A 1 375 ? 3.505 -18.133 1.453 1.00 97.31 375 THR A CA 1
ATOM 2925 C C . THR A 1 375 ? 2.955 -17.842 0.065 1.00 97.31 375 THR A C 1
ATOM 2927 O O . THR A 1 375 ? 1.866 -18.296 -0.269 1.00 97.31 375 THR A O 1
ATOM 2930 N N . ASP A 1 376 ? 3.749 -17.137 -0.729 1.00 95.38 376 ASP A N 1
ATOM 2931 C CA . ASP A 1 376 ? 3.502 -16.783 -2.120 1.00 95.38 376 ASP A CA 1
ATOM 2932 C C . ASP A 1 376 ? 4.704 -17.279 -2.943 1.00 95.38 376 ASP A C 1
ATOM 2934 O O . ASP A 1 376 ? 5.855 -16.936 -2.653 1.00 95.38 376 ASP A O 1
ATOM 2938 N N . SER A 1 377 ? 4.450 -18.167 -3.907 1.00 93.56 377 SER A N 1
ATOM 2939 C CA . SE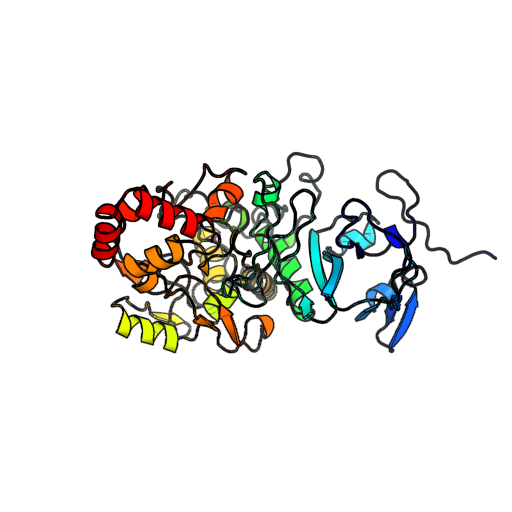R A 1 377 ? 5.495 -18.758 -4.751 1.00 93.56 377 SER A CA 1
ATOM 2940 C C . SER A 1 377 ? 6.011 -17.805 -5.819 1.00 93.56 377 SER A C 1
ATOM 2942 O O . SER A 1 377 ? 7.160 -17.941 -6.237 1.00 93.56 377 SER A O 1
ATOM 2944 N N . ASP A 1 378 ? 5.168 -16.870 -6.248 1.00 93.38 378 ASP A N 1
ATOM 2945 C CA . ASP A 1 378 ? 5.461 -15.936 -7.331 1.00 93.38 378 ASP A CA 1
ATOM 2946 C C . ASP A 1 378 ? 6.127 -14.673 -6.774 1.00 93.38 378 ASP A C 1
ATOM 2948 O O . ASP A 1 378 ? 6.962 -14.058 -7.437 1.00 93.38 378 ASP A O 1
ATOM 2952 N N . PHE A 1 379 ? 5.828 -14.350 -5.510 1.00 95.44 379 PHE A N 1
ATOM 2953 C CA . PHE A 1 379 ? 6.429 -13.259 -4.748 1.00 95.44 379 PHE A CA 1
ATOM 2954 C C . PHE A 1 379 ? 6.991 -13.741 -3.395 1.00 95.44 379 PHE A C 1
ATOM 2956 O O . PHE A 1 379 ? 6.458 -13.395 -2.328 1.00 95.44 379 PHE A O 1
ATOM 2963 N N . PRO A 1 380 ? 8.096 -14.515 -3.380 1.00 94.19 380 PRO A N 1
ATOM 2964 C CA . PRO A 1 380 ? 8.740 -14.958 -2.142 1.00 94.19 380 PRO A CA 1
ATOM 2965 C C . PRO A 1 380 ? 9.094 -13.807 -1.188 1.00 94.19 380 PRO A C 1
ATOM 2967 O O . PRO A 1 380 ? 9.090 -13.990 0.030 1.00 94.19 380 PRO A O 1
ATOM 2970 N N . GLU A 1 381 ? 9.351 -12.606 -1.711 1.00 92.88 381 GLU A N 1
ATOM 2971 C CA . GLU A 1 381 ? 9.615 -11.392 -0.938 1.00 92.88 381 GLU A CA 1
ATOM 2972 C C . GLU A 1 381 ? 8.442 -10.942 -0.046 1.00 92.88 381 GLU A C 1
ATOM 2974 O O . GLU A 1 381 ? 8.668 -10.231 0.937 1.00 92.88 381 GLU A O 1
ATOM 2979 N N . LEU A 1 382 ? 7.211 -11.382 -0.331 1.00 96.38 382 LEU A N 1
ATOM 2980 C CA . LEU A 1 382 ? 6.005 -11.110 0.463 1.00 96.38 382 LEU A CA 1
ATOM 2981 C C . LEU A 1 382 ? 5.701 -12.213 1.488 1.00 96.38 382 LEU A C 1
ATOM 2983 O O . LEU A 1 382 ? 4.789 -12.065 2.310 1.00 96.38 382 LEU A O 1
ATOM 2987 N N . SER A 1 383 ? 6.440 -13.322 1.442 1.00 97.19 383 SER A N 1
ATOM 2988 C CA . SER A 1 383 ? 6.164 -14.519 2.234 1.00 97.19 383 SER A CA 1
ATOM 2989 C C . SER A 1 383 ? 6.702 -14.432 3.654 1.00 97.19 383 SER A C 1
ATOM 2991 O O . SER A 1 383 ? 7.814 -13.958 3.880 1.00 97.19 383 SER A O 1
ATOM 2993 N N . ASN A 1 384 ? 5.951 -14.985 4.607 1.00 97.56 384 ASN A N 1
ATOM 2994 C CA . ASN A 1 384 ? 6.374 -15.153 5.997 1.00 97.56 384 ASN A CA 1
ATOM 2995 C C . ASN A 1 384 ? 6.905 -13.850 6.636 1.00 97.56 384 ASN A C 1
ATOM 2997 O O . ASN A 1 384 ? 7.843 -13.865 7.435 1.00 97.56 384 ASN A O 1
ATOM 3001 N N . GLN A 1 385 ? 6.252 -12.724 6.342 1.00 96.38 385 GLN A N 1
ATOM 3002 C CA . GLN A 1 385 ? 6.529 -11.414 6.931 1.00 96.38 385 GLN A CA 1
ATOM 3003 C C . GLN A 1 385 ? 5.623 -11.160 8.141 1.00 96.38 385 GLN A C 1
ATOM 3005 O O . GLN A 1 385 ? 4.402 -11.305 8.047 1.00 96.38 385 GLN A O 1
ATOM 3010 N N . THR A 1 386 ? 6.199 -10.721 9.261 1.00 97.81 386 THR A N 1
ATOM 3011 C CA . THR A 1 386 ? 5.417 -10.043 10.303 1.00 97.81 386 THR A CA 1
ATOM 3012 C C . THR A 1 386 ? 5.172 -8.619 9.839 1.00 97.81 386 THR A C 1
ATOM 3014 O O . THR A 1 386 ? 6.121 -7.873 9.601 1.00 97.81 386 THR A O 1
ATOM 3017 N N . ILE A 1 387 ? 3.904 -8.251 9.704 1.00 98.25 387 ILE A N 1
ATOM 3018 C CA . ILE A 1 387 ? 3.484 -6.928 9.254 1.00 98.25 387 ILE A CA 1
ATOM 3019 C C . ILE A 1 387 ? 2.521 -6.307 10.259 1.00 98.25 387 ILE A C 1
ATOM 3021 O O . ILE A 1 387 ? 1.883 -7.011 11.046 1.00 98.25 387 ILE A O 1
ATOM 3025 N N . HIS A 1 388 ? 2.378 -4.986 10.199 1.00 98.44 388 HIS A N 1
ATOM 3026 C CA . HIS A 1 388 ? 1.561 -4.218 11.129 1.00 98.44 388 HIS A CA 1
ATOM 3027 C C . HIS A 1 388 ? 0.519 -3.341 10.422 1.00 98.44 388 HIS A C 1
ATOM 3029 O O . HIS A 1 388 ? 0.659 -2.120 10.442 1.00 98.44 388 HIS A O 1
ATOM 3035 N N . PRO A 1 389 ? -0.493 -3.919 9.747 1.00 98.19 389 PRO A N 1
ATOM 3036 C CA . PRO A 1 389 ? -1.372 -3.188 8.832 1.00 98.19 389 PRO A CA 1
ATOM 3037 C C . PRO A 1 389 ? -2.519 -2.439 9.511 1.00 98.19 389 PRO A C 1
ATOM 3039 O O . PRO A 1 389 ? -3.117 -1.561 8.885 1.00 98.19 389 PRO A O 1
ATOM 3042 N N . TYR A 1 390 ? -2.817 -2.753 10.778 1.00 98.69 390 TYR A N 1
ATOM 3043 C CA . TYR A 1 390 ? -3.951 -2.190 11.517 1.00 98.69 390 TYR A CA 1
ATOM 3044 C C . TYR A 1 390 ? -5.276 -2.409 10.775 1.00 98.69 390 TYR A C 1
ATOM 3046 O O . TYR A 1 390 ? -6.028 -1.472 10.515 1.00 98.69 390 TYR A O 1
ATOM 3054 N N . THR A 1 391 ? -5.552 -3.655 10.396 1.00 98.75 391 THR A N 1
ATOM 3055 C CA . THR A 1 391 ? -6.794 -4.061 9.725 1.00 98.75 391 THR A CA 1
ATOM 3056 C C . THR A 1 391 ? -7.019 -5.557 9.893 1.00 98.75 391 THR A C 1
ATOM 3058 O O . THR A 1 391 ? -6.063 -6.332 9.909 1.00 98.75 391 THR A O 1
ATOM 3061 N N . ASP A 1 392 ? -8.283 -5.949 9.998 1.00 98.56 392 ASP A N 1
ATOM 3062 C CA . ASP A 1 392 ? -8.748 -7.331 9.907 1.00 98.56 392 ASP A CA 1
ATOM 3063 C C . ASP A 1 392 ? -9.249 -7.714 8.501 1.00 98.56 392 ASP A C 1
ATOM 3065 O O . ASP A 1 392 ? -9.538 -8.880 8.257 1.00 98.56 392 ASP A O 1
ATOM 3069 N N . LEU A 1 393 ? -9.330 -6.752 7.571 1.00 98.56 393 LEU A N 1
ATOM 3070 C CA . LEU A 1 393 ? -9.940 -6.880 6.240 1.00 98.56 393 LEU A CA 1
ATOM 3071 C C . LEU A 1 393 ? -11.426 -7.294 6.240 1.00 98.56 393 LEU A C 1
ATOM 3073 O O . LEU A 1 393 ? -11.961 -7.615 5.179 1.00 98.56 393 LEU A O 1
ATOM 3077 N N . LEU A 1 394 ? -12.109 -7.236 7.385 1.00 98.69 394 LEU A N 1
ATOM 3078 C CA . LEU A 1 394 ? -13.517 -7.610 7.522 1.00 98.69 394 LEU A CA 1
ATOM 3079 C C . LEU A 1 394 ? -14.442 -6.423 7.279 1.00 98.69 394 LEU A C 1
ATOM 3081 O O . LEU A 1 394 ? -14.044 -5.267 7.435 1.00 98.69 394 LEU A O 1
ATOM 3085 N N . LEU A 1 395 ? -15.690 -6.722 6.917 1.00 98.56 395 LEU A N 1
ATOM 3086 C CA . LEU A 1 395 ? -16.763 -5.741 6.854 1.00 98.56 395 LEU A CA 1
ATOM 3087 C C . LEU A 1 395 ? -17.340 -5.478 8.245 1.00 98.56 395 LEU A C 1
ATOM 3089 O O . LEU A 1 395 ? -17.726 -6.417 8.939 1.00 98.56 395 LEU A O 1
ATOM 3093 N N . HIS A 1 396 ? -17.471 -4.201 8.588 1.00 98.06 396 HIS A N 1
ATOM 3094 C CA . HIS A 1 396 ? -18.155 -3.713 9.787 1.00 98.06 396 HIS A CA 1
ATOM 3095 C C . HIS A 1 396 ? -19.152 -2.624 9.384 1.00 98.06 396 HIS A C 1
ATOM 3097 O O . HIS A 1 396 ? -18.850 -1.806 8.508 1.00 98.06 396 HIS A O 1
ATOM 3103 N N . ASP A 1 397 ? -20.341 -2.609 9.984 1.00 96.81 397 ASP A N 1
ATOM 3104 C CA . ASP A 1 397 ? -21.325 -1.547 9.761 1.00 96.81 397 ASP A CA 1
ATOM 3105 C C . ASP A 1 397 ? -21.032 -0.373 10.694 1.00 96.81 397 ASP A C 1
ATOM 3107 O O . ASP A 1 397 ? -21.175 -0.474 11.910 1.00 96.81 397 ASP A O 1
ATOM 3111 N N . LEU A 1 398 ? -20.630 0.765 10.128 1.00 94.31 398 LEU A N 1
ATOM 3112 C CA . LEU A 1 398 ? -20.312 1.973 10.898 1.00 94.31 398 LEU A CA 1
ATOM 3113 C C . LEU A 1 398 ? -21.516 2.923 11.049 1.00 94.31 398 LEU A C 1
ATOM 3115 O O . LEU A 1 398 ? -21.354 4.070 11.459 1.00 94.31 398 LEU A O 1
ATOM 3119 N N . GLY A 1 399 ? -22.730 2.463 10.726 1.00 93.00 399 GLY A N 1
ATOM 3120 C CA . GLY A 1 399 ? -23.965 3.258 10.722 1.00 93.00 399 GLY A CA 1
ATOM 3121 C C . GLY A 1 399 ? -24.272 3.930 9.380 1.00 93.00 399 GLY A C 1
ATOM 3122 O O . GLY A 1 399 ? -25.313 4.567 9.229 1.00 93.00 399 GLY A O 1
ATOM 3123 N N . GLU A 1 400 ? -23.388 3.761 8.399 1.00 92.12 400 GLU A N 1
ATOM 3124 C CA . GLU A 1 400 ? -23.517 4.262 7.024 1.00 92.12 400 GLU A CA 1
ATOM 3125 C C . GLU A 1 400 ? -23.395 3.114 6.000 1.00 92.12 400 GLU A C 1
ATOM 3127 O O . GLU A 1 400 ? -23.201 3.334 4.804 1.00 92.12 400 GLU A O 1
ATOM 3132 N N . GLY A 1 401 ? -23.521 1.870 6.476 1.00 92.75 401 GLY A N 1
ATOM 3133 C CA . GLY A 1 401 ? -23.347 0.648 5.707 1.00 92.75 401 GLY A CA 1
ATOM 3134 C C . GLY A 1 401 ? -22.069 -0.104 6.071 1.00 92.75 401 GLY A C 1
ATOM 3135 O O . GLY A 1 401 ? -21.202 0.387 6.794 1.00 92.75 401 GLY A O 1
ATOM 3136 N N . ALA A 1 402 ? -21.966 -1.320 5.536 1.00 95.69 402 ALA A N 1
ATOM 3137 C CA . ALA A 1 402 ? -20.848 -2.217 5.788 1.00 95.69 402 ALA A CA 1
ATOM 3138 C C . ALA A 1 402 ? -19.629 -1.846 4.932 1.00 95.69 402 ALA A C 1
ATOM 3140 O O . ALA A 1 402 ? -19.699 -1.857 3.696 1.00 95.69 402 ALA A O 1
ATOM 3141 N N . PHE A 1 403 ? -18.514 -1.548 5.596 1.00 97.44 403 PHE A N 1
ATOM 3142 C CA . PHE A 1 403 ? -17.245 -1.202 4.967 1.00 97.44 403 PHE A CA 1
ATOM 3143 C C . PHE A 1 403 ? -16.110 -2.036 5.541 1.00 97.44 403 PHE A C 1
ATOM 3145 O O . PHE A 1 403 ? -16.092 -2.380 6.720 1.00 97.44 403 PHE A O 1
ATOM 3152 N N . ARG A 1 404 ? -15.139 -2.340 4.685 1.00 98.06 404 ARG A N 1
ATOM 3153 C CA . ARG A 1 404 ? -13.917 -3.034 5.059 1.00 98.06 404 ARG A CA 1
ATOM 3154 C C . ARG A 1 404 ? -13.083 -2.147 5.977 1.00 98.06 404 ARG A C 1
ATOM 3156 O O . ARG A 1 404 ? -12.825 -0.992 5.630 1.00 98.06 404 ARG A O 1
ATOM 3163 N N . THR A 1 405 ? -12.566 -2.700 7.072 1.00 98.31 405 THR A N 1
ATOM 3164 C CA . THR A 1 405 ? -11.574 -2.011 7.907 1.00 98.31 405 THR A CA 1
ATOM 3165 C C . THR A 1 405 ? -10.367 -1.604 7.054 1.00 98.31 405 THR A C 1
ATOM 3167 O O . THR A 1 405 ? -9.600 -2.449 6.587 1.00 98.31 405 THR A O 1
ATOM 3170 N N . ALA A 1 406 ? -10.169 -0.309 6.817 1.00 97.00 406 ALA A N 1
ATOM 3171 C CA . ALA A 1 406 ? -9.045 0.159 6.012 1.00 97.00 406 ALA A CA 1
ATOM 3172 C C . ALA A 1 406 ? -7.711 0.001 6.778 1.00 97.00 406 ALA A C 1
ATOM 3174 O O . ALA A 1 406 ? -7.662 0.306 7.972 1.00 97.00 406 ALA A O 1
ATOM 3175 N N . PRO A 1 407 ? -6.613 -0.431 6.122 1.00 98.00 407 PRO A N 1
ATOM 3176 C CA . PRO A 1 407 ? -5.288 -0.439 6.736 1.00 98.00 407 PRO A CA 1
ATOM 3177 C C . PRO A 1 407 ? -4.851 0.991 7.077 1.00 98.00 407 PRO A C 1
ATOM 3179 O O . PRO A 1 407 ? -4.968 1.912 6.256 1.00 98.00 407 PRO A O 1
ATOM 3182 N N . LEU A 1 408 ? -4.317 1.183 8.284 1.00 97.81 408 LEU A N 1
ATOM 3183 C CA . LEU A 1 408 ? -3.969 2.519 8.786 1.00 97.81 408 LEU A CA 1
ATOM 3184 C C . LEU A 1 408 ? -2.568 2.989 8.385 1.00 97.81 408 LEU A C 1
ATOM 3186 O O . LEU A 1 408 ? -2.215 4.127 8.687 1.00 97.81 408 LEU A O 1
ATOM 3190 N N . TRP A 1 409 ? -1.791 2.176 7.660 1.00 96.31 409 TRP A N 1
ATOM 3191 C CA . TRP A 1 409 ? -0.476 2.583 7.157 1.00 96.31 409 TRP A CA 1
ATOM 3192 C C . TRP A 1 409 ? -0.517 3.943 6.456 1.00 96.31 409 TRP A C 1
ATOM 3194 O O . TRP A 1 409 ? -1.375 4.191 5.599 1.00 96.31 409 TRP A O 1
ATOM 3204 N N . GLY A 1 410 ? 0.413 4.831 6.809 1.00 92.31 410 GLY A N 1
ATOM 3205 C CA . GLY A 1 410 ? 0.559 6.142 6.194 1.00 92.31 410 GLY A CA 1
ATOM 3206 C C . GLY A 1 410 ? -0.668 7.043 6.326 1.00 92.31 410 GLY A C 1
ATOM 3207 O O . GLY A 1 410 ? -0.820 7.964 5.522 1.00 92.31 410 GLY A O 1
ATOM 3208 N N . VAL A 1 411 ? -1.584 6.803 7.274 1.00 93.06 411 VAL A N 1
ATOM 3209 C CA . VAL A 1 411 ? -2.742 7.695 7.473 1.00 93.06 411 VAL A CA 1
ATOM 3210 C C . VAL A 1 411 ? -2.282 9.127 7.760 1.00 93.06 411 VAL A C 1
ATOM 3212 O O . VAL A 1 411 ? -2.828 10.064 7.179 1.00 93.06 411 VAL A O 1
ATOM 3215 N N . GLY A 1 412 ? -1.192 9.303 8.517 1.00 89.62 412 GLY A N 1
ATOM 3216 C CA . GLY A 1 412 ? -0.610 10.619 8.773 1.00 89.62 412 GLY A CA 1
ATOM 3217 C C . GLY A 1 412 ? 0.151 11.232 7.593 1.00 89.62 412 GLY A C 1
ATOM 3218 O O . GLY A 1 412 ? 0.486 12.419 7.624 1.00 89.62 412 GLY A O 1
ATOM 3219 N N . LEU A 1 413 ? 0.422 10.446 6.548 1.00 88.75 413 LEU A N 1
ATOM 3220 C CA . LEU A 1 413 ? 1.102 10.878 5.324 1.00 88.75 413 LEU A CA 1
ATOM 3221 C C . LEU A 1 413 ? 0.129 11.293 4.214 1.00 88.75 413 LEU A C 1
ATOM 3223 O O . LEU A 1 413 ? 0.547 11.999 3.298 1.00 88.75 413 LEU A O 1
ATOM 3227 N N . GLY A 1 414 ? -1.152 10.916 4.298 1.00 88.44 414 GLY A N 1
ATOM 3228 C CA . GLY A 1 414 ? -2.140 11.164 3.239 1.00 88.44 414 GLY A CA 1
ATOM 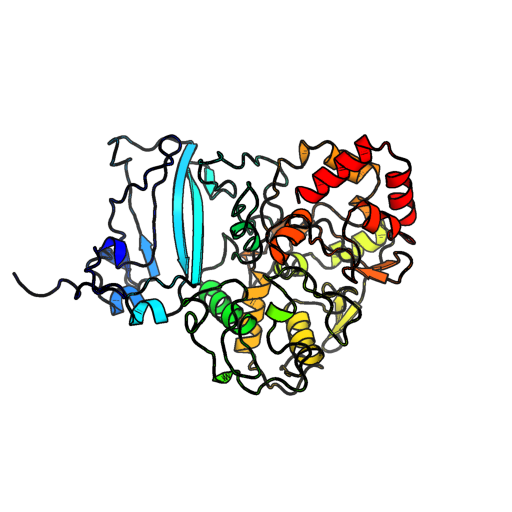3229 C C . GLY A 1 414 ? -2.257 12.638 2.836 1.00 88.44 414 GLY A C 1
ATOM 3230 O O . GLY A 1 414 ? -2.242 12.952 1.647 1.00 88.44 414 GLY A O 1
ATOM 3231 N N . GLY A 1 415 ? -2.270 13.551 3.815 1.00 87.31 415 GLY A N 1
ATOM 3232 C CA . GLY A 1 415 ? -2.289 14.991 3.547 1.00 87.31 415 GLY A CA 1
ATOM 3233 C C . GLY A 1 415 ? -1.052 15.436 2.768 1.00 87.31 415 GLY A C 1
ATOM 3234 O O . GLY A 1 415 ? -1.174 16.098 1.738 1.00 87.31 415 GLY A O 1
ATOM 3235 N N . TYR A 1 416 ? 0.139 14.994 3.198 1.00 86.38 416 TYR A N 1
ATOM 3236 C CA . TYR A 1 416 ? 1.381 15.325 2.503 1.00 86.38 416 TYR A CA 1
ATOM 3237 C C . TYR A 1 416 ? 1.347 14.823 1.073 1.00 86.38 416 TYR A C 1
ATOM 3239 O O . TYR A 1 416 ? 1.625 15.596 0.178 1.00 86.38 416 TYR A O 1
ATOM 3247 N N . VAL A 1 417 ? 0.967 13.574 0.845 1.00 87.38 417 VAL A N 1
ATOM 3248 C CA . VAL A 1 417 ? 0.874 12.956 -0.486 1.00 87.38 417 VAL A CA 1
ATOM 3249 C C . VAL A 1 417 ? -0.035 13.769 -1.413 1.00 87.38 417 VAL A C 1
ATOM 3251 O O . VAL A 1 417 ? 0.350 14.091 -2.539 1.00 87.38 417 VAL A O 1
ATOM 3254 N N . LYS A 1 418 ? -1.179 14.229 -0.904 1.00 84.50 418 LYS A N 1
ATOM 3255 C CA . LYS A 1 418 ? -2.158 14.996 -1.677 1.00 84.50 418 LYS A CA 1
ATOM 3256 C C . LYS A 1 418 ? -1.749 16.450 -1.944 1.00 84.50 418 LYS A C 1
ATOM 3258 O O . LYS A 1 418 ? -1.781 16.901 -3.091 1.00 84.50 418 LYS A O 1
ATOM 3263 N N . SER A 1 419 ? -1.347 17.208 -0.922 1.00 79.69 419 SER A N 1
ATOM 3264 C CA . SER A 1 419 ? -1.144 18.670 -1.012 1.00 79.69 419 SER A CA 1
ATOM 3265 C C . SER A 1 419 ? 0.292 19.138 -0.754 1.00 79.69 419 SER A C 1
ATOM 3267 O O . SER A 1 419 ? 0.634 20.278 -1.061 1.00 79.69 419 SER A O 1
ATOM 3269 N N . GLY A 1 420 ? 1.179 18.270 -0.270 1.00 79.31 420 GLY A N 1
ATOM 3270 C CA . GLY A 1 420 ? 2.532 18.627 0.170 1.00 7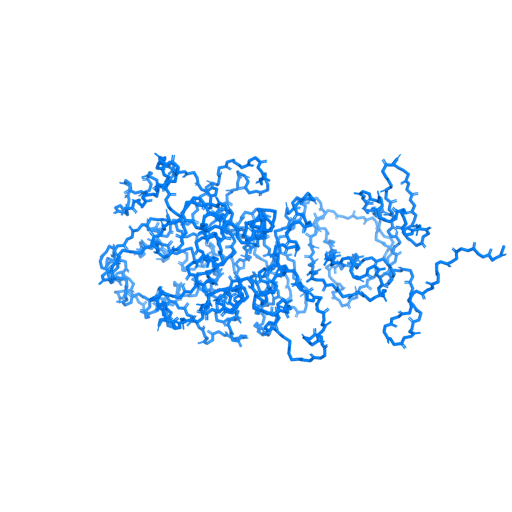9.31 420 GLY A CA 1
ATOM 3271 C C . GLY A 1 420 ? 2.601 19.172 1.599 1.00 79.31 420 GLY A C 1
ATOM 3272 O O . GLY A 1 420 ? 3.688 19.539 2.046 1.00 79.31 420 GLY A O 1
ATOM 3273 N N . ASN A 1 421 ? 1.476 19.204 2.322 1.00 80.38 421 ASN A N 1
ATOM 3274 C CA . ASN A 1 421 ? 1.371 19.630 3.720 1.00 80.38 421 ASN A CA 1
ATOM 3275 C C . ASN A 1 421 ? 0.368 18.753 4.500 1.00 80.38 421 ASN A C 1
ATOM 3277 O O . ASN A 1 421 ? -0.255 17.869 3.933 1.00 80.38 421 ASN A O 1
ATOM 3281 N N . THR A 1 422 ? 0.195 18.968 5.804 1.00 79.25 422 THR A N 1
ATOM 3282 C CA . THR A 1 422 ? -0.692 18.135 6.645 1.00 79.25 422 THR A CA 1
ATOM 3283 C C . THR A 1 422 ? -2.187 18.427 6.504 1.00 79.25 422 THR A C 1
ATOM 3285 O O . THR A 1 422 ? -2.986 17.711 7.094 1.00 79.25 422 THR A O 1
ATOM 3288 N N . GLU A 1 423 ? -2.587 19.479 5.789 1.00 74.19 423 GLU A N 1
ATOM 3289 C CA . GLU A 1 423 ? -3.939 20.054 5.896 1.00 74.19 423 GLU A CA 1
ATOM 3290 C C . GLU A 1 423 ? -4.987 19.344 5.028 1.00 74.19 423 GLU A C 1
ATOM 3292 O O . GLU A 1 423 ? -6.182 19.512 5.248 1.00 74.19 423 GLU A O 1
ATOM 3297 N N . ALA A 1 424 ? -4.562 18.532 4.056 1.00 81.06 424 ALA A N 1
ATOM 3298 C CA . ALA A 1 424 ? -5.452 17.900 3.080 1.00 81.06 424 ALA A CA 1
ATOM 3299 C C . ALA A 1 424 ? -5.735 16.419 3.385 1.00 81.06 424 ALA A C 1
ATOM 3301 O O . ALA A 1 424 ? -5.716 15.583 2.480 1.00 81.06 424 ALA A O 1
ATOM 3302 N N . LEU A 1 425 ? -5.962 16.069 4.656 1.00 87.75 425 LEU A N 1
ATOM 3303 C CA . LEU A 1 425 ? -6.385 14.712 5.008 1.00 87.75 425 LEU A CA 1
ATOM 3304 C C . LEU A 1 425 ? -7.741 14.398 4.364 1.00 87.75 425 LEU A C 1
ATOM 3306 O O . LEU A 1 425 ? -8.680 15.183 4.436 1.00 87.75 425 LEU A O 1
ATOM 3310 N N . THR A 1 426 ? -7.814 13.240 3.715 1.00 88.62 426 THR A N 1
ATOM 3311 C CA . THR A 1 426 ? -9.016 12.686 3.083 1.00 88.62 426 THR A CA 1
ATOM 3312 C C . THR A 1 426 ? -9.238 11.325 3.722 1.00 88.62 426 THR A C 1
ATOM 3314 O O . THR A 1 426 ? -8.521 10.368 3.426 1.00 88.62 426 THR A O 1
ATOM 3317 N N . LEU A 1 427 ? -10.137 11.285 4.702 1.00 93.75 427 LEU A N 1
ATOM 3318 C CA . LEU A 1 427 ? -10.417 10.122 5.541 1.00 93.75 427 LEU A CA 1
ATOM 3319 C C . LEU A 1 427 ? -11.858 9.655 5.317 1.00 93.75 427 LEU A C 1
ATOM 3321 O O . LEU A 1 427 ? -12.688 10.409 4.810 1.00 93.75 427 LEU A O 1
ATOM 3325 N N . MET A 1 428 ? -12.151 8.434 5.771 1.00 94.44 428 MET A N 1
ATOM 3326 C CA . MET A 1 428 ? -13.388 7.691 5.480 1.00 94.44 428 MET A CA 1
ATOM 3327 C C . MET A 1 428 ? -13.528 7.316 3.998 1.00 94.44 428 MET A C 1
ATOM 3329 O O . MET A 1 428 ? -12.738 7.728 3.150 1.00 94.44 428 MET A O 1
ATOM 3333 N N . HIS A 1 429 ? -14.523 6.478 3.703 1.00 94.44 429 HIS A N 1
ATOM 3334 C CA . HIS A 1 429 ? -14.770 5.949 2.363 1.00 94.44 429 HIS A CA 1
ATOM 3335 C C . HIS A 1 429 ? -15.170 7.029 1.353 1.00 94.44 429 HIS A C 1
ATOM 3337 O O . HIS A 1 429 ? -14.934 6.848 0.171 1.00 94.44 429 HIS A O 1
ATOM 3343 N N . ASP A 1 430 ? -15.737 8.148 1.799 1.00 94.06 430 ASP A N 1
ATOM 3344 C CA . ASP A 1 430 ? -16.193 9.266 0.962 1.00 94.06 430 ASP A CA 1
ATOM 3345 C C . ASP A 1 430 ? -15.212 10.452 0.939 1.00 94.06 430 ASP A C 1
ATOM 3347 O O . ASP A 1 430 ? -15.461 11.472 0.292 1.00 94.06 430 ASP A O 1
ATOM 3351 N N . GLY A 1 431 ? -14.105 10.348 1.680 1.00 92.81 431 GLY A N 1
ATOM 3352 C CA . GLY A 1 431 ? -13.088 11.387 1.774 1.00 92.81 431 GLY A CA 1
ATOM 3353 C C . GLY A 1 431 ? -13.514 12.676 2.481 1.00 92.81 431 GLY A C 1
ATOM 3354 O O . GLY A 1 431 ? -12.757 13.647 2.454 1.00 92.81 431 GLY A O 1
ATOM 3355 N N . GLN A 1 432 ? -14.695 12.723 3.106 1.00 92.69 432 GLN A N 1
ATOM 3356 C CA . GLN A 1 432 ? -15.250 13.958 3.680 1.00 92.69 432 GLN A CA 1
ATOM 3357 C C . GLN A 1 432 ? -14.700 14.288 5.074 1.00 92.69 432 GLN A C 1
ATOM 3359 O O . GLN A 1 432 ? -14.864 15.410 5.555 1.00 92.69 432 GLN A O 1
ATOM 3364 N N . ALA A 1 433 ? -14.057 13.335 5.754 1.00 94.25 433 ALA A N 1
ATOM 3365 C CA . ALA A 1 433 ? -13.471 13.579 7.067 1.00 94.25 433 ALA A CA 1
ATOM 3366 C C . ALA A 1 433 ? -12.024 14.085 6.942 1.00 94.25 433 ALA A C 1
ATOM 3368 O O . ALA A 1 433 ? -11.185 13.457 6.299 1.00 94.25 433 ALA A O 1
ATOM 3369 N N . SER A 1 434 ? -11.719 15.199 7.611 1.00 91.75 434 SER A N 1
ATOM 3370 C CA . SER A 1 434 ? -10.394 15.839 7.592 1.00 91.75 434 SER A CA 1
ATOM 3371 C C . SER A 1 434 ? -9.674 15.823 8.949 1.00 91.75 434 SER A C 1
ATOM 3373 O O . SER A 1 434 ? -8.611 16.423 9.089 1.00 91.75 434 SER A O 1
ATOM 3375 N N . SER A 1 435 ? -10.246 15.168 9.965 1.00 93.50 435 SER A N 1
ATOM 3376 C CA . SER A 1 435 ? -9.649 14.996 11.297 1.00 93.50 435 SER A CA 1
ATOM 3377 C C . SER A 1 435 ? -10.069 13.669 11.931 1.00 93.50 435 SER A C 1
ATOM 3379 O O . SER A 1 435 ? -11.084 13.087 11.544 1.00 93.50 435 SER A O 1
ATOM 3381 N N . ILE A 1 436 ? -9.312 13.204 12.929 1.00 95.31 436 ILE A N 1
ATOM 3382 C CA . ILE A 1 436 ? -9.645 11.982 13.673 1.00 95.31 436 ILE A CA 1
ATOM 3383 C C . ILE A 1 436 ? -10.936 12.170 14.475 1.00 95.31 436 ILE A C 1
ATOM 3385 O O . ILE A 1 436 ? -11.796 11.299 14.424 1.00 95.31 436 ILE A O 1
ATOM 3389 N N . ASP A 1 437 ? -11.151 13.326 15.110 1.00 96.12 437 ASP A N 1
ATOM 3390 C CA . ASP A 1 437 ? -12.445 13.662 15.724 1.00 96.12 437 ASP A CA 1
ATOM 3391 C C . ASP A 1 437 ? -13.628 13.491 14.739 1.00 96.12 437 ASP A C 1
ATOM 3393 O O . ASP A 1 437 ? -14.641 12.892 15.101 1.00 96.12 437 ASP A O 1
ATOM 3397 N N . ALA A 1 438 ? -13.508 13.952 13.485 1.00 96.81 438 ALA A N 1
ATOM 3398 C CA . ALA A 1 438 ? -14.562 13.793 12.473 1.00 96.81 438 ALA A CA 1
ATOM 3399 C C . ALA A 1 438 ? -14.749 12.329 12.034 1.00 96.81 438 ALA A C 1
ATOM 3401 O O . ALA A 1 438 ? -15.874 11.887 11.804 1.00 96.81 438 ALA A O 1
ATOM 3402 N N . VAL A 1 439 ? -13.658 11.560 11.958 1.00 96.81 439 VAL A N 1
ATOM 3403 C CA . VAL A 1 439 ? -13.696 10.110 11.712 1.00 96.81 439 VAL A CA 1
ATOM 3404 C C . VAL A 1 439 ? -14.427 9.391 12.846 1.00 96.81 439 VAL A C 1
ATOM 3406 O O . VAL A 1 439 ? -15.347 8.615 12.590 1.00 96.81 439 VAL A O 1
ATOM 3409 N N . MET A 1 440 ? -14.071 9.680 14.099 1.00 97.75 440 MET A N 1
ATOM 3410 C CA . MET A 1 440 ? -14.646 9.027 15.276 1.00 97.75 440 MET A CA 1
ATOM 3411 C C . MET A 1 440 ? -16.127 9.367 15.461 1.00 97.75 440 MET A C 1
ATOM 3413 O O . MET A 1 440 ? -16.888 8.519 15.924 1.00 97.75 440 MET A O 1
ATOM 3417 N N . GLN A 1 441 ? -16.578 10.559 15.052 1.00 97.12 441 GLN A N 1
ATOM 3418 C CA . GLN A 1 441 ? -18.009 10.903 15.022 1.00 97.12 441 GLN A CA 1
ATOM 3419 C C . GLN A 1 441 ? -18.825 9.983 14.105 1.00 97.12 441 GLN A C 1
ATOM 3421 O O . GLN A 1 441 ? -20.001 9.752 14.373 1.00 97.12 441 GLN A O 1
ATOM 3426 N N . ARG A 1 442 ? -18.201 9.453 13.049 1.00 96.62 442 ARG A N 1
ATOM 3427 C CA . ARG A 1 442 ? -18.818 8.549 12.067 1.00 96.62 442 ARG A CA 1
ATOM 3428 C C . ARG A 1 442 ? -18.505 7.070 12.321 1.00 96.62 442 ARG A C 1
ATOM 3430 O O . ARG A 1 442 ? -18.915 6.219 11.545 1.00 96.62 442 ARG A O 1
ATOM 3437 N N . HIS A 1 443 ? -17.799 6.745 13.407 1.00 96.94 443 HIS A N 1
ATOM 3438 C CA . HIS A 1 443 ? -17.611 5.367 13.879 1.00 96.94 443 HIS A CA 1
ATOM 3439 C C . HIS A 1 443 ? -18.828 4.918 14.705 1.00 96.94 443 HIS A C 1
ATOM 3441 O O . HIS A 1 443 ? -18.750 4.758 15.923 1.00 96.94 443 HIS A O 1
ATOM 3447 N N . GLY A 1 444 ? -19.979 4.783 14.042 1.00 95.94 444 GLY A N 1
ATOM 3448 C CA . GLY A 1 444 ? -21.215 4.262 14.628 1.00 95.94 444 GLY A CA 1
ATOM 3449 C C . GLY A 1 444 ? -21.295 2.736 14.559 1.00 95.94 444 GLY A C 1
ATOM 3450 O O . GLY A 1 444 ? -20.273 2.063 14.442 1.00 95.94 444 GLY A O 1
ATOM 3451 N N . GLY A 1 445 ? -22.516 2.195 14.637 1.00 96.06 445 GLY A N 1
ATOM 3452 C CA . GLY A 1 445 ? -22.797 0.762 14.472 1.00 96.06 445 GLY A CA 1
ATOM 3453 C C . GLY A 1 445 ? -21.880 -0.139 15.308 1.00 96.06 445 GLY A C 1
ATOM 3454 O O . GLY A 1 445 ? -21.817 0.014 16.530 1.00 96.06 445 GLY A O 1
ATOM 3455 N N . ASP A 1 446 ? -21.147 -1.034 14.651 1.00 97.00 446 ASP A N 1
ATOM 3456 C CA . ASP A 1 446 ? -20.210 -1.982 15.268 1.00 97.00 446 ASP A CA 1
ATOM 3457 C C . ASP A 1 446 ? -19.052 -1.283 16.013 1.00 97.00 446 ASP A C 1
ATOM 3459 O O . ASP A 1 446 ? -18.500 -1.836 16.964 1.00 97.00 446 ASP A O 1
ATOM 3463 N N . ALA A 1 447 ? -18.721 -0.037 15.649 1.00 97.44 447 ALA A N 1
ATOM 3464 C CA . ALA A 1 447 ? -17.676 0.775 16.282 1.00 97.44 447 ALA A CA 1
ATOM 3465 C C . ALA A 1 447 ? -18.205 1.786 17.324 1.00 97.44 447 ALA A C 1
ATOM 3467 O O . ALA A 1 447 ? -17.435 2.583 17.878 1.00 97.44 447 ALA A O 1
ATOM 3468 N N . GLN A 1 448 ? -19.510 1.765 17.628 1.00 97.50 448 GLN A N 1
ATOM 3469 C CA . GLN A 1 448 ? -20.160 2.748 18.503 1.00 97.50 448 GLN A CA 1
ATOM 3470 C C . GLN A 1 448 ? -19.534 2.808 19.906 1.00 97.50 448 GLN A C 1
ATOM 3472 O O . GLN A 1 448 ? -19.436 3.886 20.502 1.00 97.50 448 GLN A O 1
ATOM 3477 N N . THR A 1 449 ? -19.109 1.663 20.448 1.00 97.81 449 THR A N 1
ATOM 3478 C CA . THR A 1 449 ? -18.446 1.591 21.758 1.00 97.81 449 THR A CA 1
ATOM 3479 C C . THR A 1 449 ? -17.080 2.273 21.729 1.00 97.81 449 THR A C 1
ATOM 3481 O O . THR A 1 449 ? -16.764 3.038 22.637 1.00 97.81 449 THR A O 1
ATOM 3484 N N . GLN A 1 450 ? -16.289 2.052 20.682 1.00 98.00 450 GLN A N 1
ATOM 3485 C CA . GLN A 1 450 ? -14.963 2.640 20.501 1.00 98.00 450 GLN A CA 1
ATOM 3486 C C . GLN A 1 450 ? -15.067 4.158 20.311 1.00 98.00 450 GLN A C 1
ATOM 3488 O O . GLN A 1 450 ? -14.312 4.909 20.931 1.00 98.00 450 GLN A O 1
ATOM 3493 N N . SER A 1 451 ? -16.052 4.624 19.534 1.00 98.38 451 SER A N 1
ATOM 3494 C CA . SER A 1 451 ? -16.373 6.052 19.410 1.00 98.38 451 SER A CA 1
ATOM 3495 C C . SER A 1 451 ? -16.744 6.678 20.759 1.00 98.38 451 SER A C 1
ATOM 3497 O O . SER A 1 451 ? -16.194 7.713 21.145 1.00 98.38 451 SER A O 1
ATOM 3499 N N . ALA A 1 452 ? -17.601 6.016 21.544 1.00 98.56 452 ALA A N 1
ATOM 3500 C CA . ALA A 1 452 ? -17.966 6.491 22.877 1.00 98.56 452 ALA A CA 1
ATOM 3501 C C . ALA A 1 452 ? -16.765 6.525 23.840 1.00 98.56 452 ALA A C 1
ATOM 3503 O O . ALA A 1 452 ? -16.601 7.499 24.574 1.00 98.56 452 ALA A O 1
ATOM 3504 N N . ASN A 1 453 ? -15.907 5.499 23.829 1.00 98.62 453 ASN A N 1
ATOM 3505 C CA . ASN A 1 453 ? -14.686 5.461 24.638 1.00 98.62 453 ASN A CA 1
ATOM 3506 C C . ASN A 1 453 ? -13.768 6.644 24.313 1.00 98.62 453 ASN A C 1
ATOM 3508 O O . ASN A 1 453 ? -13.287 7.314 25.226 1.00 98.62 453 ASN A O 1
ATOM 3512 N N . TYR A 1 454 ? -13.587 6.933 23.022 1.00 98.62 454 TYR A N 1
ATOM 3513 C CA . TYR A 1 454 ? -12.799 8.063 22.550 1.00 98.62 454 TYR A CA 1
ATOM 3514 C C . TYR A 1 454 ? -13.354 9.404 23.055 1.00 98.62 454 TYR A C 1
ATOM 3516 O O . TYR A 1 454 ? -12.622 10.166 23.684 1.00 98.62 454 TYR A O 1
ATOM 3524 N N . PHE A 1 455 ? -14.649 9.689 22.862 1.00 98.50 455 PHE A N 1
ATOM 3525 C CA . PHE A 1 455 ? -15.242 10.974 23.274 1.00 98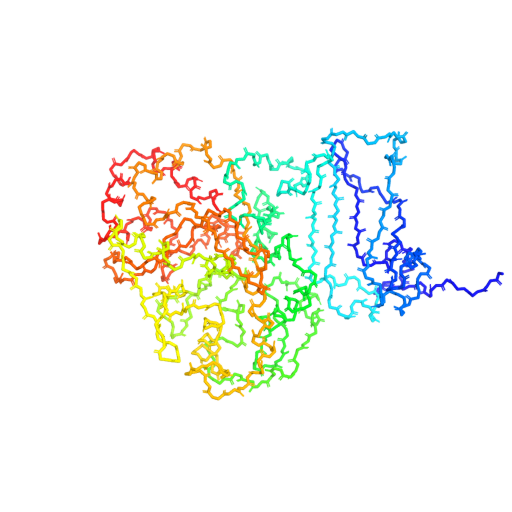.50 455 PHE A CA 1
ATOM 3526 C C . PHE A 1 455 ? -15.433 11.135 24.787 1.00 98.50 455 PHE A C 1
ATOM 3528 O O . PHE A 1 455 ? -15.474 12.266 25.271 1.00 98.50 455 PHE A O 1
ATOM 3535 N N . ASN A 1 456 ? -15.518 10.037 25.542 1.00 98.44 456 ASN A N 1
ATOM 3536 C CA . ASN A 1 456 ? -15.556 10.075 27.006 1.00 98.44 456 ASN A CA 1
ATOM 3537 C C . ASN A 1 456 ? -14.165 10.266 27.636 1.00 98.44 456 ASN A C 1
ATOM 3539 O O . ASN A 1 456 ? -14.069 10.574 28.827 1.00 98.44 456 ASN A O 1
ATOM 3543 N N . ALA A 1 457 ? -13.089 10.069 26.869 1.00 98.50 457 ALA A N 1
ATOM 3544 C CA . ALA A 1 457 ? -11.729 10.263 27.344 1.00 98.50 457 ALA A CA 1
ATOM 3545 C C . ALA A 1 457 ? -11.386 11.754 27.514 1.00 98.50 457 ALA A C 1
ATOM 3547 O O . ALA A 1 457 ? -12.038 12.656 26.983 1.00 98.50 457 ALA A O 1
ATOM 3548 N N . SER A 1 458 ? -10.319 12.037 28.265 1.00 98.50 458 SER A N 1
ATOM 3549 C CA . SER A 1 458 ? -9.813 13.405 28.386 1.00 98.50 458 SER A CA 1
ATOM 3550 C C . SER A 1 458 ? -9.285 13.914 27.040 1.00 98.50 458 SER A C 1
ATOM 3552 O O . SER A 1 458 ? -8.825 13.134 26.205 1.00 98.50 458 SER A O 1
ATOM 3554 N N . GLN A 1 459 ? -9.267 15.238 26.845 1.00 98.25 459 GLN A N 1
ATOM 3555 C CA . GLN A 1 459 ? -8.653 15.839 25.651 1.00 98.25 459 GLN A CA 1
ATOM 3556 C C . GLN A 1 459 ? -7.211 15.362 25.446 1.00 98.25 459 GLN A C 1
ATOM 3558 O O . GLN A 1 459 ? -6.801 15.111 24.321 1.00 98.25 459 GLN A O 1
ATOM 3563 N N . GLN A 1 460 ? -6.453 15.207 26.534 1.00 98.44 460 GLN A N 1
ATOM 3564 C CA . GLN A 1 460 ? -5.087 14.704 26.469 1.00 98.44 460 GLN A CA 1
ATOM 3565 C C . GLN A 1 460 ? -5.038 13.282 25.896 1.00 98.44 460 GLN A C 1
ATOM 3567 O O . GLN A 1 460 ? -4.257 13.034 24.988 1.00 98.44 460 GLN A O 1
ATOM 3572 N N . ALA A 1 461 ? -5.875 12.365 26.386 1.00 98.50 461 ALA A N 1
ATOM 3573 C CA . ALA A 1 461 ? -5.886 10.983 25.908 1.00 98.50 461 ALA A CA 1
ATOM 35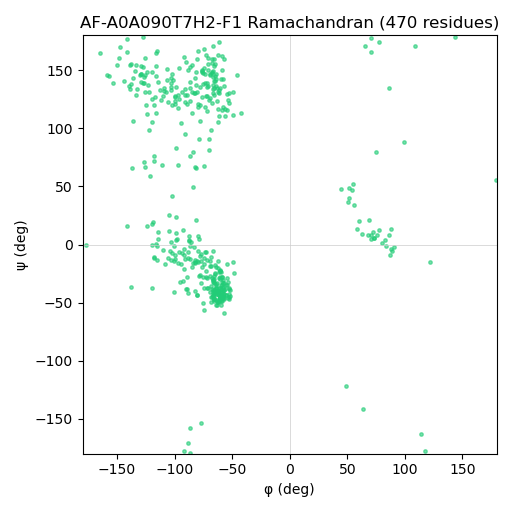74 C C . ALA A 1 461 ? -6.336 10.876 24.440 1.00 98.50 461 ALA A C 1
ATOM 3576 O O . ALA A 1 461 ? -5.825 10.035 23.703 1.00 98.50 461 ALA A O 1
ATOM 3577 N N . ARG A 1 462 ? -7.251 11.752 24.000 1.00 98.50 462 ARG A N 1
ATOM 3578 C CA . ARG A 1 462 ? -7.619 11.875 22.583 1.00 98.50 462 ARG A CA 1
ATOM 3579 C C . ARG A 1 462 ? -6.432 12.332 21.737 1.00 98.50 462 ARG A C 1
ATOM 3581 O O . ARG A 1 462 ? -6.066 11.626 20.809 1.00 98.50 462 ARG A O 1
ATOM 3588 N N . ASN A 1 463 ? -5.766 13.422 22.123 1.00 98.44 463 ASN A N 1
ATOM 3589 C CA . ASN A 1 463 ? -4.576 13.914 21.420 1.00 98.44 463 ASN A CA 1
ATOM 3590 C C . ASN A 1 463 ? -3.458 12.858 21.365 1.00 98.44 463 ASN A C 1
ATOM 3592 O O . ASN A 1 463 ? -2.819 12.699 20.335 1.00 98.44 463 ASN A O 1
ATOM 3596 N N . GLU A 1 464 ? -3.246 12.104 22.451 1.00 98.56 464 GLU A N 1
ATOM 3597 C CA . GLU A 1 464 ? -2.272 11.005 22.487 1.00 98.56 464 GLU A CA 1
ATOM 3598 C C . GLU A 1 464 ? -2.567 9.952 21.404 1.00 98.56 464 GLU A C 1
ATOM 3600 O O . GLU A 1 464 ? -1.639 9.500 20.732 1.00 98.56 464 GLU A O 1
ATOM 3605 N N . LEU A 1 465 ? -3.840 9.578 21.209 1.00 98.56 465 LEU A N 1
ATOM 3606 C CA . LEU A 1 465 ? -4.254 8.683 20.124 1.00 98.56 465 LEU A CA 1
ATOM 3607 C C . LEU A 1 465 ? -4.053 9.326 18.747 1.00 98.56 465 LEU A C 1
ATOM 3609 O O . LEU A 1 465 ? -3.525 8.671 17.852 1.00 98.56 465 LEU A O 1
ATOM 3613 N N . GLU A 1 466 ? -4.478 10.577 18.566 1.00 97.19 466 GLU A N 1
ATOM 3614 C CA . GLU A 1 466 ? -4.345 11.286 17.289 1.00 97.19 466 GLU A CA 1
ATOM 3615 C C . GLU A 1 466 ? -2.877 11.376 16.857 1.00 97.19 466 GLU A C 1
ATOM 3617 O O . GLU A 1 466 ? -2.546 11.018 15.726 1.00 97.19 466 GLU A O 1
ATOM 3622 N N . ASP A 1 467 ? -1.979 11.752 17.770 1.00 96.12 467 ASP A N 1
ATOM 3623 C CA . ASP A 1 467 ? -0.538 11.811 17.518 1.00 96.12 467 ASP A CA 1
ATOM 3624 C C . ASP A 1 467 ? 0.018 10.441 17.108 1.00 96.12 467 ASP A C 1
ATOM 3626 O O . ASP A 1 467 ? 0.840 10.351 16.191 1.00 96.12 467 ASP A O 1
ATOM 3630 N N . TYR A 1 468 ? -0.448 9.366 17.753 1.00 97.31 468 TYR A N 1
ATOM 3631 C CA . TYR A 1 468 ? -0.065 7.994 17.422 1.00 97.31 468 TYR A CA 1
ATOM 3632 C C . TYR A 1 468 ? -0.540 7.567 16.032 1.00 97.31 468 TYR A C 1
ATOM 3634 O O . TYR A 1 468 ? 0.265 7.062 15.252 1.00 97.31 468 TYR A O 1
ATOM 3642 N N . LEU A 1 469 ? -1.801 7.830 15.681 1.00 96.44 469 LEU A N 1
ATOM 3643 C CA . LEU A 1 469 ? -2.327 7.554 14.341 1.00 96.44 469 LEU A CA 1
ATOM 3644 C C . LEU A 1 469 ? -1.576 8.354 13.279 1.00 96.44 469 LEU A C 1
ATOM 3646 O O . LEU A 1 469 ? -1.219 7.822 12.235 1.00 96.44 469 LEU A O 1
ATOM 3650 N N . MET A 1 470 ? -1.262 9.617 13.558 1.00 92.31 470 MET A N 1
ATOM 3651 C CA . MET A 1 470 ? -0.485 10.444 12.645 1.00 92.31 470 MET A CA 1
ATOM 3652 C C . MET A 1 470 ? 0.972 9.971 12.517 1.00 92.31 470 MET A C 1
ATOM 3654 O O . MET A 1 470 ? 1.644 10.347 11.554 1.00 92.31 470 MET A O 1
ATOM 3658 N N . ALA A 1 471 ? 1.497 9.174 13.447 1.00 91.94 471 ALA A N 1
ATOM 3659 C CA . ALA A 1 471 ? 2.834 8.596 13.345 1.00 91.94 471 ALA A CA 1
ATOM 3660 C C . ALA A 1 471 ? 2.895 7.317 12.486 1.00 91.94 471 ALA A C 1
ATOM 3662 O O . ALA A 1 471 ? 4.008 6.928 12.121 1.00 91.94 471 ALA A O 1
ATOM 3663 N N . LEU A 1 472 ? 1.747 6.710 12.148 1.00 91.31 472 LEU A N 1
ATOM 3664 C CA . LEU A 1 472 ? 1.608 5.613 11.176 1.00 91.31 472 LEU A CA 1
ATOM 3665 C C . LEU A 1 472 ? 1.719 6.119 9.732 1.00 91.31 472 LEU A C 1
ATOM 3667 O O . LEU A 1 472 ? 2.275 5.356 8.912 1.00 91.31 472 LEU A O 1
#